Protein AF-0000000078354751 (afdb_homodimer)

pLDDT: mean 74.08, std 20.66, range [25.33, 98.44]

Foldseek 3Di:
DPPPPPPPPPPPPPPPPPPPPPQDADDLQKDADPVQWIFHCPPLAPPVCPFPWDWDWDDDPQKIKIKIKTAAARDWDDAPVPPDVVGPADDTQAGMWIWMWIGGPPRPDIDTDDIFRQFGRDPSPFTWDFDQDPPPWGKIWTKGWGDQDPNATHIEIEIEIEDDPVVVPPPPQPSAFPDWDQDPVRNYIYTHHYHNSRDTDRPPDPPPPCCVVVVVVVVVVVVVVVVVVQQVVQLVCCCVPVVDDDLRSGPPSVCVVCVVVVVVVVVVCVVPPVVDDPPPPPPPPPDD/DDPPPPPPPPPPPPPPPPPPPPQDADDLQKDADPVQWIFHCPPLAPPVCPFPWDWDWDDDPQKIKIKIKTAAARDWDDAPPPPDVVGPADDTQAGMWIWMWIGGPPRPDIDTDDIFRQFGRDPRPFTKDFDQDPPPKGKIWTKGWGDQDPNATHIEIEIEIEDDPVVVPPPPQDSAFPDWDQDPVRNYIYTHHYHNSRDTDRPPDPPPPCCVVVVVVVVVVVVVVVVVVQQVVQLVCCCVPVVDDDLRSGPPSVCVVCVVVVVVVVVVCVVPPVVDDPPPPPPPPPDD

InterPro domains:
  IPR009011 Mannose-6-phosphate receptor binding domain superfamily [G3DSA:2.70.130.10] (24-202)
  IPR018939 Autophagy-related protein 27 [PF09451] (13-280)
  IPR044865 MRH domain [PS51914] (27-201)

Secondary structure (DSSP, 8-state):
-----------------------EEPBTTEEE-TTSEEEE-TTSS-GGGPSEEEEEEEEETBEEEEEEEEE-SSSPPPP-SS--SS--S--TTEEEEEEEEEEETTTTEEEEEEEEEEEE--TT-SEEE----BTTB-EEEEEEEEEEETTEEEEEEEEEEPPPHHHHHSTTS-SS-SEEEEETTTTEEEEEEE-GGGS-EE--S------HHHHHHHHHHHHHHHHHHHHHHHHHHHHHHH---GGGGSTTHHHHHHHHHHHHHHHHHHHHGGG-------------/-----------------------EEPBTTEEE-TTSEEEE-TTSS-GGGPSEEEEEEEEETBEEEEEEEEE-SSSPPPP--S--SS--S--TTEEEEEEEEEEETTTTEEEEEEEEEEEE--TT-SEEE----BTTB-EEEEEEEEEEETTEEEEEEEEEEPPPHHHHHSTTS-SS-SEEEEETTTTEEEEEEE-GGGS-EE--S------HHHHHHHHHHHHHHHHHHHHHHHHHHHHHHH---GGGGSTTHHHHHHHHHHHHHHHHHHHHGGG-------------

Structure (mmCIF, N/CA/C/O backbone):
data_AF-0000000078354751-model_v1
#
loop_
_entity.id
_entity.type
_entity.pdbx_description
1 polymer 'Autophagy-related protein 27'
#
loop_
_atom_site.group_PDB
_atom_site.id
_atom_site.type_symbol
_atom_site.label_atom_id
_atom_site.label_alt_id
_atom_site.label_comp_id
_atom_site.label_asym_id
_atom_site.label_entity_id
_atom_site.label_seq_id
_atom_site.pdbx_PDB_ins_code
_atom_site.Cartn_x
_atom_site.Cartn_y
_atom_site.Cartn_z
_atom_site.occupancy
_atom_site.B_iso_or_equiv
_atom_site.auth_seq_id
_atom_site.auth_comp_id
_atom_site.auth_asym_id
_atom_site.auth_atom_id
_atom_site.pdbx_PDB_model_num
ATOM 1 N N . MET A 1 1 ? 66.312 0.872 34.188 1 26.83 1 MET A N 1
ATOM 2 C CA . MET A 1 1 ? 65.688 2.008 33.5 1 26.83 1 MET A CA 1
ATOM 3 C C . MET A 1 1 ? 64.188 1.756 33.25 1 26.83 1 MET A C 1
ATOM 5 O O . MET A 1 1 ? 63.812 0.756 32.656 1 26.83 1 MET A O 1
ATOM 9 N N . ALA A 1 2 ? 63.344 2.303 34.156 1 33.78 2 ALA A N 1
ATOM 10 C CA . ALA A 1 2 ? 61.906 2.184 34.406 1 33.78 2 ALA A CA 1
ATOM 11 C C . ALA A 1 2 ? 61.094 2.674 33.188 1 33.78 2 ALA A C 1
ATOM 13 O O . ALA A 1 2 ? 61.281 3.801 32.75 1 33.78 2 ALA A O 1
ATOM 14 N N . VAL A 1 3 ? 60.812 1.745 32.281 1 35.19 3 VAL A N 1
ATOM 15 C CA . VAL A 1 3 ? 60.031 1.979 31.078 1 35.19 3 VAL A CA 1
ATOM 16 C C . VAL A 1 3 ? 58.719 2.652 31.453 1 35.19 3 VAL A C 1
ATOM 18 O O . VAL A 1 3 ? 57.938 2.111 32.25 1 35.19 3 VAL A O 1
ATOM 21 N N . LEU A 1 4 ? 58.688 3.992 31.531 1 32.72 4 LEU A N 1
ATOM 22 C CA . LEU A 1 4 ? 57.5 4.809 31.734 1 32.72 4 LEU A CA 1
ATOM 23 C C . LEU A 1 4 ? 56.406 4.414 30.75 1 32.72 4 LEU A C 1
ATOM 25 O O . LEU A 1 4 ? 56.594 4.422 29.547 1 32.72 4 LEU A O 1
ATOM 29 N N . ALA A 1 5 ? 55.5 3.482 31.156 1 39.28 5 ALA A N 1
ATOM 30 C CA . ALA A 1 5 ? 54.281 3.076 30.484 1 39.28 5 ALA A CA 1
ATOM 31 C C . ALA A 1 5 ? 53.438 4.289 30.094 1 39.28 5 ALA A C 1
A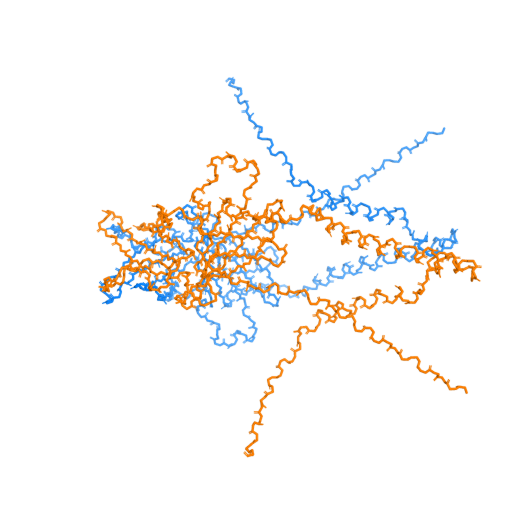TOM 33 O O . ALA A 1 5 ? 53.062 5.105 30.953 1 39.28 5 ALA A O 1
ATOM 34 N N . THR A 1 6 ? 53.75 4.879 28.891 1 41.28 6 THR A N 1
ATOM 35 C CA . THR A 1 6 ? 52.938 5.988 28.406 1 41.28 6 THR A CA 1
ATOM 36 C C . THR A 1 6 ? 51.438 5.629 28.453 1 41.28 6 THR A C 1
ATOM 38 O O . THR A 1 6 ? 51.062 4.543 28.016 1 41.28 6 THR A O 1
ATOM 41 N N . PRO A 1 7 ? 50.625 6.164 29.391 1 43.84 7 PRO A N 1
ATOM 42 C CA . PRO A 1 7 ? 49.156 5.969 29.391 1 43.84 7 PRO A CA 1
ATOM 43 C C . PRO A 1 7 ? 48.531 6.289 28.047 1 43.84 7 PRO A C 1
ATOM 45 O O . PRO A 1 7 ? 48.875 7.289 27.406 1 43.84 7 PRO A O 1
ATOM 48 N N . SER A 1 8 ? 48.344 5.23 27.203 1 42.53 8 SER A N 1
ATOM 49 C CA . SER A 1 8 ? 47.531 5.367 26 1 42.53 8 SER A CA 1
ATOM 50 C C . SER A 1 8 ? 46.25 6.133 26.297 1 42.53 8 SER A C 1
ATOM 52 O O . SER A 1 8 ? 45.438 5.719 27.141 1 42.53 8 SER A O 1
ATOM 54 N N . LEU A 1 9 ? 46.281 7.484 26.266 1 39.25 9 LEU A N 1
ATOM 55 C CA . LEU A 1 9 ? 45.094 8.297 26.266 1 39.25 9 LEU A CA 1
ATOM 56 C C . LEU A 1 9 ? 44.062 7.758 25.281 1 39.25 9 LEU A C 1
ATOM 58 O O . LEU A 1 9 ? 44.281 7.797 24.062 1 39.25 9 LEU A O 1
ATOM 62 N N . LEU A 1 10 ? 43.312 6.75 25.688 1 42.25 10 LEU A N 1
ATOM 63 C CA . LEU A 1 10 ? 42.125 6.352 24.984 1 42.25 10 LEU A CA 1
ATOM 64 C C . LEU A 1 10 ? 41.219 7.562 24.672 1 42.25 10 LEU A C 1
ATOM 66 O O . LEU A 1 10 ? 40.656 8.148 25.594 1 42.25 10 LEU A O 1
ATOM 70 N N . LEU A 1 11 ? 41.688 8.344 23.703 1 38.94 11 LEU A N 1
ATOM 71 C CA . LEU A 1 11 ? 40.75 9.344 23.219 1 38.94 11 LEU A CA 1
ATOM 72 C C . LEU A 1 11 ? 39.406 8.695 22.859 1 38.94 11 LEU A C 1
ATOM 74 O O . LEU A 1 11 ? 39.312 7.969 21.875 1 38.94 11 LEU A O 1
ATOM 78 N N . LEU A 1 12 ? 38.594 8.477 23.859 1 38.91 12 LEU A N 1
ATOM 79 C CA . LEU A 1 12 ? 37.156 8.211 23.609 1 38.91 12 LEU A CA 1
ATOM 80 C C . LEU A 1 12 ? 36.594 9.234 22.641 1 38.91 12 LEU A C 1
ATOM 82 O O . LEU A 1 12 ? 36.438 10.406 22.984 1 38.91 12 LEU A O 1
ATOM 86 N N . LEU A 1 13 ? 36.906 8.984 21.344 1 40.25 13 LEU A N 1
ATOM 87 C CA . LEU A 1 13 ? 36.125 9.75 20.375 1 40.25 13 LEU A CA 1
ATOM 88 C C . LEU A 1 13 ? 34.656 9.734 20.703 1 40.25 13 LEU A C 1
ATOM 90 O O . LEU A 1 13 ? 34 8.688 20.594 1 40.25 13 LEU A O 1
ATOM 94 N N . LEU A 1 14 ? 34.188 10.586 21.609 1 41.03 14 LEU A N 1
ATOM 95 C CA . LEU A 1 14 ? 32.781 10.914 21.766 1 41.03 14 LEU A CA 1
ATOM 96 C C . LEU A 1 14 ? 32.125 11.219 20.406 1 41.03 14 LEU A C 1
ATOM 98 O O . LEU A 1 14 ? 32.406 12.25 19.797 1 41.03 14 LEU A O 1
ATOM 102 N N . SER A 1 15 ? 31.797 10.18 19.609 1 43.94 15 SER A N 1
ATOM 103 C CA . SER A 1 15 ? 30.906 10.453 18.5 1 43.94 15 SER A CA 1
ATOM 104 C C . SER A 1 15 ? 29.766 11.391 18.906 1 43.94 15 SER A C 1
ATOM 106 O O . SER A 1 15 ? 29.125 11.172 19.938 1 43.94 15 SER A O 1
ATOM 108 N N . PRO A 1 16 ? 29.75 12.578 18.391 1 45.38 16 PRO A N 1
ATOM 109 C CA . PRO A 1 16 ? 28.578 13.375 18.703 1 45.38 16 PRO A CA 1
ATOM 110 C C . PRO A 1 16 ? 27.266 12.648 18.391 1 45.38 16 PRO A C 1
ATOM 112 O O . PRO A 1 16 ? 27.094 12.148 17.266 1 45.38 16 PRO A O 1
ATOM 115 N N . LEU A 1 17 ? 26.625 12.078 19.312 1 42.56 17 LEU A N 1
ATOM 116 C CA . LEU A 1 17 ? 25.219 11.711 19.156 1 42.56 17 LEU A CA 1
ATOM 117 C C . LEU A 1 17 ? 24.453 12.805 18.406 1 42.56 17 LEU A C 1
ATOM 119 O O . LEU A 1 17 ? 24.453 13.961 18.828 1 42.56 17 LEU A O 1
ATOM 123 N N . LEU A 1 18 ? 24.344 12.664 17.078 1 44.12 18 LEU A N 1
ATOM 124 C CA . LEU A 1 18 ? 23.406 13.547 16.391 1 44.12 18 LEU A CA 1
ATOM 125 C C . LEU A 1 18 ? 22.125 13.703 17.188 1 44.12 18 LEU A C 1
ATOM 127 O O . LEU A 1 18 ? 21.562 12.719 17.672 1 44.12 18 LEU A O 1
ATOM 131 N N . PRO A 1 19 ? 21.797 14.82 17.672 1 43.06 19 PRO A N 1
ATOM 132 C CA . PRO A 1 19 ? 20.531 14.984 18.391 1 43.06 19 PRO A CA 1
ATOM 133 C C . PRO A 1 19 ? 19.344 14.445 17.625 1 43.06 19 PRO A C 1
ATOM 135 O O . PRO A 1 19 ? 19.203 14.711 16.422 1 43.06 19 PRO A O 1
ATOM 138 N N . VAL A 1 20 ? 18.953 13.281 17.938 1 46.78 20 VAL A N 1
ATOM 139 C CA . VAL A 1 20 ? 17.578 12.938 17.562 1 46.78 20 VAL A CA 1
ATOM 140 C C . VAL A 1 20 ? 16.672 14.148 17.75 1 46.78 20 VAL A C 1
ATOM 142 O O . VAL A 1 20 ? 16.531 14.664 18.859 1 46.78 20 VAL A O 1
ATOM 145 N N . THR A 1 21 ? 16.531 14.961 16.703 1 48.38 21 THR A N 1
ATOM 146 C CA . THR A 1 21 ? 15.602 16.078 16.797 1 48.38 21 THR A CA 1
ATOM 147 C C . THR A 1 21 ? 14.328 15.656 17.531 1 48.38 21 THR A C 1
ATOM 149 O O . THR A 1 21 ? 13.773 14.594 17.25 1 48.38 21 THR A O 1
ATOM 152 N N . ALA A 1 22 ? 14.18 15.953 18.734 1 51.5 22 ALA A N 1
ATOM 153 C CA . ALA A 1 22 ? 12.992 15.859 19.562 1 51.5 22 ALA A CA 1
ATOM 154 C C . ALA A 1 22 ? 11.734 16.234 18.781 1 51.5 22 ALA A C 1
ATOM 156 O O . ALA A 1 22 ? 11.734 17.234 18.047 1 51.5 22 ALA A O 1
ATOM 157 N N . GLN A 1 23 ? 10.961 15.234 18.312 1 60.09 23 GLN A N 1
ATOM 158 C CA . GLN A 1 23 ? 9.625 15.492 17.812 1 60.09 23 GLN A CA 1
ATOM 159 C C . GLN A 1 23 ? 8.867 16.453 18.719 1 60.09 23 GLN A C 1
ATOM 161 O O . GLN A 1 23 ? 8.641 16.156 19.891 1 60.09 23 GLN A O 1
ATOM 166 N N . ASP A 1 24 ? 8.82 17.781 18.266 1 72.19 24 ASP A N 1
ATOM 167 C CA . ASP A 1 24 ? 8.211 18.812 19.109 1 72.19 24 ASP A CA 1
ATOM 168 C C . ASP A 1 24 ? 6.707 18.875 18.891 1 72.19 24 ASP A C 1
ATOM 170 O O . ASP A 1 24 ? 6.23 18.75 17.75 1 72.19 24 ASP A O 1
ATOM 174 N N . LYS A 1 25 ? 5.992 18.891 19.953 1 77.81 25 LYS A N 1
ATOM 175 C CA . LYS A 1 25 ? 4.539 19.031 19.969 1 77.81 25 LYS A CA 1
ATOM 176 C C . LYS A 1 25 ? 4.117 20.453 19.594 1 77.81 25 LYS A C 1
ATOM 178 O O . LYS A 1 25 ? 4.816 21.406 19.906 1 77.81 25 LYS A O 1
ATOM 183 N N . LEU A 1 26 ? 3.102 20.469 18.891 1 84.19 26 LEU A N 1
ATOM 184 C CA . LEU A 1 26 ? 2.52 21.781 18.594 1 84.19 26 LEU A CA 1
ATOM 185 C C . LEU A 1 26 ? 1.89 22.391 19.844 1 84.19 26 LEU A C 1
ATOM 187 O O . LEU A 1 26 ? 1.264 21.672 20.641 1 84.19 26 LEU A O 1
ATOM 191 N N . VAL A 1 27 ? 2.213 23.688 20.031 1 83.5 27 VAL A N 1
ATOM 192 C CA . VAL A 1 27 ? 1.547 24.438 21.078 1 83.5 27 VAL A CA 1
ATOM 193 C C . VAL A 1 27 ? 0.628 25.484 20.453 1 83.5 27 VAL A C 1
ATOM 195 O O . VAL A 1 27 ? 1.084 26.359 19.688 1 83.5 27 VAL A O 1
ATOM 198 N N . ASP A 1 28 ? -0.65 25.391 20.75 1 86.62 28 ASP A N 1
ATOM 199 C CA . ASP A 1 28 ? -1.648 26.281 20.156 1 86.62 28 ASP A CA 1
ATOM 200 C C . ASP A 1 28 ? -1.585 26.234 18.625 1 86.62 28 ASP A C 1
ATOM 202 O O . ASP A 1 28 ? -1.673 27.281 17.969 1 86.62 28 ASP A O 1
ATOM 206 N N . CYS A 1 29 ? -1.254 25.109 18.156 1 90.94 29 CYS A N 1
ATOM 207 C CA . CYS A 1 29 ? -1.193 24.812 16.719 1 90.94 29 CYS A CA 1
ATOM 208 C C . CYS A 1 29 ? -0.061 25.578 16.047 1 90.94 29 CYS A C 1
ATOM 210 O O . CYS A 1 29 ? -0.165 25.953 14.883 1 90.94 29 CYS A O 1
ATOM 212 N N . LYS A 1 30 ? 0.881 25.938 16.797 1 87.81 30 LYS A N 1
ATOM 213 C CA . LYS A 1 30 ? 2.09 26.609 16.328 1 87.81 30 LYS A CA 1
ATOM 214 C C . LYS A 1 30 ? 3.34 25.828 16.734 1 87.81 30 LYS A C 1
ATOM 216 O O . LYS A 1 30 ? 3.305 25.031 17.672 1 87.81 30 LYS A O 1
ATOM 221 N N . TYR A 1 31 ? 4.359 26.031 15.914 1 84.31 31 TYR A N 1
ATOM 222 C CA . TYR A 1 31 ? 5.656 25.438 16.219 1 84.31 31 TYR A CA 1
ATOM 223 C C . TYR A 1 31 ? 6.773 26.469 16.109 1 84.31 31 TYR A C 1
ATOM 225 O O . TYR A 1 31 ? 6.789 27.266 15.164 1 84.31 31 TYR A O 1
ATOM 233 N N . SER A 1 32 ? 7.555 26.469 17.094 1 80.94 32 SER A N 1
ATOM 234 C CA . SER A 1 32 ? 8.758 27.297 17.062 1 80.94 32 SER A CA 1
ATOM 235 C C . SER A 1 32 ? 10.016 26.453 17.25 1 80.94 32 SER A C 1
ATOM 237 O O . SER A 1 32 ? 10.141 25.719 18.234 1 80.94 32 SER A O 1
ATOM 239 N N . SER A 1 33 ? 10.852 26.516 16.266 1 74.62 33 SER A N 1
ATOM 240 C CA . SER A 1 33 ? 12.102 25.75 16.344 1 74.62 33 SER A CA 1
ATOM 241 C C . SER A 1 33 ? 13.102 26.453 17.266 1 74.62 33 SER A C 1
ATOM 243 O O . SER A 1 33 ? 13.047 27.656 17.453 1 74.62 33 SER A O 1
ATOM 245 N N . PRO A 1 34 ? 14.008 25.609 17.75 1 73.06 34 PRO A N 1
ATOM 246 C CA . PRO A 1 34 ? 15.062 26.234 18.547 1 73.06 34 PRO A CA 1
ATOM 247 C C . PRO A 1 34 ? 15.914 27.219 17.734 1 73.06 34 PRO A C 1
ATOM 249 O O . PRO A 1 34 ? 16.516 28.125 18.312 1 73.06 34 PRO A O 1
ATOM 252 N N . GLN A 1 35 ? 15.938 27.062 16.453 1 72.69 35 GLN A N 1
ATOM 253 C CA . GLN A 1 35 ? 16.75 27.906 15.594 1 72.69 35 GLN A CA 1
ATOM 254 C C . GLN A 1 35 ? 16.016 29.188 15.211 1 72.69 35 GLN A C 1
ATOM 256 O O . GLN A 1 35 ? 16.547 30.016 14.469 1 72.69 35 GLN A O 1
ATOM 261 N N . GLY A 1 36 ? 14.797 29.328 15.695 1 75 36 GLY A N 1
ATOM 262 C CA . GLY A 1 36 ? 14.078 30.594 15.516 1 75 36 GLY A CA 1
ATOM 263 C C . GLY A 1 36 ? 13.016 30.516 14.43 1 75 36 GLY A C 1
ATOM 264 O O . GLY A 1 36 ? 12.281 31.484 14.211 1 75 36 GLY A O 1
ATOM 265 N N . ALA A 1 37 ? 12.961 29.453 13.727 1 77.88 37 ALA A N 1
ATOM 266 C CA . ALA A 1 37 ? 11.898 29.312 12.734 1 77.88 37 ALA A CA 1
ATOM 267 C C . ALA A 1 37 ? 10.562 29.016 13.406 1 77.88 37 ALA A C 1
ATOM 269 O O . ALA A 1 37 ? 10.484 28.219 14.336 1 77.88 37 ALA A O 1
ATOM 270 N N . SER A 1 38 ? 9.547 29.844 12.977 1 85.06 38 SER A N 1
ATOM 271 C CA . SER A 1 38 ? 8.227 29.641 13.555 1 85.06 38 SER A CA 1
ATOM 272 C C . SER A 1 38 ? 7.195 29.328 12.469 1 85.06 38 SER A C 1
ATOM 274 O O . SER A 1 38 ? 7.25 29.891 11.375 1 85.06 38 SER A O 1
ATOM 276 N N . TYR A 1 39 ? 6.293 28.469 12.859 1 87.12 39 TYR A N 1
ATOM 277 C CA . TYR A 1 39 ? 5.203 28.062 11.977 1 87.12 39 TYR A CA 1
ATOM 278 C C . TYR A 1 39 ? 3.857 28.203 12.68 1 87.12 39 TYR A C 1
ATOM 280 O O . TYR A 1 39 ? 3.721 27.844 13.852 1 87.12 39 TYR A O 1
ATOM 288 N N . ASP A 1 40 ? 2.955 28.812 11.961 1 88.44 40 ASP A N 1
ATOM 289 C CA . ASP A 1 40 ? 1.585 28.953 12.445 1 88.44 40 ASP A CA 1
ATOM 290 C C . ASP A 1 40 ? 0.596 28.266 11.516 1 88.44 40 ASP A C 1
ATOM 292 O O . ASP A 1 40 ? 0.402 28.688 10.375 1 88.44 40 ASP A O 1
ATOM 296 N N . PHE A 1 41 ? -0.151 27.266 12.078 1 91.12 41 PHE A N 1
ATOM 297 C CA . PHE A 1 41 ? -1.001 26.453 11.219 1 91.12 41 PHE A CA 1
ATOM 298 C C . PHE A 1 41 ? -2.471 26.781 11.43 1 91.12 41 PHE A C 1
ATOM 300 O O . PHE A 1 41 ? -3.354 26.141 10.867 1 91.12 41 PHE A O 1
ATOM 307 N N . ASN A 1 42 ? -2.758 27.766 12.219 1 90 42 ASN A N 1
ATOM 308 C CA . ASN A 1 42 ? -4.137 28.141 12.516 1 90 42 ASN A CA 1
ATOM 309 C C . ASN A 1 42 ? -4.887 28.562 11.25 1 90 42 ASN A C 1
ATOM 311 O O . ASN A 1 42 ? -6.098 28.359 11.148 1 90 42 ASN A O 1
ATOM 315 N N . ASN A 1 43 ? -4.047 29.031 10.258 1 87.44 43 ASN A N 1
ATOM 316 C CA . ASN A 1 43 ? -4.699 29.516 9.039 1 87.44 43 ASN A CA 1
ATOM 317 C C . ASN A 1 43 ? -4.461 28.578 7.863 1 87.44 43 ASN A C 1
ATOM 319 O O . ASN A 1 43 ? -4.605 28.969 6.707 1 87.44 43 ASN A O 1
ATOM 323 N N . LEU A 1 44 ? -4.074 27.406 8.148 1 90.44 44 LEU A N 1
ATOM 324 C CA . LEU A 1 44 ? -3.854 26.438 7.082 1 90.44 44 LEU A CA 1
ATOM 325 C C . LEU A 1 44 ? -5.152 26.141 6.332 1 90.44 44 LEU A C 1
ATOM 327 O O . LEU A 1 44 ? -5.152 26.047 5.105 1 90.44 44 LEU A O 1
ATOM 331 N N . ILE A 1 45 ? -6.227 25.953 7.148 1 91.38 45 ILE A N 1
ATOM 332 C CA . ILE A 1 45 ? -7.547 25.734 6.574 1 91.38 45 ILE A CA 1
ATOM 333 C C . ILE A 1 45 ? -8.422 26.969 6.777 1 91.38 45 ILE A C 1
ATOM 335 O O . ILE A 1 45 ? -8.562 27.453 7.898 1 91.38 45 ILE A O 1
ATOM 339 N N . ASP A 1 46 ? -8.945 27.422 5.668 1 88.5 46 ASP A N 1
ATOM 340 C CA . ASP A 1 46 ? -9.875 28.547 5.754 1 88.5 46 ASP A CA 1
ATOM 341 C C . ASP A 1 46 ? -11.047 28.219 6.68 1 88.5 46 ASP A C 1
ATOM 343 O O . ASP A 1 46 ? -11.711 27.188 6.512 1 88.5 46 ASP A O 1
ATOM 347 N N . PRO A 1 47 ? -11.352 29.125 7.613 1 88.19 47 PRO A N 1
ATOM 348 C CA . PRO A 1 47 ? -12.445 28.875 8.555 1 88.19 47 PRO A CA 1
ATOM 349 C C . PRO A 1 47 ? -13.773 28.625 7.852 1 88.19 47 PRO A C 1
ATOM 351 O O . PRO A 1 47 ? -14.609 27.859 8.352 1 88.19 47 PRO A O 1
ATOM 354 N N . LYS A 1 48 ? -13.938 29.188 6.707 1 88.6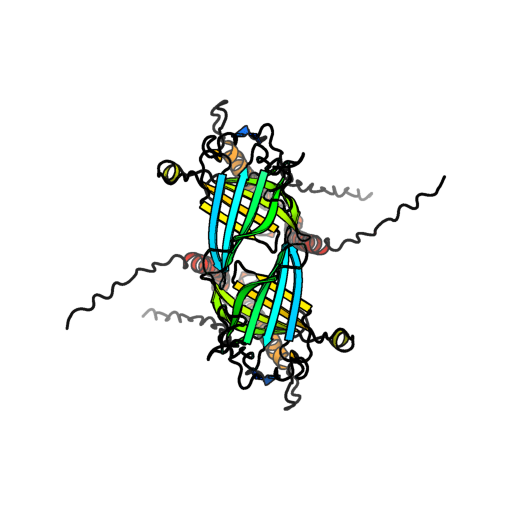9 48 LYS A N 1
ATOM 355 C CA . LYS A 1 48 ? -15.195 29.031 5.973 1 88.69 48 LYS A CA 1
ATOM 356 C C . LYS A 1 48 ? -15.297 27.641 5.355 1 88.69 48 LYS A C 1
ATOM 358 O O . LYS A 1 48 ? -16.406 27.156 5.086 1 88.69 48 LYS A O 1
ATOM 363 N N . SER A 1 49 ? -14.188 26.984 5.246 1 88.69 49 SER A N 1
ATOM 364 C CA . SER A 1 49 ? -14.148 25.672 4.609 1 88.69 49 SER A CA 1
ATOM 365 C C . SER A 1 49 ? -13.773 24.594 5.609 1 88.69 49 SER A C 1
ATOM 367 O O . SER A 1 49 ? -13.438 23.469 5.215 1 88.69 49 SER A O 1
ATOM 369 N N . TRP A 1 50 ? -13.875 24.984 6.855 1 91.75 50 TRP A N 1
ATOM 370 C CA . TRP A 1 50 ? -13.531 24.016 7.895 1 91.75 50 TRP A CA 1
ATOM 371 C C . TRP A 1 50 ? -14.711 23.094 8.188 1 91.75 50 TRP A C 1
ATOM 373 O O . TRP A 1 50 ? -15.852 23.547 8.266 1 91.75 50 TRP A O 1
ATOM 383 N N . PRO A 1 51 ? -14.375 21.734 8.367 1 93.94 51 PRO A N 1
ATOM 384 C CA . PRO A 1 51 ? -13.117 21.031 8.109 1 93.94 51 PRO A CA 1
ATOM 385 C C . PRO A 1 51 ? -12.836 20.859 6.617 1 93.94 51 PRO A C 1
ATOM 387 O O . PRO A 1 51 ? -13.75 20.953 5.797 1 93.94 51 PRO A O 1
ATOM 390 N N . LEU A 1 52 ? -11.516 20.703 6.301 1 94.56 52 LEU A N 1
ATOM 391 C CA . LEU A 1 52 ? -11.188 20.375 4.918 1 94.56 52 LEU A CA 1
ATOM 392 C C . LEU A 1 52 ? -11.781 19.031 4.512 1 94.56 52 LEU A C 1
ATOM 394 O O . LEU A 1 52 ? -11.633 18.047 5.227 1 94.56 52 LEU A O 1
ATOM 398 N N . ASN A 1 53 ? -12.508 19.031 3.48 1 95.5 53 ASN A N 1
ATOM 399 C CA . ASN A 1 53 ? -13.18 17.844 2.971 1 95.5 53 ASN A CA 1
ATOM 400 C C . ASN A 1 53 ? -12.602 17.406 1.627 1 95.5 53 ASN A C 1
ATOM 402 O O . ASN A 1 53 ? -12.734 18.125 0.63 1 95.5 53 ASN A O 1
ATOM 406 N N . LEU A 1 54 ? -11.922 16.297 1.662 1 96 54 LEU A N 1
ATOM 407 C CA . LEU A 1 54 ? -11.344 15.719 0.455 1 96 54 LEU A CA 1
ATOM 408 C C . LEU A 1 54 ? -12.078 14.438 0.067 1 96 54 LEU A C 1
ATOM 410 O O . LEU A 1 54 ? -12.094 13.469 0.834 1 96 54 LEU A O 1
ATOM 414 N N . THR A 1 55 ? -12.742 14.398 -1.07 1 96.12 55 THR A N 1
ATOM 415 C CA . THR A 1 55 ? -13.5 13.227 -1.498 1 96.12 55 THR A CA 1
ATOM 416 C C . THR A 1 55 ? -12.977 12.703 -2.832 1 96.12 55 THR A C 1
ATOM 418 O O . THR A 1 55 ? -12.719 13.484 -3.752 1 96.12 55 THR A O 1
ATOM 421 N N . THR A 1 56 ? -12.719 11.469 -2.914 1 95.25 56 THR A N 1
ATOM 422 C CA . THR A 1 56 ? -12.312 10.789 -4.137 1 95.25 56 THR A CA 1
ATOM 423 C C . THR A 1 56 ? -13.289 9.664 -4.484 1 95.25 56 THR A C 1
ATOM 425 O O . THR A 1 56 ? -13.711 8.914 -3.604 1 95.25 56 THR A O 1
ATOM 428 N N . ILE A 1 57 ? -13.734 9.609 -5.738 1 94.44 57 ILE A N 1
ATOM 429 C CA . ILE A 1 57 ? -14.617 8.562 -6.234 1 94.44 57 ILE A CA 1
ATOM 430 C C . ILE A 1 57 ? -13.836 7.621 -7.152 1 94.44 57 ILE A C 1
ATOM 432 O O . ILE A 1 57 ? -13.203 8.07 -8.117 1 94.44 57 ILE A O 1
ATOM 436 N N . THR A 1 58 ? -13.812 6.379 -6.828 1 94.81 58 THR A N 1
ATOM 437 C CA . THR A 1 58 ? -13.07 5.387 -7.602 1 94.81 58 THR A CA 1
ATOM 438 C C . THR A 1 58 ? -14.008 4.273 -8.078 1 94.81 58 THR A C 1
ATOM 440 O O . THR A 1 58 ? -14.82 3.766 -7.305 1 94.81 58 THR A O 1
ATOM 443 N N . SER A 1 59 ? -13.883 3.914 -9.312 1 94.56 59 SER A N 1
ATOM 444 C CA . SER A 1 59 ? -14.664 2.795 -9.836 1 94.56 59 SER A CA 1
ATOM 445 C C . SER A 1 59 ? -14.102 1.461 -9.359 1 94.56 59 SER A C 1
ATOM 447 O O . SER A 1 59 ? -12.938 1.146 -9.602 1 94.56 59 SER A O 1
ATOM 449 N N . THR A 1 60 ? -14.852 0.762 -8.625 1 94.25 60 THR A N 1
ATOM 450 C CA . THR A 1 60 ? -14.508 -0.568 -8.133 1 94.25 60 THR A CA 1
ATOM 451 C C . THR A 1 60 ? -15.609 -1.57 -8.469 1 94.25 60 THR A C 1
ATOM 453 O O . THR A 1 60 ? -16.281 -2.09 -7.578 1 94.25 60 THR A O 1
ATOM 456 N N . PRO A 1 61 ? -15.727 -1.869 -9.695 1 92.38 61 PRO A N 1
ATOM 457 C CA . PRO A 1 61 ? -16.844 -2.736 -10.078 1 92.38 61 PRO A CA 1
ATOM 458 C C . PRO A 1 61 ? -16.844 -4.066 -9.336 1 92.38 61 PRO A C 1
ATOM 460 O O . PRO A 1 61 ? -15.773 -4.617 -9.055 1 92.38 61 PRO A O 1
ATOM 463 N N . PRO A 1 62 ? -18.062 -4.402 -9.055 1 91 62 PRO A N 1
ATOM 464 C CA . PRO A 1 62 ? -19.359 -3.896 -9.5 1 91 62 PRO A CA 1
ATOM 465 C C . PRO A 1 62 ? -19.844 -2.709 -8.672 1 91 62 PRO A C 1
ATOM 467 O O . PRO A 1 62 ? -20.984 -2.271 -8.82 1 91 62 PRO A O 1
ATOM 470 N N . SER A 1 63 ? -19.078 -2.229 -7.789 1 92.31 63 SER A N 1
ATOM 471 C CA . SER A 1 63 ? -19.469 -1.095 -6.957 1 92.31 63 SER A CA 1
ATOM 472 C C . SER A 1 63 ? -18.578 0.115 -7.223 1 92.31 63 SER A C 1
ATOM 474 O O . SER A 1 63 ? -17.703 0.075 -8.102 1 92.31 63 SER A O 1
ATOM 476 N N . THR A 1 64 ? -18.969 1.21 -6.59 1 93.75 64 THR A N 1
ATOM 477 C CA . THR A 1 64 ? -18.172 2.43 -6.555 1 93.75 64 THR A CA 1
ATOM 478 C C . THR A 1 64 ? -17.75 2.756 -5.129 1 93.75 64 THR A C 1
ATOM 480 O O . THR A 1 64 ? -18.547 2.639 -4.195 1 93.75 64 THR A O 1
ATOM 483 N N . THR A 1 65 ? -16.5 3.014 -4.992 1 94.94 65 THR A N 1
ATOM 484 C CA . THR A 1 65 ? -15.977 3.377 -3.684 1 94.94 65 THR A CA 1
ATOM 485 C C . THR A 1 65 ? -15.82 4.891 -3.564 1 94.94 65 THR A C 1
ATOM 487 O O . THR A 1 65 ? -15.258 5.531 -4.457 1 94.94 65 THR A O 1
ATOM 490 N N . ILE A 1 66 ? -16.328 5.438 -2.496 1 95.12 66 ILE A N 1
ATOM 491 C CA . ILE A 1 66 ? -16.188 6.863 -2.203 1 95.12 66 ILE A CA 1
ATOM 492 C C . ILE A 1 66 ? -15.391 7.051 -0.915 1 95.12 66 ILE A C 1
ATOM 494 O O . ILE A 1 66 ? -15.797 6.578 0.15 1 95.12 66 ILE A O 1
ATOM 498 N N . GLU A 1 67 ? -14.305 7.691 -1.036 1 96.5 67 GLU A N 1
ATOM 499 C CA . GLU A 1 67 ? -13.445 7.988 0.107 1 96.5 67 GLU A CA 1
ATOM 500 C C . GLU A 1 67 ? -13.531 9.461 0.49 1 96.5 67 GLU A C 1
ATOM 502 O O . GLU A 1 67 ? -13.25 10.344 -0.328 1 96.5 67 GLU A O 1
ATOM 507 N N . THR A 1 68 ? -13.938 9.711 1.694 1 96.94 68 THR A N 1
ATOM 508 C CA . THR A 1 68 ? -14.016 11.07 2.205 1 96.94 68 THR A CA 1
ATOM 509 C C . THR A 1 68 ? -13.07 11.266 3.389 1 96.94 68 THR A C 1
ATOM 511 O O . THR A 1 68 ? -13.156 10.531 4.379 1 96.94 68 THR A O 1
ATOM 514 N N . ILE A 1 69 ? -12.234 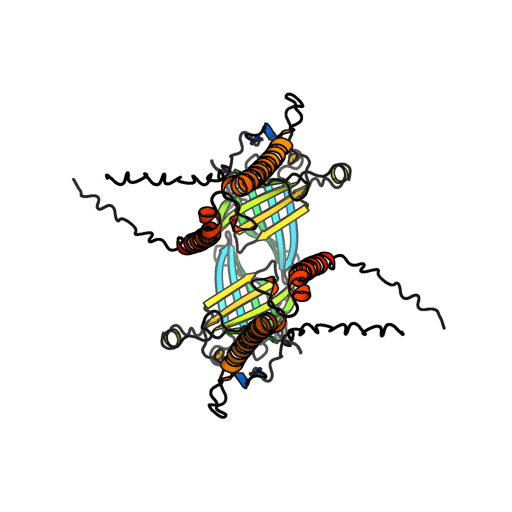12.227 3.227 1 97.62 69 ILE A N 1
ATOM 515 C CA . ILE A 1 69 ? -11.297 12.562 4.293 1 97.62 69 ILE A CA 1
ATOM 516 C C . ILE A 1 69 ? -11.648 13.93 4.875 1 97.62 69 ILE A C 1
ATOM 518 O O . ILE A 1 69 ? -11.719 14.922 4.145 1 97.62 69 ILE A O 1
ATOM 522 N N . LEU A 1 70 ? -11.891 13.914 6.117 1 96.94 70 LEU A N 1
ATOM 523 C CA . LEU A 1 70 ? -12.07 15.164 6.848 1 96.94 70 LEU A CA 1
ATOM 524 C C . LEU A 1 70 ? -10.805 15.523 7.629 1 96.94 70 LEU A C 1
ATOM 526 O O . LEU A 1 70 ? -10.352 14.742 8.469 1 96.94 70 LEU A O 1
ATOM 530 N N . VAL A 1 71 ? -10.297 16.656 7.324 1 96.25 71 VAL A N 1
ATOM 531 C CA . VAL A 1 71 ? -9.016 17.047 7.902 1 96.25 71 VAL A CA 1
ATOM 532 C C . VAL A 1 71 ? -9.195 18.281 8.781 1 96.25 71 VAL A C 1
ATOM 534 O O . VAL A 1 71 ? -9.758 19.281 8.344 1 96.25 71 VAL A O 1
ATOM 537 N N . SER A 1 72 ? -8.742 17.984 9.984 1 92.94 72 SER A N 1
ATOM 538 C CA . SER A 1 72 ? -8.578 19.062 10.961 1 92.94 72 SER A CA 1
ATOM 539 C C . SER A 1 72 ? -7.27 18.922 11.727 1 92.94 72 SER A C 1
ATOM 541 O O . SER A 1 72 ? -6.816 17.812 11.992 1 92.94 72 SER A O 1
ATOM 543 N N . ILE A 1 73 ? -6.555 20.047 11.852 1 89.38 73 ILE A N 1
ATOM 544 C CA . ILE A 1 73 ? -5.238 19.969 12.469 1 89.38 73 ILE A CA 1
ATOM 545 C C . ILE A 1 73 ? -5.27 20.625 13.844 1 89.38 73 ILE A C 1
ATOM 547 O O . ILE A 1 73 ? -4.715 20.094 14.812 1 89.38 73 ILE A O 1
ATOM 551 N N . CYS A 1 74 ? -6.004 21.625 13.977 1 90.31 74 CYS A N 1
ATOM 552 C CA . CYS A 1 74 ? -5.848 22.484 15.141 1 90.31 74 CYS A CA 1
ATOM 553 C C . CYS A 1 74 ? -7.016 22.312 16.109 1 90.31 74 CYS A C 1
ATOM 555 O O . CYS A 1 74 ? -6.957 22.766 17.25 1 90.31 74 CYS A O 1
ATOM 557 N N . LYS A 1 75 ? -8.039 21.703 15.695 1 90.94 75 LYS A N 1
ATOM 558 C CA . LYS A 1 75 ? -9.195 21.453 16.547 1 90.94 75 LYS A CA 1
ATOM 559 C C . LYS A 1 75 ? -9.883 20.141 16.172 1 90.94 75 LYS A C 1
ATOM 561 O O . LYS A 1 75 ? -9.867 19.734 15.008 1 90.94 75 LYS A O 1
ATOM 566 N N . LYS A 1 76 ? -10.484 19.531 17.172 1 92.94 76 LYS A N 1
ATOM 567 C CA . LYS A 1 76 ? -11.133 18.25 16.938 1 92.94 76 LYS A CA 1
ATOM 568 C C . LYS A 1 76 ? -12.32 18.406 15.984 1 92.94 76 LYS A C 1
ATOM 570 O O . LYS A 1 76 ? -13 19.438 15.992 1 92.94 76 LYS A O 1
ATOM 575 N N . LEU A 1 77 ? -12.602 17.391 15.273 1 94.88 77 LEU A N 1
ATOM 576 C CA . LEU A 1 77 ? -13.727 17.359 14.344 1 94.88 77 LEU A CA 1
ATOM 577 C C . LEU A 1 77 ? -15.047 17.281 15.102 1 94.88 77 LEU A C 1
ATOM 579 O O . LEU A 1 77 ? -15.109 16.734 16.203 1 94.88 77 LEU A O 1
ATOM 583 N N . PRO A 1 78 ? -16.031 17.906 14.406 1 88.75 78 PRO A N 1
ATOM 584 C CA . PRO A 1 78 ? -17.344 17.781 15.047 1 88.75 78 PRO A CA 1
ATOM 585 C C . PRO A 1 78 ? -17.859 16.344 15.047 1 88.75 78 PRO A C 1
ATOM 587 O O . PRO A 1 78 ? -17.609 15.594 14.102 1 88.75 78 PRO A O 1
ATOM 590 N N . THR A 1 79 ? -18.281 15.922 16.156 1 83.25 79 THR A N 1
ATOM 591 C CA . THR A 1 79 ? -18.875 14.594 16.234 1 83.25 79 THR A CA 1
ATOM 592 C C . THR A 1 79 ? -20.391 14.688 16.172 1 83.25 79 THR A C 1
ATOM 594 O O . THR A 1 79 ? -20.984 15.641 16.688 1 83.25 79 THR A O 1
ATOM 597 N N . ASP A 1 80 ? -20.953 14.031 15.234 1 70.88 80 ASP A N 1
ATOM 598 C CA . ASP A 1 80 ? -22.406 13.977 15.234 1 70.88 80 ASP A CA 1
ATOM 599 C C . ASP A 1 80 ? -22.938 13.406 16.547 1 70.88 80 ASP A C 1
ATOM 601 O O . ASP A 1 80 ? -22.5 12.344 17 1 70.88 80 ASP A O 1
ATOM 605 N N . HIS A 1 81 ? -23.094 14.297 17.594 1 57.62 81 HIS A N 1
ATOM 606 C CA . HIS A 1 81 ? -23.625 13.961 18.922 1 57.62 81 HIS A CA 1
ATOM 607 C C . HIS A 1 81 ? -24.625 12.828 18.828 1 57.62 81 HIS A C 1
ATOM 609 O O . HIS A 1 81 ? -24.938 12.18 19.844 1 57.62 81 HIS A O 1
ATOM 615 N N . GLN A 1 82 ? -25.406 12.758 17.734 1 53.78 82 GLN A N 1
ATOM 616 C CA . GLN A 1 82 ? -26.469 11.758 17.844 1 53.78 82 GLN A CA 1
ATOM 617 C C . GLN A 1 82 ? -25.906 10.344 17.719 1 53.78 82 GLN A C 1
ATOM 619 O O . GLN A 1 82 ? -25.156 10.062 16.781 1 53.78 82 GLN A O 1
ATOM 624 N N . THR A 1 83 ? -25.578 9.695 18.75 1 55.22 83 THR A N 1
ATOM 625 C CA . THR A 1 83 ? -25.156 8.305 18.922 1 55.22 83 THR A CA 1
ATOM 626 C C . THR A 1 83 ? -25.828 7.414 17.875 1 55.22 83 THR A C 1
ATOM 628 O O . THR A 1 83 ? -26.875 6.832 18.141 1 55.22 83 THR A O 1
ATOM 631 N N . GLN A 1 84 ? -25.828 7.805 16.703 1 63.53 84 GLN A N 1
ATOM 632 C CA . GLN A 1 84 ? -26.453 6.918 15.727 1 63.53 84 GLN A CA 1
ATOM 633 C C . GLN A 1 84 ? -25.75 5.562 15.68 1 63.53 84 GLN A C 1
ATOM 635 O O . GLN A 1 84 ? -24.531 5.484 15.867 1 63.53 84 GLN A O 1
ATOM 640 N N . ASN A 1 85 ? -26.562 4.535 15.953 1 65.88 85 ASN A N 1
ATOM 641 C CA . ASN A 1 85 ? -26.172 3.146 15.719 1 65.88 85 ASN A CA 1
ATOM 642 C C . ASN A 1 85 ? -26.719 2.623 14.398 1 65.88 85 ASN A C 1
ATOM 644 O O . ASN A 1 85 ? -27.938 2.525 14.227 1 65.88 85 ASN A O 1
ATOM 648 N N . PRO A 1 86 ? -25.734 2.488 13.461 1 72.94 86 PRO A N 1
ATOM 649 C CA . PRO A 1 86 ? -24.266 2.518 13.477 1 72.94 86 PRO A CA 1
ATOM 650 C C . PRO A 1 86 ? -23.719 3.936 13.391 1 72.94 86 PRO A C 1
ATOM 652 O O . PRO A 1 86 ? -24.391 4.848 12.922 1 72.94 86 PRO A O 1
ATOM 655 N N . PRO A 1 87 ? -22.516 4.039 13.938 1 79.94 87 PRO A N 1
ATOM 656 C CA . PRO A 1 87 ? -21.906 5.375 13.875 1 79.94 87 PRO A CA 1
ATOM 657 C C . PRO A 1 87 ? -21.828 5.918 12.453 1 79.94 87 PRO A C 1
ATOM 659 O O . PRO A 1 87 ? -21.672 5.148 11.5 1 79.94 87 PRO A O 1
ATOM 662 N N . THR A 1 88 ? -21.922 7.188 12.336 1 86.88 88 THR A N 1
ATOM 663 C CA . THR A 1 88 ? -21.844 7.812 11.023 1 86.88 88 THR A CA 1
ATOM 664 C C . THR A 1 88 ? -20.672 8.789 10.953 1 86.88 88 THR A C 1
ATOM 666 O O . THR A 1 88 ? -20.484 9.469 9.938 1 86.88 88 THR A O 1
ATOM 669 N N . SER A 1 89 ? -19.938 8.844 12.078 1 91.25 89 SER A N 1
ATOM 670 C CA . SER A 1 89 ? -18.781 9.727 12.125 1 91.25 89 SER A CA 1
ATOM 671 C C . SER A 1 89 ? -17.688 9.164 13.023 1 91.25 89 SER A C 1
ATOM 673 O O . SER A 1 89 ? -17.906 8.203 13.766 1 91.25 89 SER A O 1
ATOM 675 N N . CYS A 1 90 ? -16.531 9.781 12.914 1 94.69 90 CYS A N 1
ATOM 676 C CA . CYS A 1 90 ? -15.43 9.414 13.797 1 94.69 90 CYS A CA 1
ATOM 677 C C . CYS A 1 90 ? -15.719 9.82 15.234 1 94.69 90 CYS A C 1
ATOM 679 O O . CYS A 1 90 ? -16.531 10.719 15.477 1 94.69 90 CYS A O 1
ATOM 681 N N . PRO A 1 91 ? -15.086 9.109 16.156 1 92.94 91 PRO A N 1
ATOM 682 C CA . PRO A 1 91 ? -15.312 9.43 17.562 1 92.94 91 PRO A CA 1
ATOM 683 C C . PRO A 1 91 ? -14.742 10.789 17.953 1 92.94 91 PRO A C 1
ATOM 685 O O . PRO A 1 91 ? -14.062 11.43 17.156 1 92.94 91 PRO A O 1
ATOM 688 N N . ASP A 1 92 ? -15.016 11.078 19.188 1 92.19 92 ASP A N 1
ATOM 689 C CA . ASP A 1 92 ? -14.516 12.336 19.734 1 92.19 92 ASP A CA 1
ATOM 690 C C . ASP A 1 92 ? -12.992 12.367 19.734 1 92.19 92 ASP A C 1
ATOM 692 O O . ASP A 1 92 ? -12.344 11.32 19.719 1 92.19 92 ASP A O 1
ATOM 696 N N . ARG A 1 93 ? -12.461 13.625 19.578 1 93.5 93 ARG A N 1
ATOM 697 C CA . ARG A 1 93 ? -11.031 13.898 19.625 1 93.5 93 ARG A CA 1
ATOM 698 C C . ARG A 1 93 ? -10.352 13.516 18.312 1 93.5 93 ARG A C 1
ATOM 700 O O . ARG A 1 93 ? -9.133 13.328 18.281 1 93.5 93 ARG A O 1
ATOM 707 N N . THR A 1 94 ? -11.148 13.336 17.328 1 95.56 94 THR A N 1
ATOM 708 C CA . THR A 1 94 ? -10.578 13.047 16.031 1 95.56 94 THR A CA 1
ATOM 709 C C . THR A 1 94 ? -10.195 14.336 15.305 1 95.56 94 THR A C 1
ATOM 711 O O . THR A 1 94 ? -10.969 15.305 15.305 1 95.56 94 THR A O 1
ATOM 714 N N . LEU A 1 95 ? -8.961 14.32 14.75 1 96.06 95 LEU A N 1
ATOM 715 C CA . LEU A 1 95 ? -8.492 15.461 13.961 1 96.06 95 LEU A CA 1
ATOM 716 C C . LEU A 1 95 ? -8.602 15.164 12.469 1 96.06 95 LEU A C 1
ATOM 718 O O . LEU A 1 95 ? -8.883 16.062 11.672 1 96.06 95 LEU A O 1
ATOM 722 N N . VAL A 1 96 ? -8.297 13.977 12.148 1 97.38 96 VAL A N 1
ATOM 723 C CA . VAL A 1 96 ? -8.391 13.531 10.766 1 97.38 96 VAL A CA 1
ATOM 724 C C . VAL A 1 96 ? -9.203 12.242 10.688 1 97.38 96 VAL A C 1
ATOM 726 O O . VAL A 1 96 ? -8.898 11.266 11.383 1 97.38 96 VAL A O 1
ATOM 729 N N . CYS A 1 97 ? -10.219 12.242 9.812 1 97.88 97 CYS A N 1
ATOM 730 C CA . CYS A 1 97 ? -11.148 11.133 9.719 1 97.88 97 CYS A CA 1
ATOM 731 C C . CYS A 1 97 ? -11.273 10.641 8.273 1 97.88 97 CYS A C 1
ATOM 733 O O . CYS A 1 97 ? -11.461 11.445 7.359 1 97.88 97 CYS A O 1
ATOM 735 N N . LEU A 1 98 ? -11.086 9.391 8.109 1 98.44 98 LEU A N 1
ATOM 736 C CA . LEU A 1 98 ? -11.289 8.75 6.816 1 98.44 98 LEU A CA 1
ATOM 737 C C . LEU A 1 98 ? -12.586 7.945 6.805 1 98.44 98 LEU A C 1
ATOM 739 O O . LEU A 1 98 ? -12.766 7.031 7.617 1 98.44 98 LEU A O 1
ATOM 743 N N . LEU A 1 99 ? -13.492 8.328 5.961 1 97.19 99 LEU A N 1
ATOM 744 C CA . LEU A 1 99 ? -14.766 7.637 5.758 1 97.19 99 LEU A CA 1
ATOM 745 C C . LEU A 1 99 ? -14.805 6.969 4.387 1 97.19 99 LEU A C 1
ATOM 747 O O . LEU A 1 99 ? -14.547 7.617 3.369 1 97.19 99 LEU A O 1
ATOM 751 N N . ILE A 1 100 ? -15.125 5.707 4.387 1 96.69 100 ILE A N 1
ATOM 752 C CA . ILE A 1 100 ? -15.211 4.977 3.129 1 96.69 100 ILE A CA 1
ATOM 753 C C . ILE A 1 100 ? -16.656 4.516 2.898 1 96.69 100 ILE A C 1
ATOM 755 O O . ILE A 1 100 ? -17.219 3.803 3.729 1 96.69 100 ILE A O 1
ATOM 759 N N . TYR A 1 101 ? -17.156 4.945 1.765 1 94.75 101 TYR A N 1
ATOM 760 C CA . TYR A 1 101 ? -18.5 4.566 1.341 1 94.75 101 TYR A CA 1
ATOM 761 C C . TYR A 1 101 ? -18.438 3.623 0.143 1 94.75 101 TYR A C 1
ATOM 763 O O . TYR A 1 101 ? -17.484 3.652 -0.637 1 94.75 101 TYR A O 1
ATOM 771 N N . ASN A 1 102 ? -19.391 2.764 0.111 1 94 102 ASN A N 1
ATOM 772 C CA . ASN A 1 102 ? -19.594 1.899 -1.047 1 94 102 ASN A CA 1
ATOM 773 C C . ASN A 1 102 ? -20.984 2.092 -1.652 1 94 102 ASN A C 1
ATOM 775 O O . ASN A 1 102 ? -21.969 2.207 -0.925 1 94 102 ASN A O 1
ATOM 779 N N . GLU A 1 103 ? -20.969 2.213 -2.98 1 91.75 103 GLU A N 1
ATOM 780 C CA . GLU A 1 103 ? -22.234 2.357 -3.705 1 91.75 103 GLU A CA 1
ATOM 781 C C . GLU A 1 103 ? -22.344 1.316 -4.816 1 91.75 103 GLU A C 1
ATOM 783 O O . GLU A 1 103 ? -21.438 1.171 -5.637 1 91.75 103 GLU A O 1
ATOM 788 N N . ILE A 1 104 ? -23.328 0.433 -4.734 1 83.06 104 ILE A N 1
ATOM 789 C CA . ILE A 1 104 ? -23.531 -0.546 -5.797 1 83.06 104 ILE A CA 1
ATOM 790 C C . ILE A 1 104 ? -24.297 0.101 -6.953 1 83.06 104 ILE A C 1
ATOM 792 O O . ILE A 1 104 ? -25.078 1.035 -6.746 1 83.06 104 ILE A O 1
ATOM 796 N N . ALA A 1 105 ? -23.906 -0.36 -8.203 1 69.12 105 ALA A N 1
ATOM 797 C CA . ALA A 1 105 ? -24.469 0.178 -9.438 1 69.12 105 ALA A CA 1
ATOM 798 C C . ALA A 1 105 ? -26 0.296 -9.336 1 69.12 105 ALA A C 1
ATOM 800 O O . ALA A 1 105 ? -26.656 -0.558 -8.742 1 69.12 105 ALA A O 1
ATOM 801 N N . GLY A 1 106 ? -26.562 1.37 -9.789 1 62 106 GLY A N 1
ATOM 802 C CA . GLY A 1 106 ? -27.938 1.846 -9.844 1 62 106 GLY A CA 1
ATOM 803 C C . GLY A 1 106 ? -28.25 2.865 -8.766 1 62 106 GLY A C 1
ATOM 804 O O . GLY A 1 106 ? -29.375 3.383 -8.711 1 62 106 GLY A O 1
ATOM 805 N N . GLY A 1 107 ? -27.219 3.26 -7.957 1 60.62 107 GLY A N 1
ATOM 806 C CA . GLY A 1 107 ? -27.234 4.453 -7.129 1 60.62 107 GLY A CA 1
ATOM 807 C C . GLY A 1 107 ? -28.094 4.316 -5.895 1 60.62 107 GLY A C 1
ATOM 808 O O . GLY A 1 107 ? -28.156 5.23 -5.066 1 60.62 107 GLY A O 1
ATOM 809 N N . LEU A 1 108 ? -28.75 3.152 -5.699 1 64.44 108 LEU A N 1
ATOM 810 C CA . LEU A 1 108 ? -29.812 3.189 -4.699 1 64.44 108 LEU A CA 1
ATOM 811 C C . LEU A 1 108 ? -29.312 2.66 -3.359 1 64.44 108 LEU A C 1
ATOM 813 O O . LEU A 1 108 ? -29.984 2.811 -2.338 1 64.44 108 LEU A O 1
ATOM 817 N N . ASP A 1 109 ? -27.922 2.285 -3.371 1 82.12 109 ASP A N 1
ATOM 818 C CA . ASP A 1 109 ? -27.594 1.679 -2.088 1 82.12 109 ASP A CA 1
ATOM 819 C C . ASP A 1 109 ? -26.188 2.09 -1.636 1 82.12 109 ASP A C 1
ATOM 821 O O . ASP A 1 109 ? -25.234 1.328 -1.795 1 82.12 109 ASP A O 1
ATOM 825 N N . ARG A 1 110 ? -26.188 3.34 -1.085 1 88 110 ARG A N 1
ATOM 826 C CA . ARG A 1 110 ? -24.938 3.801 -0.499 1 88 110 ARG A CA 1
ATOM 827 C C . ARG A 1 110 ? -24.812 3.373 0.96 1 88 110 ARG A C 1
ATOM 829 O O . ARG A 1 110 ? -25.781 3.465 1.717 1 88 110 ARG A O 1
ATOM 836 N N . ARG A 1 111 ? -23.641 2.846 1.242 1 90 111 ARG A N 1
ATOM 837 C CA . ARG A 1 111 ? -23.438 2.475 2.641 1 90 111 ARG A CA 1
ATOM 838 C C . ARG A 1 111 ? -22.078 2.924 3.143 1 90 111 ARG A C 1
ATOM 840 O O . ARG A 1 111 ? -21.094 2.922 2.389 1 90 111 ARG A O 1
ATOM 847 N N . LEU A 1 112 ? -22.062 3.375 4.406 1 92.44 112 LEU A N 1
ATOM 848 C CA . LEU A 1 112 ? -20.828 3.686 5.102 1 92.44 112 LEU A CA 1
ATOM 849 C C . LEU A 1 112 ? -20.156 2.412 5.609 1 92.44 112 LEU A C 1
ATOM 851 O O . LEU A 1 112 ? -20.609 1.813 6.586 1 92.44 112 LEU A O 1
ATOM 855 N N . GLU A 1 113 ? -19.016 2.062 4.98 1 92.62 113 GLU A N 1
ATOM 856 C CA . GLU A 1 113 ? -18.359 0.777 5.23 1 92.62 113 GLU A CA 1
ATOM 857 C C . GLU A 1 113 ? -17.328 0.886 6.348 1 92.62 113 GLU A C 1
ATOM 859 O O . GLU A 1 113 ? -17.156 -0.045 7.137 1 92.62 113 GLU A O 1
ATOM 864 N N . GLN A 1 114 ? -16.688 1.962 6.32 1 95.88 114 GLN A N 1
ATOM 865 C CA . GLN A 1 114 ? -15.555 2.082 7.238 1 95.88 114 GLN A CA 1
ATOM 866 C C . GLN A 1 114 ? -15.461 3.496 7.809 1 95.88 114 GLN A C 1
ATOM 868 O O . GLN A 1 114 ? -15.656 4.477 7.086 1 95.88 114 GLN A O 1
ATOM 873 N N . ILE A 1 115 ? -15.234 3.578 9.047 1 96.25 115 ILE A N 1
ATOM 874 C CA . ILE A 1 115 ? -14.93 4.805 9.773 1 96.25 115 ILE A CA 1
ATOM 875 C C . ILE A 1 115 ? -13.562 4.688 10.438 1 96.25 115 ILE A C 1
ATOM 877 O O . ILE A 1 115 ? -13.398 3.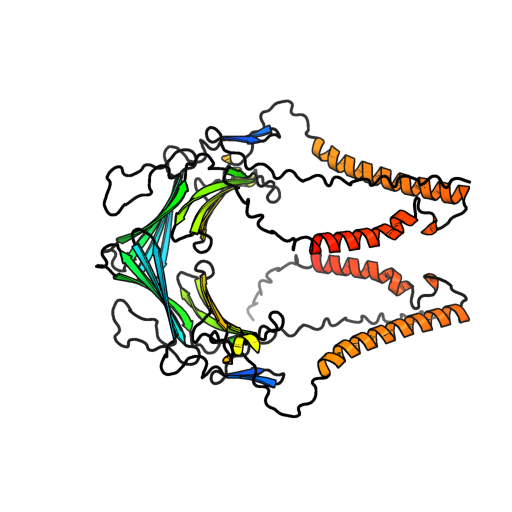939 11.406 1 96.25 115 ILE A O 1
ATOM 881 N N . ILE A 1 116 ? -12.578 5.449 9.961 1 98.06 116 ILE A N 1
ATOM 882 C CA . ILE A 1 116 ? -11.195 5.254 10.398 1 98.06 116 ILE A CA 1
ATOM 883 C C . ILE A 1 116 ? -10.648 6.562 10.969 1 98.06 116 ILE A C 1
ATOM 885 O O . ILE A 1 116 ? -10.328 7.484 10.211 1 98.06 116 ILE A O 1
ATOM 889 N N . PRO A 1 117 ? -10.539 6.625 12.258 1 97.75 117 PRO A N 1
ATOM 890 C CA . PRO A 1 117 ? -9.836 7.777 12.828 1 97.75 117 PRO A CA 1
ATOM 891 C C . PRO A 1 117 ? -8.328 7.73 12.602 1 97.75 117 PRO A C 1
ATOM 893 O O . PRO A 1 117 ? -7.602 7.133 13.398 1 97.75 117 PRO A O 1
ATOM 896 N N . VAL A 1 118 ? -7.871 8.406 11.625 1 98 118 VAL A N 1
ATOM 897 C CA . VAL A 1 118 ? -6.48 8.289 11.203 1 98 118 VAL A CA 1
ATOM 898 C C . VAL A 1 118 ? -5.625 9.336 11.906 1 98 118 VAL A C 1
ATOM 900 O O . VAL A 1 118 ? -4.402 9.344 11.766 1 98 118 VAL A O 1
ATOM 903 N N . GLY A 1 119 ? -6.188 10.227 12.648 1 96.81 119 GLY A N 1
ATOM 904 C CA . GLY A 1 119 ? -5.508 11.211 13.469 1 96.81 119 GLY A CA 1
ATOM 905 C C . GLY A 1 119 ? -6.312 11.633 14.688 1 96.81 119 GLY A C 1
ATOM 906 O O . GLY A 1 119 ? -7.449 12.086 14.562 1 96.81 119 GLY A O 1
ATOM 907 N N . LEU A 1 120 ? -5.68 11.5 15.836 1 95.5 120 LEU A N 1
ATOM 908 C CA . LEU A 1 120 ? -6.359 11.844 17.078 1 95.5 120 LEU A CA 1
ATOM 909 C C . LEU A 1 120 ? -5.656 12.992 17.781 1 95.5 120 LEU A C 1
ATOM 911 O O . LEU A 1 120 ? -4.441 13.164 17.641 1 95.5 120 LEU A O 1
ATOM 915 N N . ASP A 1 121 ? -6.535 13.742 18.422 1 91.75 121 ASP A N 1
ATOM 916 C CA . ASP A 1 121 ? -6.02 14.781 19.312 1 91.75 121 ASP A CA 1
ATOM 917 C C . ASP A 1 121 ? -5.637 14.195 20.672 1 91.75 121 ASP A C 1
ATOM 919 O O . ASP A 1 121 ? -6.484 14.062 21.547 1 91.75 121 ASP A O 1
ATOM 923 N N . THR A 1 122 ? -4.402 13.805 20.719 1 85 122 THR A N 1
ATOM 924 C CA . THR A 1 122 ? -3.898 13.289 21.984 1 85 122 THR A CA 1
ATOM 925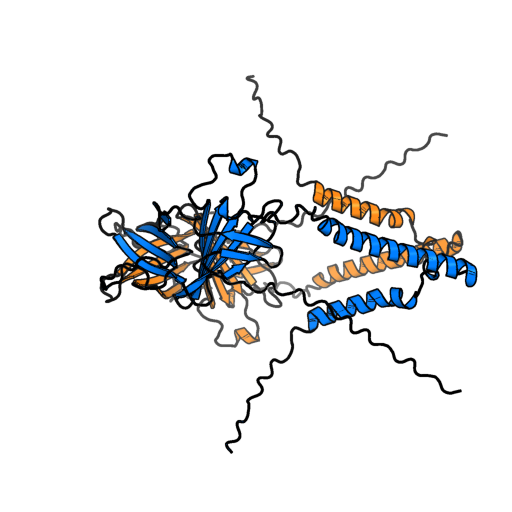 C C . THR A 1 122 ? -2.863 14.242 22.578 1 85 122 THR A C 1
ATOM 927 O O . THR A 1 122 ? -2.605 15.312 22.031 1 85 122 THR A O 1
ATOM 930 N N . LEU A 1 123 ? -2.441 13.906 23.75 1 73.75 123 LEU A N 1
ATOM 931 C CA . LEU A 1 123 ? -1.451 14.742 24.422 1 73.75 123 LEU A CA 1
ATOM 932 C C . LEU A 1 123 ? -0.17 14.828 23.594 1 73.75 123 LEU A C 1
ATOM 934 O O . LEU A 1 123 ? 0.555 15.828 23.672 1 73.75 123 LEU A O 1
ATOM 938 N N . SER A 1 124 ? 0.068 13.859 22.766 1 70.75 124 SER A N 1
ATOM 939 C CA . SER A 1 124 ? 1.343 13.789 22.062 1 70.75 124 SER A CA 1
ATOM 940 C C . SER A 1 124 ? 1.162 14.047 20.562 1 70.75 124 SER A C 1
ATOM 942 O O . SER A 1 124 ? 2.117 13.938 19.797 1 70.75 124 SER A O 1
ATOM 944 N N . THR A 1 125 ? 0.085 14.367 20.188 1 74.44 125 THR A N 1
ATOM 945 C CA . THR A 1 125 ? -0.174 14.578 18.766 1 74.44 125 THR A CA 1
ATOM 946 C C . THR A 1 125 ? -1.047 15.812 18.547 1 74.44 125 THR A C 1
ATOM 948 O O . THR A 1 125 ? -1.933 16.094 19.359 1 74.44 125 THR A O 1
ATOM 951 N N . PRO A 1 126 ? -0.825 16.438 17.484 1 77.69 126 PRO A N 1
ATOM 952 C CA . PRO A 1 126 ? 0.135 16.25 16.391 1 77.69 126 PRO A CA 1
ATOM 953 C C . PRO A 1 126 ? 1.568 16.578 16.812 1 77.69 126 PRO A C 1
ATOM 955 O O . PRO A 1 126 ? 1.782 17.391 17.703 1 77.69 126 PRO A O 1
ATOM 958 N N . THR A 1 127 ? 2.457 15.789 16.203 1 78 127 THR A N 1
ATOM 959 C CA . THR A 1 127 ? 3.877 16.062 16.391 1 78 127 THR A CA 1
ATOM 960 C C . THR A 1 127 ? 4.496 16.609 15.109 1 78 127 THR A C 1
ATOM 962 O O . THR A 1 127 ? 4.039 16.281 14.008 1 78 127 THR A O 1
ATOM 965 N N . TYR A 1 128 ? 5.352 17.547 15.383 1 71.62 128 TYR A N 1
ATOM 966 C CA . TYR A 1 128 ? 6.016 18.234 14.281 1 71.62 128 TYR A CA 1
ATOM 967 C C . TYR A 1 128 ? 7.383 17.625 14 1 71.62 128 TYR A C 1
ATOM 969 O O . TYR A 1 128 ? 8.125 17.297 14.938 1 71.62 128 TYR A O 1
ATOM 977 N N . ILE A 1 129 ? 7.492 17.203 12.828 1 65.12 129 ILE A N 1
ATOM 978 C CA . ILE A 1 129 ? 8.844 16.875 12.391 1 65.12 129 ILE A CA 1
ATOM 979 C C . ILE A 1 129 ? 9.242 17.75 11.211 1 65.12 129 ILE A C 1
ATOM 981 O O . ILE A 1 129 ? 8.531 17.812 10.203 1 65.12 129 ILE A O 1
ATOM 985 N N . ALA A 1 130 ? 10.094 18.734 11.438 1 61.28 130 ALA A N 1
ATOM 986 C CA . ALA A 1 130 ? 10.547 19.609 10.352 1 61.28 130 ALA A CA 1
ATOM 987 C C . ALA A 1 130 ? 11.469 18.844 9.398 1 61.28 130 ALA A C 1
ATOM 989 O O . ALA A 1 130 ? 12.414 18.188 9.836 1 61.28 130 ALA A O 1
ATOM 990 N N . LEU A 1 131 ? 10.859 18.281 8.344 1 60.12 131 LEU A N 1
ATOM 991 C CA . LEU A 1 131 ? 11.812 17.859 7.324 1 60.12 131 LEU A CA 1
ATOM 992 C C . LEU A 1 131 ? 12.383 19.078 6.586 1 60.12 131 LEU A C 1
ATOM 994 O O . LEU A 1 131 ? 11.672 20.047 6.344 1 60.12 131 LEU A O 1
ATOM 998 N N . ARG A 1 132 ? 13.617 19.312 6.766 1 58.66 132 ARG A N 1
ATOM 999 C CA . ARG A 1 132 ? 14.305 20.391 6.066 1 58.66 132 ARG A CA 1
ATOM 1000 C C . ARG A 1 132 ? 14.094 20.281 4.559 1 58.66 132 ARG A C 1
ATOM 1002 O O . ARG A 1 132 ? 13.461 19.344 4.078 1 58.66 132 ARG A O 1
ATOM 1009 N N . GLN A 1 133 ? 14.914 20.844 3.727 1 55.34 133 GLN A N 1
ATOM 1010 C CA . GLN A 1 133 ? 14.961 21.297 2.336 1 55.34 133 GLN A CA 1
ATOM 1011 C C . GLN A 1 133 ? 14.703 20.125 1.381 1 55.34 133 GLN A C 1
ATOM 1013 O O . GLN A 1 133 ? 15.359 19.094 1.463 1 55.34 133 GLN A O 1
ATOM 1018 N N . ILE A 1 134 ? 13.453 19.953 1.11 1 51.28 134 ILE A N 1
ATOM 1019 C CA . ILE A 1 134 ? 13.336 19.125 -0.079 1 51.28 134 ILE A CA 1
ATOM 1020 C C . ILE A 1 134 ? 13.82 19.891 -1.304 1 51.28 134 ILE A C 1
ATOM 1022 O O . ILE A 1 134 ? 13.148 20.812 -1.774 1 51.28 134 ILE A O 1
ATOM 1026 N N . GLY A 1 135 ? 14.992 19.531 -1.733 1 54.69 135 GLY A N 1
ATOM 1027 C CA . GLY A 1 135 ? 15.648 20.406 -2.691 1 54.69 135 GLY A CA 1
ATOM 1028 C C . GLY A 1 135 ? 15.961 21.781 -2.129 1 54.69 135 GLY A C 1
ATOM 1029 O O . GLY A 1 135 ? 16.609 21.906 -1.086 1 54.69 135 GLY A O 1
ATOM 1030 N N . ASN A 1 136 ? 15.445 22.828 -2.859 1 60.38 136 ASN A N 1
ATOM 1031 C CA . ASN A 1 136 ? 15.586 24.234 -2.48 1 60.38 136 ASN A CA 1
ATOM 1032 C C . ASN A 1 136 ? 14.328 24.75 -1.801 1 60.38 136 ASN A C 1
ATOM 1034 O O . ASN A 1 136 ? 14.195 25.953 -1.57 1 60.38 136 ASN A O 1
ATOM 1038 N N . GLN A 1 137 ? 13.391 23.703 -1.499 1 72.94 137 GLN A N 1
ATOM 1039 C CA . GLN A 1 137 ? 12.141 24.203 -0.929 1 72.94 137 GLN A CA 1
ATOM 1040 C C . GLN A 1 137 ? 11.977 23.75 0.521 1 72.94 137 GLN A C 1
ATOM 1042 O O . GLN A 1 137 ? 12.258 22.594 0.854 1 72.94 137 GLN A O 1
ATOM 1047 N N . GLU A 1 138 ? 11.57 24.672 1.249 1 78.25 138 GLU A N 1
ATOM 1048 C CA . GLU A 1 138 ? 11.297 24.406 2.658 1 78.25 138 GLU A CA 1
ATOM 1049 C C . GLU A 1 138 ? 10.047 23.547 2.822 1 78.25 138 GLU A C 1
ATOM 1051 O O . GLU A 1 138 ? 9.07 23.719 2.092 1 78.25 138 GLU A O 1
ATOM 1056 N N . SER A 1 139 ? 10.148 22.484 3.633 1 85.31 139 SER A N 1
ATOM 1057 C CA . SER A 1 139 ? 8.977 21.641 3.871 1 85.31 139 SER A CA 1
ATOM 1058 C C . SER A 1 139 ? 8.883 21.219 5.336 1 85.31 139 SER A C 1
ATOM 1060 O O . SER A 1 139 ? 9.906 21.141 6.023 1 85.31 139 SER A O 1
ATOM 1062 N N . VAL A 1 140 ? 7.629 21.156 5.738 1 86.31 140 VAL A N 1
ATOM 1063 C CA . VAL A 1 140 ? 7.371 20.703 7.102 1 86.31 140 VAL A CA 1
ATOM 1064 C C . VAL A 1 140 ? 6.422 19.5 7.078 1 86.31 140 VAL A C 1
ATOM 1066 O O . VAL A 1 140 ? 5.453 19.484 6.312 1 86.31 140 VAL A O 1
ATOM 1069 N N . GLN A 1 141 ? 6.73 18.562 7.93 1 90.75 141 GLN A N 1
ATOM 1070 C CA . GLN A 1 141 ? 5.844 17.406 8.055 1 90.75 141 GLN A CA 1
ATOM 1071 C C . GLN A 1 141 ? 5.207 17.359 9.438 1 90.75 141 GLN A C 1
ATOM 1073 O O . GLN A 1 141 ? 5.906 17.406 10.453 1 90.75 141 GLN A O 1
ATOM 1078 N N . LEU A 1 142 ? 3.943 17.281 9.422 1 91.69 142 LEU A N 1
ATOM 1079 C CA . LEU A 1 142 ? 3.201 17.031 10.656 1 91.69 142 LEU A CA 1
ATOM 1080 C C . LEU A 1 142 ? 2.771 15.57 10.75 1 91.69 142 LEU A C 1
ATOM 1082 O O . LEU A 1 142 ? 2.273 15 9.773 1 91.69 142 LEU A O 1
ATOM 1086 N N . THR A 1 143 ? 3.004 14.992 11.883 1 92.94 143 THR A N 1
ATOM 1087 C CA . THR A 1 143 ? 2.592 13.617 12.141 1 92.94 143 THR A CA 1
ATOM 1088 C C . THR A 1 143 ? 1.487 13.57 13.195 1 92.94 143 THR A C 1
ATOM 1090 O O . THR A 1 143 ? 1.643 14.117 14.289 1 92.94 143 THR A O 1
ATOM 1093 N N . ILE A 1 144 ? 0.412 12.914 12.82 1 94.75 144 ILE A N 1
ATOM 1094 C CA . ILE A 1 144 ? -0.731 12.789 13.719 1 94.75 144 ILE A CA 1
ATOM 1095 C C . ILE A 1 144 ? -1.077 11.32 13.914 1 94.75 144 ILE A C 1
ATOM 1097 O O . ILE A 1 144 ? -1.57 10.664 12.992 1 94.75 144 ILE A O 1
ATOM 1101 N N . LYS A 1 145 ? -0.919 10.859 15.102 1 94 145 LYS A N 1
ATOM 1102 C CA . LYS A 1 145 ? -1.246 9.469 15.391 1 94 145 LYS A CA 1
ATOM 1103 C C . LYS A 1 145 ? -2.754 9.273 15.531 1 94 145 LYS A C 1
ATOM 1105 O O . LYS A 1 145 ? -3.436 10.102 16.141 1 94 145 LYS A O 1
ATOM 1110 N N . GLY A 1 146 ? -3.197 8.242 14.914 1 96.38 146 GLY A N 1
ATOM 1111 C CA . GLY A 1 146 ? -4.605 7.891 14.992 1 96.38 146 GLY A CA 1
ATOM 1112 C C . GLY A 1 146 ? -4.867 6.672 15.859 1 96.38 146 GLY A C 1
ATOM 1113 O O . GLY A 1 146 ? -4.086 6.363 16.766 1 96.38 146 GLY A O 1
ATOM 1114 N N . SER A 1 147 ? -6.023 6.066 15.617 1 96.12 147 SER A N 1
ATOM 1115 C CA . SER A 1 147 ? -6.434 4.898 16.391 1 96.12 147 SER A CA 1
ATOM 1116 C C . SER A 1 147 ? -5.832 3.619 15.82 1 96.12 147 SER A C 1
ATOM 1118 O O . SER A 1 147 ? -5.219 3.639 14.75 1 96.12 147 SER A O 1
ATOM 1120 N N . ILE A 1 148 ? -5.93 2.58 16.672 1 96.69 148 ILE A N 1
ATOM 1121 C CA . ILE A 1 148 ? -5.707 1.248 16.125 1 96.69 148 ILE A CA 1
ATOM 1122 C C . ILE A 1 148 ? -6.957 0.782 15.383 1 96.69 148 ILE A C 1
ATOM 1124 O O . ILE A 1 148 ? -8.055 0.789 15.938 1 96.69 148 ILE A O 1
ATOM 1128 N N . TYR A 1 149 ? -6.801 0.507 14.133 1 96.75 149 TYR A N 1
ATOM 1129 C CA . TYR A 1 149 ? -7.879 0.068 13.258 1 96.75 149 TYR A CA 1
ATOM 1130 C C . TYR A 1 149 ? -7.477 -1.181 12.477 1 96.75 149 TYR A C 1
ATOM 1132 O O . TYR A 1 149 ? -6.453 -1.189 11.789 1 96.75 149 TYR A O 1
ATOM 1140 N N . SER A 1 150 ? -8.289 -2.27 12.594 1 95.44 150 SER A N 1
ATOM 1141 C CA . SER A 1 150 ? -7.965 -3.555 11.984 1 95.44 150 SER A CA 1
ATOM 1142 C C . SER A 1 150 ? -6.57 -4.02 12.391 1 95.44 150 SER A C 1
ATOM 1144 O O . SER A 1 150 ? -5.781 -4.445 11.547 1 95.44 150 SER A O 1
ATOM 1146 N N . ASP A 1 151 ? -6.227 -3.742 13.648 1 95.25 151 ASP A N 1
ATOM 1147 C CA . ASP A 1 151 ? -4.996 -4.184 14.297 1 95.25 151 ASP A CA 1
ATOM 1148 C C . ASP A 1 151 ? -3.781 -3.453 13.719 1 95.25 151 ASP A C 1
ATOM 1150 O O . ASP A 1 151 ? -2.662 -3.967 13.766 1 95.25 151 ASP A O 1
ATOM 1154 N N . ILE A 1 152 ? -4.043 -2.367 13.109 1 96.5 152 ILE A N 1
ATOM 1155 C CA . ILE A 1 152 ? -2.969 -1.552 12.555 1 96.5 152 ILE A CA 1
ATOM 1156 C C . ILE A 1 152 ? -3.043 -0.138 13.125 1 96.5 152 ILE A C 1
ATOM 1158 O O . ILE A 1 152 ? -4.113 0.473 13.148 1 96.5 152 ILE A O 1
ATOM 1162 N N . GLN A 1 153 ? -1.942 0.38 13.609 1 97.06 153 GLN A N 1
ATOM 1163 C CA . GLN A 1 153 ? -1.866 1.758 14.086 1 97.06 153 GLN A CA 1
ATOM 1164 C C . GLN A 1 153 ? -1.998 2.746 12.93 1 97.06 153 GLN A C 1
ATOM 1166 O O . GLN A 1 153 ? -1.186 2.736 12 1 97.06 153 GLN A O 1
ATOM 1171 N N . GLN A 1 154 ? -3.035 3.529 13 1 97.56 154 GLN A N 1
ATOM 1172 C CA . GLN A 1 154 ? -3.24 4.531 11.961 1 97.56 154 GLN A CA 1
ATOM 1173 C C . GLN A 1 154 ? -2.434 5.797 12.25 1 97.56 154 GLN A C 1
ATOM 1175 O O . GLN A 1 154 ? -2.281 6.191 13.406 1 97.56 154 GLN A O 1
ATOM 1180 N N . THR A 1 155 ? -1.91 6.398 11.227 1 96.62 155 THR A N 1
ATOM 1181 C CA . THR A 1 155 ? -1.137 7.629 11.352 1 96.62 155 THR A CA 1
ATOM 1182 C C . THR A 1 155 ? -1.342 8.523 10.133 1 96.62 155 THR A C 1
ATOM 1184 O O . THR A 1 155 ? -1.388 8.039 9 1 96.62 155 THR A O 1
ATOM 1187 N N . THR A 1 156 ? -1.47 9.781 10.359 1 97 156 THR A N 1
ATOM 1188 C CA . THR A 1 156 ? -1.528 10.75 9.266 1 97 156 THR A CA 1
ATOM 1189 C C . THR A 1 156 ? -0.224 11.531 9.164 1 97 156 THR A C 1
ATOM 1191 O O . THR A 1 156 ? 0.278 12.039 10.172 1 97 156 THR A O 1
ATOM 1194 N N . TYR A 1 157 ? 0.312 11.586 8.008 1 95.06 157 TYR A N 1
ATOM 1195 C CA . TYR A 1 157 ? 1.447 12.445 7.676 1 95.06 157 TYR A CA 1
ATOM 1196 C C . TYR A 1 157 ? 1.016 13.609 6.793 1 95.06 157 TYR A C 1
ATOM 1198 O O . TYR A 1 157 ? 0.599 13.406 5.648 1 95.06 157 TYR A O 1
ATOM 1206 N N . LEU A 1 158 ? 1.086 14.688 7.324 1 94.62 158 LEU A N 1
ATOM 1207 C CA . LEU A 1 158 ? 0.802 15.898 6.57 1 94.62 158 LEU A CA 1
ATOM 1208 C C . LEU A 1 158 ? 2.094 16.578 6.137 1 94.62 158 LEU A C 1
ATOM 1210 O O . LEU A 1 158 ? 2.793 17.188 6.961 1 94.62 158 LEU A O 1
ATOM 1214 N N . ASN A 1 159 ? 2.352 16.531 4.852 1 92.69 159 ASN A N 1
ATOM 1215 C CA . ASN A 1 159 ? 3.549 17.125 4.273 1 92.69 159 ASN A CA 1
ATOM 1216 C C . ASN A 1 159 ? 3.256 18.5 3.674 1 92.69 159 ASN A C 1
ATOM 1218 O O . ASN A 1 159 ? 2.689 18.594 2.582 1 92.69 159 ASN A O 1
ATOM 1222 N N . LEU A 1 160 ? 3.711 19.422 4.324 1 91.62 160 LEU A N 1
ATOM 1223 C CA . LEU A 1 160 ? 3.475 20.797 3.896 1 91.62 160 LEU A CA 1
ATOM 1224 C C . LEU A 1 160 ? 4.711 21.375 3.221 1 91.62 160 LEU A C 1
ATOM 1226 O O . LEU A 1 160 ? 5.805 21.359 3.789 1 91.62 160 LEU A O 1
ATOM 1230 N N . ILE A 1 161 ? 4.512 21.938 2.031 1 88.75 161 ILE A N 1
ATOM 1231 C CA . ILE A 1 161 ? 5.625 22.453 1.244 1 88.75 161 ILE A CA 1
ATOM 1232 C C . ILE A 1 161 ? 5.461 23.953 1.031 1 88.75 161 ILE A C 1
ATOM 1234 O O . ILE A 1 161 ? 4.398 24.406 0.6 1 88.75 161 ILE A O 1
ATOM 1238 N N . CYS A 1 162 ? 6.5 24.641 1.312 1 88.69 162 CYS A N 1
ATOM 1239 C CA . CYS A 1 162 ? 6.52 26.062 1.045 1 88.69 162 CYS A CA 1
ATOM 1240 C C . CYS A 1 162 ? 6.723 26.344 -0.44 1 88.69 162 CYS A C 1
ATOM 1242 O O . CYS A 1 162 ? 7.695 25.875 -1.035 1 88.69 162 CYS A O 1
ATOM 1244 N N . PRO A 1 163 ? 5.754 27.062 -0.953 1 84.88 163 PRO A N 1
ATOM 1245 C CA . PRO A 1 163 ? 5.891 27.297 -2.391 1 84.88 163 PRO A CA 1
ATOM 1246 C C . PRO A 1 163 ? 7.066 28.219 -2.723 1 84.88 163 PRO A C 1
ATOM 1248 O O . PRO A 1 163 ? 7.426 29.078 -1.922 1 84.88 163 PRO A O 1
ATOM 1251 N N . THR A 1 164 ? 7.621 27.938 -3.885 1 77.38 164 THR A N 1
ATOM 1252 C CA . THR A 1 164 ? 8.633 28.844 -4.398 1 77.38 164 THR A CA 1
ATOM 1253 C C . THR A 1 164 ? 8 30.156 -4.875 1 77.38 164 THR A C 1
ATOM 1255 O O . THR A 1 164 ? 6.777 30.234 -5.004 1 77.38 164 THR A O 1
ATOM 1258 N N . SER A 1 165 ? 8.898 31.219 -4.938 1 68.88 165 SER A N 1
ATOM 1259 C CA . SER A 1 165 ? 8.406 32.531 -5.391 1 68.88 165 SER A CA 1
ATOM 1260 C C . SER A 1 165 ? 7.586 32.375 -6.672 1 68.88 165 SER A C 1
ATOM 1262 O O . SER A 1 165 ? 6.57 33.062 -6.84 1 68.88 165 SER A O 1
ATOM 1264 N N . LYS A 1 166 ? 8.055 31.453 -7.52 1 62.38 166 LYS A N 1
ATOM 1265 C CA . LYS A 1 166 ? 7.34 31.25 -8.781 1 62.38 166 LYS A CA 1
ATOM 1266 C C . LYS A 1 166 ? 6.012 30.547 -8.547 1 62.38 166 LYS A C 1
ATOM 1268 O O . LYS A 1 166 ? 5.008 30.875 -9.18 1 62.38 166 LYS A O 1
ATOM 1273 N N . GLU A 1 167 ? 5.949 29.688 -7.66 1 63.44 167 GLU A N 1
ATOM 1274 C CA . GLU A 1 167 ? 4.746 28.906 -7.371 1 63.44 167 GLU A CA 1
ATOM 1275 C C . GLU A 1 167 ? 3.744 29.734 -6.559 1 63.44 167 GLU A C 1
ATOM 1277 O O . GLU A 1 167 ? 2.533 29.531 -6.668 1 63.44 167 GLU A O 1
ATOM 1282 N N . ALA A 1 168 ? 4.301 30.609 -5.688 1 59.56 168 ALA A N 1
ATOM 1283 C CA . ALA A 1 168 ? 3.453 31.406 -4.809 1 59.56 168 ALA A CA 1
ATOM 1284 C C . ALA A 1 168 ? 2.516 32.312 -5.621 1 59.56 168 ALA A C 1
ATOM 1286 O O . ALA A 1 168 ? 1.398 32.594 -5.188 1 59.56 168 ALA A O 1
ATOM 1287 N N . VAL A 1 169 ? 3.141 32.844 -6.723 1 55.38 169 VAL A N 1
ATOM 1288 C CA . VAL A 1 169 ? 2.336 33.75 -7.539 1 55.38 169 VAL A CA 1
ATOM 1289 C C . VAL A 1 169 ? 1.327 32.969 -8.359 1 55.38 169 VAL A C 1
ATOM 1291 O O . VAL A 1 169 ? 0.371 33.5 -8.898 1 55.38 169 VAL A O 1
ATOM 1294 N N . SER A 1 170 ? 1.747 31.781 -8.68 1 52.84 170 SER A N 1
ATOM 1295 C CA . SER A 1 170 ? 0.816 31.062 -9.547 1 52.84 170 SER A CA 1
ATOM 1296 C C . SER A 1 170 ? -0.4 30.578 -8.766 1 52.84 170 SER A C 1
ATOM 1298 O O . SER A 1 170 ? -0.313 30.328 -7.566 1 52.84 170 SER A O 1
ATOM 1300 N N . GLU A 1 171 ? -1.519 31 -9.086 1 48.72 171 GLU A N 1
ATOM 1301 C CA . GLU A 1 171 ? -2.85 30.641 -8.602 1 48.72 171 GLU A CA 1
ATOM 1302 C C . GLU A 1 171 ? -2.879 29.219 -8.047 1 48.72 171 GLU A C 1
ATOM 1304 O O . GLU A 1 171 ? -3.91 28.766 -7.551 1 48.72 171 GLU A O 1
ATOM 1309 N N . GLU A 1 172 ? -1.727 28.578 -8.242 1 48.91 172 GLU A N 1
ATOM 1310 C CA . GLU A 1 172 ? -1.862 27.156 -7.91 1 48.91 172 GLU A CA 1
ATOM 1311 C C . GLU A 1 172 ? -1.697 26.938 -6.41 1 48.91 172 GLU A C 1
ATOM 1313 O O . GLU A 1 172 ? -1.639 25.781 -5.953 1 48.91 172 GLU A O 1
ATOM 1318 N N . VAL A 1 173 ? -1.169 27.938 -5.715 1 55.03 173 VAL A N 1
ATOM 1319 C CA . VAL A 1 173 ? -1.214 27.781 -4.266 1 55.03 173 VAL A CA 1
ATOM 1320 C C . VAL A 1 173 ? -2.598 27.297 -3.84 1 55.03 173 VAL A C 1
ATOM 1322 O O . VAL A 1 173 ? -3.572 28.047 -3.896 1 55.03 173 VAL A O 1
ATOM 1325 N N . SER A 1 174 ? -2.879 26.047 -4.184 1 61.38 174 SER A N 1
ATOM 1326 C CA . SER A 1 174 ? -4.152 25.328 -4.117 1 61.38 174 SER A CA 1
ATOM 1327 C C . SER A 1 174 ? -4.68 25.266 -2.689 1 61.38 174 SER A C 1
ATOM 1329 O O . SER A 1 174 ? -3.908 25.109 -1.741 1 61.38 174 SER A O 1
ATOM 1331 N N . SER A 1 175 ? -5.84 25.891 -2.443 1 76.44 175 SER A N 1
ATOM 1332 C CA . SER A 1 175 ? -6.641 25.781 -1.228 1 76.44 175 SER A CA 1
ATOM 1333 C C . SER A 1 175 ? -6.824 24.328 -0.805 1 76.44 175 SER A C 1
ATOM 1335 O O . SER A 1 175 ? -7.289 24.062 0.302 1 76.44 175 SER A O 1
ATOM 1337 N N . LYS A 1 176 ? -6.219 23.484 -1.642 1 85.44 176 LYS A N 1
ATOM 1338 C CA . LYS A 1 176 ? -6.391 22.062 -1.324 1 85.44 176 LYS A CA 1
ATOM 1339 C C . LYS A 1 176 ? -5.082 21.297 -1.518 1 85.44 176 LYS A C 1
ATOM 1341 O O . LYS A 1 176 ? -4.203 21.734 -2.258 1 85.44 176 LYS A O 1
ATOM 1346 N N . PRO A 1 177 ? -4.961 20.219 -0.78 1 92.81 177 PRO A N 1
ATOM 1347 C CA . PRO A 1 177 ? -3.773 19.375 -0.948 1 92.81 177 PRO A CA 1
ATOM 1348 C C . PRO A 1 177 ? -3.6 18.875 -2.381 1 92.81 177 PRO A C 1
ATOM 1350 O O . PRO A 1 177 ? -4.586 18.703 -3.102 1 92.81 177 PRO A O 1
ATOM 1353 N N . THR A 1 178 ? -2.346 18.688 -2.787 1 87.06 178 THR A N 1
ATOM 1354 C CA . THR A 1 178 ? -2.016 18.25 -4.141 1 87.06 178 THR A CA 1
ATOM 1355 C C . THR A 1 178 ? -2.111 16.734 -4.262 1 87.06 178 THR A C 1
ATOM 1357 O O . THR A 1 178 ? -2.354 16.203 -5.348 1 87.06 178 THR A O 1
ATOM 1360 N N . ARG A 1 179 ? -1.884 16.062 -3.191 1 91.44 179 ARG A N 1
ATOM 1361 C CA . ARG A 1 179 ? -1.868 14.602 -3.248 1 91.44 179 ARG A CA 1
ATOM 1362 C C . ARG A 1 179 ? -2.314 13.992 -1.921 1 91.44 179 ARG A C 1
ATOM 1364 O O . ARG A 1 179 ? -1.903 14.453 -0.854 1 91.44 179 ARG A O 1
ATOM 1371 N N . THR A 1 180 ? -3.17 13.031 -2.055 1 95.56 180 THR A N 1
ATOM 1372 C CA . THR A 1 180 ? -3.637 12.273 -0.896 1 95.56 180 THR A CA 1
ATOM 1373 C C . THR A 1 180 ? -3.605 10.773 -1.18 1 95.56 180 THR A C 1
ATOM 1375 O O . THR A 1 180 ? -4.164 10.312 -2.178 1 95.56 180 THR A O 1
ATOM 1378 N N . ILE A 1 181 ? -2.865 10.016 -0.373 1 95.19 181 ILE A N 1
ATOM 1379 C CA . ILE A 1 181 ? -2.768 8.57 -0.538 1 95.19 181 ILE A CA 1
ATOM 1380 C C . ILE A 1 181 ? -2.98 7.879 0.809 1 95.19 181 ILE A C 1
ATOM 1382 O O . ILE A 1 181 ? -2.297 8.188 1.787 1 95.19 181 ILE A O 1
ATOM 1386 N N . TYR A 1 182 ? -3.908 6.965 0.855 1 97.31 182 TYR A N 1
ATOM 1387 C CA . TYR A 1 182 ? -4.086 6.113 2.025 1 97.31 182 TYR A CA 1
ATOM 1388 C C . TYR A 1 182 ? -3.523 4.719 1.775 1 97.31 182 TYR A C 1
ATOM 1390 O O . TYR A 1 182 ? -4.004 3.996 0.899 1 97.31 182 TYR A O 1
ATOM 1398 N N . ASP A 1 183 ? -2.549 4.426 2.51 1 96 183 ASP A N 1
ATOM 1399 C CA . ASP A 1 183 ? -1.956 3.092 2.473 1 96 183 ASP A CA 1
ATOM 1400 C C . ASP A 1 183 ? -2.553 2.195 3.555 1 96 183 ASP A C 1
ATOM 1402 O O . ASP A 1 183 ? -2.154 2.27 4.719 1 96 183 ASP A O 1
ATOM 1406 N N . ARG A 1 184 ? -3.332 1.282 3.193 1 94.81 184 ARG A N 1
ATOM 1407 C CA . ARG A 1 184 ? -4.043 0.427 4.137 1 94.81 184 ARG A CA 1
ATOM 1408 C C . ARG A 1 184 ? -3.092 -0.572 4.793 1 94.81 184 ARG A C 1
ATOM 1410 O O . ARG A 1 184 ? -3.326 -1.014 5.918 1 94.81 184 ARG A O 1
ATOM 1417 N N . ILE A 1 185 ? -2.092 -1.014 4.082 1 93.5 185 ILE A N 1
ATOM 1418 C CA . ILE A 1 185 ? -1.159 -2.012 4.594 1 93.5 185 ILE A CA 1
ATOM 1419 C C . ILE A 1 185 ? -0.358 -1.426 5.754 1 93.5 185 ILE A C 1
ATOM 1421 O O . ILE A 1 185 ? -0.177 -2.078 6.781 1 93.5 185 ILE A O 1
ATOM 1425 N N . GLN A 1 186 ? -0.029 -0.168 5.633 1 94.44 186 GLN A N 1
ATOM 1426 C CA . GLN A 1 186 ? 0.791 0.47 6.656 1 94.44 186 GLN A CA 1
ATOM 1427 C C . GLN A 1 186 ? -0.073 1.238 7.652 1 94.44 186 GLN A C 1
ATOM 1429 O O . GLN A 1 186 ? 0.404 1.637 8.719 1 94.44 186 GLN A O 1
ATOM 1434 N N . GLY A 1 187 ? -1.316 1.484 7.301 1 97.19 187 GLY A N 1
ATOM 1435 C CA . GLY A 1 187 ? -2.178 2.322 8.117 1 97.19 187 GLY A CA 1
ATOM 1436 C C . GLY A 1 187 ? -1.763 3.781 8.125 1 97.19 187 GLY A C 1
ATOM 1437 O O . GLY A 1 187 ? -1.724 4.418 9.18 1 97.19 187 GLY A O 1
ATOM 1438 N N . SER A 1 188 ? -1.433 4.262 6.996 1 97.44 188 SER A N 1
ATOM 1439 C CA . SER A 1 188 ? -0.922 5.629 6.941 1 97.44 188 SER A CA 1
ATOM 1440 C C . SER A 1 188 ? -1.646 6.445 5.875 1 97.44 188 SER A C 1
ATOM 1442 O O . SER A 1 188 ? -1.844 5.977 4.754 1 97.44 188 SER A O 1
ATOM 1444 N N . LEU A 1 189 ? -2.053 7.582 6.273 1 98.19 189 LEU A N 1
ATOM 1445 C CA . LEU A 1 189 ? -2.598 8.57 5.355 1 98.19 189 LEU A CA 1
ATOM 1446 C C . LEU A 1 189 ? -1.574 9.664 5.066 1 98.19 189 LEU A C 1
ATOM 1448 O O . LEU A 1 189 ? -1.136 10.367 5.98 1 98.19 189 LEU A O 1
ATOM 1452 N N . ASN A 1 190 ? -1.221 9.789 3.807 1 96.81 190 ASN A N 1
ATOM 1453 C CA . ASN A 1 190 ? -0.256 10.805 3.393 1 96.81 190 ASN A CA 1
ATOM 1454 C C . ASN A 1 190 ? -0.925 11.93 2.605 1 96.81 190 ASN A C 1
ATOM 1456 O O . ASN A 1 190 ? -1.547 11.68 1.57 1 96.81 190 ASN A O 1
ATOM 1460 N N . ILE A 1 191 ? -0.796 13.062 3.115 1 96.38 191 ILE A N 1
ATOM 1461 C CA . ILE A 1 191 ? -1.332 14.25 2.447 1 96.38 191 ILE A CA 1
ATOM 1462 C C . ILE A 1 191 ? -0.196 15.211 2.119 1 96.38 191 ILE A C 1
ATOM 1464 O O . ILE A 1 191 ? 0.596 15.57 2.994 1 96.38 191 ILE A O 1
ATOM 1468 N N . THR A 1 192 ? -0.066 15.641 0.922 1 93.38 192 THR A N 1
ATOM 1469 C CA . THR A 1 192 ? 0.916 16.625 0.494 1 93.38 192 THR A CA 1
ATOM 1470 C C . THR A 1 192 ? 0.23 17.938 0.076 1 93.38 192 THR A C 1
ATOM 1472 O O . THR A 1 192 ? -0.704 17.906 -0.728 1 93.38 192 THR A O 1
ATOM 1475 N N . TRP A 1 193 ? 0.696 18.953 0.594 1 92 193 TRP A N 1
ATOM 1476 C CA . TRP A 1 193 ? 0.026 20.25 0.424 1 92 193 TRP A CA 1
ATOM 1477 C C . TRP A 1 193 ? 1.04 21.359 0.224 1 92 193 TRP A C 1
ATOM 1479 O O . TRP A 1 193 ? 1.893 21.594 1.084 1 92 193 TRP A O 1
ATOM 1489 N N . ILE A 1 194 ? 0.962 22.047 -0.91 1 89.06 194 ILE A N 1
ATOM 1490 C CA . ILE A 1 194 ? 1.766 23.234 -1.141 1 89.06 194 ILE A CA 1
ATOM 1491 C C . ILE A 1 194 ? 1.024 24.469 -0.619 1 89.06 194 ILE A C 1
ATOM 1493 O O . ILE A 1 194 ? -0.043 24.828 -1.128 1 89.06 194 ILE A O 1
ATOM 1497 N N . THR A 1 195 ? 1.572 25.062 0.377 1 89.12 195 THR A N 1
ATOM 1498 C CA . THR A 1 195 ? 0.865 26.156 1.032 1 89.12 195 THR A CA 1
ATOM 1499 C C . THR A 1 195 ? 1.852 27.172 1.615 1 89.12 195 THR A C 1
ATOM 1501 O O . THR A 1 195 ? 2.898 26.781 2.143 1 89.12 195 THR A O 1
ATOM 1504 N N . PRO A 1 196 ? 1.475 28.391 1.618 1 86.81 196 PRO A N 1
ATOM 1505 C CA . PRO A 1 196 ? 2.34 29.406 2.221 1 86.81 196 PRO A CA 1
ATOM 1506 C C . PRO A 1 196 ? 2.502 29.219 3.729 1 86.81 196 PRO A C 1
ATOM 1508 O O . PRO A 1 196 ? 3.473 29.703 4.312 1 86.81 196 PRO A O 1
ATOM 1511 N N . THR A 1 197 ? 1.599 28.516 4.355 1 87.56 197 THR A N 1
ATOM 1512 C CA . THR A 1 197 ? 1.649 28.281 5.797 1 87.56 197 THR A CA 1
ATOM 1513 C C . THR A 1 197 ? 2.854 27.422 6.164 1 87.56 197 THR A C 1
ATOM 1515 O O . THR A 1 197 ? 3.232 27.344 7.332 1 87.56 197 THR A O 1
ATOM 1518 N N . ALA A 1 198 ? 3.383 26.812 5.203 1 88.19 198 ALA A N 1
ATOM 1519 C CA . ALA A 1 198 ? 4.531 25.953 5.457 1 88.19 198 ALA A CA 1
ATOM 1520 C C . ALA A 1 198 ? 5.832 26.75 5.438 1 88.19 198 ALA A C 1
ATOM 1522 O O . ALA A 1 198 ? 6.906 26.188 5.688 1 88.19 198 ALA A O 1
ATOM 1523 N N . CYS A 1 199 ? 5.73 28 5.07 1 85.81 199 CYS A N 1
ATOM 1524 C CA . CYS A 1 199 ? 6.922 28.844 5.066 1 85.81 199 CYS A CA 1
ATOM 1525 C C . CYS A 1 199 ? 7.223 29.375 6.461 1 85.81 199 CYS A C 1
ATOM 1527 O O . CYS A 1 199 ? 6.324 29.859 7.152 1 85.81 199 CYS A O 1
ATOM 1529 N N . ALA A 1 200 ? 8.438 29.312 6.852 1 84.94 200 ALA A N 1
ATOM 1530 C CA . ALA A 1 200 ? 8.828 29.781 8.18 1 84.94 200 ALA A CA 1
ATOM 1531 C C . ALA A 1 200 ? 8.773 31.312 8.25 1 84.94 200 ALA A C 1
ATOM 1533 O O . ALA A 1 200 ? 9.148 32 7.301 1 84.94 200 ALA A O 1
ATOM 1534 N N . SER A 1 201 ? 8.008 31.859 9.227 1 80.31 201 SER A N 1
ATOM 1535 C CA . SER A 1 201 ? 8.102 33.281 9.5 1 80.31 201 SER A CA 1
ATOM 1536 C C . SER A 1 201 ? 9.328 33.625 10.359 1 80.31 201 SER A C 1
ATOM 1538 O O . SER A 1 201 ? 9.633 32.875 11.305 1 80.31 201 SER A O 1
ATOM 1540 N N . THR A 1 202 ? 10.375 34.062 9.734 1 61.69 202 THR A N 1
ATOM 1541 C CA . THR A 1 202 ? 11.539 34.469 10.531 1 61.69 202 THR A CA 1
ATOM 1542 C C . THR A 1 202 ? 11.219 35.656 11.398 1 61.69 202 THR A C 1
ATOM 1544 O O . THR A 1 202 ? 10.656 36.656 10.922 1 61.69 202 THR A O 1
ATOM 1547 N N . THR A 1 203 ? 10.758 35.594 12.516 1 49.72 203 THR A N 1
ATOM 1548 C CA . THR A 1 203 ? 10.812 36.781 13.352 1 49.72 203 THR A CA 1
ATOM 1549 C C . THR A 1 203 ? 12.055 37.594 13.031 1 49.72 203 THR A C 1
ATOM 1551 O O . THR A 1 203 ? 13.172 37.062 13 1 49.72 203 THR A O 1
ATOM 1554 N N . ASN A 1 204 ? 11.859 38.719 12.344 1 40.22 204 ASN A N 1
ATOM 1555 C CA . ASN A 1 204 ? 12.891 39.75 12.195 1 40.22 204 ASN A CA 1
ATOM 1556 C C . ASN A 1 204 ? 13.734 39.875 13.461 1 40.22 204 ASN A C 1
ATOM 1558 O O . ASN A 1 204 ? 13.477 40.75 14.281 1 40.22 204 ASN A O 1
ATOM 1562 N N . GLN A 1 205 ? 13.961 39.219 14.406 1 38.31 205 GLN A N 1
ATOM 1563 C CA . GLN A 1 205 ? 15.094 39.906 15.008 1 38.31 205 GLN A CA 1
ATOM 1564 C C . GLN A 1 205 ? 16.078 40.406 13.938 1 38.31 205 GLN A C 1
ATOM 1566 O O . GLN A 1 205 ? 15.93 40.062 12.758 1 38.31 205 GLN A O 1
ATOM 1571 N N . ASN A 1 206 ? 17.484 40.781 14.344 1 33.28 206 ASN A N 1
ATOM 1572 C CA . ASN A 1 206 ? 18.625 41.25 13.578 1 33.28 206 ASN A CA 1
ATOM 1573 C C . ASN A 1 206 ? 18.859 40.406 12.336 1 33.28 206 ASN A C 1
ATOM 1575 O O . ASN A 1 206 ? 18.891 39.156 12.414 1 33.28 206 ASN A O 1
ATOM 1579 N N . SER A 1 207 ? 18.297 40.75 11.133 1 35.97 207 SER A N 1
ATOM 1580 C CA . SER A 1 207 ? 18.859 40.406 9.828 1 35.97 207 SER A CA 1
ATOM 1581 C C . SER A 1 207 ? 20.281 39.875 9.969 1 35.97 207 SER A C 1
ATOM 1583 O O . SER A 1 207 ? 21.234 40.5 9.531 1 35.97 207 SER A O 1
ATOM 1585 N N . GLY A 1 208 ? 20.719 39.656 11.125 1 34.78 208 GLY A N 1
ATOM 1586 C CA . GLY A 1 208 ? 22.078 39.156 11 1 34.78 208 GLY A CA 1
ATOM 1587 C C . GLY A 1 208 ? 22.203 38 10.023 1 34.78 208 GLY A C 1
ATOM 1588 O O . GLY A 1 208 ? 21.312 37.156 9.922 1 34.78 208 GLY A O 1
ATOM 1589 N N . LYS A 1 209 ? 22.688 38.344 8.828 1 38.66 209 LYS A N 1
ATOM 1590 C CA . LYS A 1 209 ? 23.297 37.469 7.832 1 38.66 209 LYS A CA 1
ATOM 1591 C C . LYS A 1 209 ? 23.656 36.094 8.43 1 38.66 209 LYS A C 1
ATOM 1593 O O . LYS A 1 209 ? 24.547 36.031 9.281 1 38.66 209 LYS A O 1
ATOM 1598 N N . SER A 1 210 ? 22.875 35.375 8.664 1 37.84 210 SER A N 1
ATOM 1599 C CA . SER A 1 210 ? 23.219 34 8.984 1 37.84 210 SER A CA 1
ATOM 1600 C C . SER A 1 210 ? 24.344 33.469 8.094 1 37.84 210 SER A C 1
ATOM 1602 O O . SER A 1 210 ? 24.125 33.125 6.938 1 37.84 210 SER A O 1
ATOM 1604 N N . SER A 1 211 ? 25.359 34.281 8.062 1 37.34 211 SER A N 1
ATOM 1605 C CA . SER A 1 211 ? 26.703 33.906 7.656 1 37.34 211 SER A CA 1
ATOM 1606 C C . SER A 1 211 ? 27.078 32.531 8.211 1 37.34 211 SER A C 1
ATOM 1608 O O . SER A 1 211 ? 28.219 32.094 8.078 1 37.34 211 SER A O 1
ATOM 1610 N N . SER A 1 212 ? 26.156 32.062 8.992 1 38.81 212 SER A N 1
ATOM 1611 C CA . SER A 1 212 ? 26.672 30.969 9.789 1 38.81 212 SER A CA 1
ATOM 1612 C C . SER A 1 212 ? 26.859 29.719 8.93 1 38.81 212 SER A C 1
ATOM 1614 O O . SER A 1 212 ? 27.5 28.75 9.359 1 38.81 212 SER A O 1
ATOM 1616 N N . THR A 1 213 ? 26.062 29.703 7.961 1 45.03 213 THR A N 1
ATOM 1617 C CA . THR A 1 213 ? 26.266 28.453 7.238 1 45.03 213 THR A CA 1
ATOM 1618 C C . THR A 1 213 ? 27.672 28.406 6.629 1 45.03 213 THR A C 1
ATOM 1620 O O . THR A 1 213 ? 28.203 27.328 6.352 1 45.03 213 THR A O 1
ATOM 1623 N N . HIS A 1 214 ? 28.125 29.672 6.43 1 47.19 214 HIS A N 1
ATOM 1624 C CA . HIS A 1 214 ? 29.453 29.844 5.871 1 47.19 214 HIS A CA 1
ATOM 1625 C C . HIS A 1 214 ? 30.531 29.5 6.902 1 47.19 214 HIS A C 1
ATOM 1627 O O . HIS A 1 214 ? 31.672 29.188 6.543 1 47.19 214 HIS A O 1
ATOM 1633 N N . THR A 1 215 ? 30.078 29.594 8.164 1 51.34 215 THR A N 1
ATOM 1634 C CA . THR A 1 215 ? 31.078 29.344 9.203 1 51.34 215 THR A CA 1
ATOM 1635 C C . THR A 1 215 ? 31.406 27.859 9.305 1 51.34 215 THR A C 1
ATOM 1637 O O . THR A 1 215 ? 32.562 27.484 9.492 1 51.34 215 THR A O 1
ATOM 1640 N N . PHE A 1 216 ? 30.344 27.125 9.133 1 53.19 216 PHE A N 1
ATOM 1641 C CA . PHE A 1 216 ? 30.625 25.688 9.25 1 53.19 216 PHE A CA 1
ATOM 1642 C C . PHE A 1 216 ? 31.406 25.188 8.031 1 53.19 216 PHE A C 1
ATOM 1644 O O . PHE A 1 216 ? 32.375 24.438 8.164 1 53.19 216 PHE A O 1
ATOM 1651 N N . GLN A 1 217 ? 30.891 25.5 6.91 1 56.75 217 GLN A N 1
ATOM 1652 C CA . GLN A 1 217 ? 31.641 25.219 5.699 1 56.75 217 GLN A CA 1
ATOM 1653 C C . GLN A 1 217 ? 33.031 25.844 5.758 1 56.75 217 GLN A C 1
ATOM 1655 O O . GLN A 1 217 ? 34.031 25.219 5.383 1 56.75 217 GLN A O 1
ATOM 1660 N N . ASN A 1 218 ? 33.031 27.094 6.277 1 58.47 218 ASN A N 1
ATOM 1661 C CA . ASN A 1 218 ? 34.312 27.766 6.449 1 58.47 218 ASN A CA 1
ATOM 1662 C C . ASN A 1 218 ? 35.156 27.094 7.547 1 58.47 218 ASN A C 1
ATOM 1664 O O . ASN A 1 218 ? 36.375 27.016 7.449 1 58.47 218 ASN A O 1
ATOM 1668 N N . PHE A 1 219 ? 34.531 26.625 8.484 1 66.19 219 PHE A N 1
ATOM 1669 C CA . PHE A 1 219 ? 35.188 25.891 9.555 1 66.19 219 PHE A CA 1
ATOM 1670 C C . PHE A 1 219 ? 35.75 24.578 9.047 1 66.19 219 PHE A C 1
ATOM 1672 O O . PHE A 1 219 ? 36.906 24.25 9.32 1 66.19 219 PHE A O 1
ATOM 1679 N N . ILE A 1 220 ? 34.938 23.938 8.25 1 74.31 220 ILE A N 1
ATOM 1680 C CA . ILE A 1 220 ? 35.406 22.688 7.68 1 74.31 220 ILE A CA 1
ATOM 1681 C C . ILE A 1 220 ? 36.531 22.969 6.695 1 74.31 220 ILE A C 1
ATOM 1683 O O . ILE A 1 220 ? 37.562 22.266 6.688 1 74.31 220 ILE A O 1
ATOM 1687 N N . THR A 1 221 ? 36.281 23.938 5.922 1 73.06 221 THR A N 1
ATOM 1688 C CA . THR A 1 221 ? 37.344 24.344 5.016 1 73.06 221 THR A CA 1
ATOM 1689 C C . THR A 1 221 ? 38.594 24.75 5.801 1 73.06 221 THR A C 1
ATOM 1691 O O . THR A 1 221 ? 39.719 24.391 5.426 1 73.06 221 THR A O 1
ATOM 1694 N N . PHE A 1 222 ? 38.375 25.484 6.914 1 75.19 222 PHE A N 1
ATOM 1695 C CA . PHE A 1 222 ? 39.469 25.891 7.781 1 75.19 222 PHE A CA 1
ATOM 1696 C C . PHE A 1 222 ? 40.156 24.672 8.383 1 75.19 222 PHE A C 1
ATOM 1698 O O . PHE A 1 222 ? 41.375 24.594 8.414 1 75.19 222 PHE A O 1
ATOM 1705 N N . LEU A 1 223 ? 39.438 23.703 8.836 1 78.19 223 LEU A N 1
ATOM 1706 C CA . LEU A 1 223 ? 40 22.484 9.398 1 78.19 223 LEU A CA 1
ATOM 1707 C C . LEU A 1 223 ? 40.75 21.688 8.344 1 78.19 223 LEU A C 1
ATOM 1709 O O . LEU A 1 223 ? 41.812 21.141 8.609 1 78.19 223 LEU A O 1
ATOM 1713 N N . VAL A 1 224 ? 40.219 21.703 7.152 1 79.75 224 VAL A N 1
ATOM 1714 C CA . VAL A 1 224 ? 40.844 21.016 6.035 1 79.75 224 VAL A CA 1
ATOM 1715 C C . VAL A 1 224 ? 42.156 21.734 5.656 1 79.75 224 VAL A C 1
ATOM 1717 O O . VAL A 1 224 ? 43.188 21.094 5.438 1 79.75 224 VAL A O 1
ATOM 1720 N N . VAL A 1 225 ? 42.062 23.031 5.648 1 81 225 VAL A N 1
ATOM 1721 C CA . VAL A 1 225 ? 43.281 23.812 5.348 1 81 225 VAL A CA 1
ATOM 1722 C C . VAL A 1 225 ? 44.281 23.641 6.461 1 81 225 VAL A C 1
ATOM 1724 O O . VAL A 1 225 ? 45.5 23.453 6.191 1 81 225 VAL A O 1
ATOM 1727 N N . LEU A 1 226 ? 43.906 23.609 7.766 1 81 226 LEU A N 1
ATOM 1728 C CA . LEU A 1 226 ? 44.781 23.391 8.914 1 81 226 LEU A CA 1
ATOM 1729 C C . LEU A 1 226 ? 45.406 22 8.859 1 81 226 LEU A C 1
ATOM 1731 O O . LEU A 1 226 ? 46.562 21.812 9.18 1 81 226 LEU A O 1
ATOM 1735 N N . PHE A 1 227 ? 44.625 21.078 8.438 1 79.81 227 PHE A N 1
ATOM 1736 C CA . PHE A 1 227 ? 45.062 19.703 8.258 1 79.81 227 PHE A CA 1
ATOM 1737 C C . PHE A 1 227 ? 46.125 19.625 7.18 1 79.81 227 PHE A C 1
ATOM 1739 O O . PHE A 1 227 ? 47.188 19.016 7.387 1 79.81 227 PHE A O 1
ATOM 1746 N N . PHE A 1 228 ? 45.906 20.234 6.043 1 81.44 228 PHE A N 1
ATOM 1747 C CA . PHE A 1 228 ? 46.875 20.234 4.973 1 81.44 228 PHE A CA 1
ATOM 1748 C C . PHE A 1 228 ? 48.125 21.016 5.371 1 81.44 228 PHE A C 1
ATOM 1750 O O . PHE A 1 228 ? 49.25 20.609 5.055 1 81.44 228 PHE A O 1
ATOM 1757 N N . MET A 1 229 ? 48 22.109 6.082 1 80.19 229 MET A N 1
ATOM 1758 C CA . MET A 1 229 ? 49.125 22.844 6.609 1 80.19 229 MET A CA 1
ATOM 1759 C C . MET A 1 229 ? 49.938 21.984 7.57 1 80.19 229 MET A C 1
ATOM 1761 O O . MET A 1 229 ? 51.156 22 7.527 1 80.19 229 MET A O 1
ATOM 1765 N N . TYR A 1 230 ? 49.281 21.297 8.391 1 80.62 230 TYR A N 1
ATOM 1766 C CA . TYR A 1 230 ? 49.906 20.375 9.32 1 80.62 230 TYR A CA 1
ATOM 1767 C C . TYR A 1 230 ? 50.688 19.297 8.578 1 80.62 230 TYR A C 1
ATOM 1769 O O . TYR A 1 230 ? 51.844 18.984 8.938 1 80.62 230 TYR A O 1
ATOM 1777 N N . LEU A 1 231 ? 50.125 18.781 7.574 1 80.69 231 LEU A N 1
ATOM 1778 C CA . LEU A 1 231 ? 50.781 17.75 6.777 1 80.69 231 LEU A CA 1
ATOM 1779 C C . LEU A 1 231 ? 52 18.312 6.047 1 80.69 231 LEU A C 1
ATOM 1781 O O . LEU A 1 231 ? 53.062 17.688 6.016 1 80.69 231 LEU A O 1
ATOM 1785 N N . ILE A 1 232 ? 51.812 19.453 5.457 1 81 232 ILE A N 1
ATOM 1786 C CA . ILE A 1 232 ? 52.875 20.094 4.676 1 81 232 ILE A CA 1
ATOM 1787 C C . ILE A 1 232 ? 54.031 20.484 5.598 1 81 232 ILE A C 1
ATOM 1789 O O . ILE A 1 232 ? 55.188 20.219 5.297 1 81 232 ILE A O 1
ATOM 1793 N N . ILE A 1 233 ? 53.688 21.141 6.727 1 81.44 233 ILE A N 1
ATOM 1794 C CA . ILE A 1 233 ? 54.688 21.547 7.684 1 81.44 233 ILE A CA 1
ATOM 1795 C C . ILE A 1 233 ? 55.375 20.328 8.273 1 81.44 233 ILE A C 1
ATOM 1797 O O . ILE A 1 233 ? 56.625 20.312 8.438 1 81.44 233 ILE A O 1
ATOM 1801 N N . GLY A 1 234 ? 54.625 19.391 8.625 1 78 234 GLY A N 1
ATOM 1802 C CA . GLY A 1 234 ? 55.188 18.141 9.109 1 78 234 GLY A CA 1
ATOM 1803 C C . GLY A 1 234 ? 56.094 17.469 8.117 1 78 234 GLY A C 1
ATOM 1804 O O . GLY A 1 234 ? 57.156 16.969 8.492 1 78 234 GLY A O 1
ATOM 1805 N N . MET A 1 235 ? 55.719 17.406 6.875 1 79.25 235 MET A N 1
ATOM 1806 C CA . MET A 1 235 ? 56.562 16.828 5.816 1 79.25 235 MET A CA 1
ATOM 1807 C C . MET A 1 235 ? 57.844 17.641 5.637 1 79.25 235 MET A C 1
ATOM 1809 O O . MET A 1 235 ? 58.906 17.078 5.438 1 79.25 235 MET A O 1
ATOM 1813 N N . TRP A 1 236 ? 57.719 18.953 5.613 1 79.81 236 TRP A N 1
ATOM 1814 C CA . TRP A 1 236 ? 58.875 19.828 5.492 1 79.81 236 TRP A CA 1
ATOM 1815 C C . TRP A 1 236 ? 59.844 19.625 6.66 1 79.81 236 TRP A C 1
ATOM 1817 O O . TRP A 1 236 ? 61.062 19.547 6.465 1 79.81 236 TRP A O 1
ATOM 1827 N N . TYR A 1 237 ? 59.281 19.578 7.887 1 80.56 237 TYR A N 1
ATOM 1828 C CA . TYR A 1 237 ? 60.094 19.344 9.078 1 80.56 237 TYR A CA 1
ATOM 1829 C C . TYR A 1 237 ? 60.781 18 9.008 1 80.56 237 TYR A C 1
ATOM 1831 O O . TYR A 1 237 ? 62 17.906 9.312 1 80.56 237 TYR A O 1
ATOM 1839 N N . ASN A 1 238 ? 60.062 17.016 8.617 1 78.44 238 ASN A N 1
ATOM 1840 C CA . ASN A 1 238 ? 60.656 15.68 8.508 1 78.44 238 ASN A CA 1
ATOM 1841 C C . ASN A 1 238 ? 61.688 15.609 7.383 1 78.44 238 ASN A C 1
ATOM 1843 O O . ASN A 1 238 ? 62.688 14.922 7.504 1 78.44 238 ASN A O 1
ATOM 1847 N N . TYR A 1 239 ? 61.406 16.297 6.379 1 77.88 239 TYR A N 1
ATOM 1848 C CA . TYR A 1 239 ? 62.375 16.391 5.289 1 77.88 239 TYR A CA 1
ATOM 1849 C C . TYR A 1 239 ? 63.625 17.125 5.746 1 77.88 239 TYR A C 1
ATOM 1851 O O . TYR A 1 239 ? 64.75 16.688 5.457 1 77.88 239 TYR A O 1
ATOM 1859 N N . SER A 1 240 ? 63.438 18.219 6.426 1 78.12 240 SER A N 1
ATOM 1860 C CA . SER A 1 240 ? 64.562 19.047 6.832 1 78.12 240 SER A CA 1
ATOM 1861 C C . SER A 1 240 ? 65.375 18.406 7.961 1 78.12 240 SER A C 1
ATOM 1863 O O . SER A 1 240 ? 66.625 18.469 7.988 1 78.12 240 SER A O 1
ATOM 1865 N N . THR A 1 241 ? 64.625 17.734 8.875 1 80.5 241 THR A N 1
ATOM 1866 C CA . THR A 1 241 ? 65.312 17.203 10.055 1 80.5 241 THR A CA 1
ATOM 1867 C C . THR A 1 241 ? 65.75 15.766 9.828 1 80.5 241 THR A C 1
ATOM 1869 O O . THR A 1 241 ? 66.812 15.367 10.281 1 80.5 241 THR A O 1
ATOM 1872 N N . TYR A 1 242 ? 64.938 14.922 9.258 1 75.44 242 TYR A N 1
ATOM 1873 C CA . TYR A 1 242 ? 65.25 13.492 9.203 1 75.44 242 TYR A CA 1
ATOM 1874 C C . TYR A 1 242 ? 65.5 13.039 7.77 1 75.44 242 TYR A C 1
ATOM 1876 O O . TYR A 1 242 ? 65.875 11.898 7.531 1 75.44 242 TYR A O 1
ATOM 1884 N N . GLY A 1 243 ? 65.438 13.961 6.73 1 70.38 243 GLY A N 1
ATOM 1885 C CA . GLY A 1 243 ? 65.75 13.656 5.344 1 70.38 243 GLY A CA 1
ATOM 1886 C C . GLY A 1 243 ? 64.75 12.672 4.719 1 70.38 243 GLY A C 1
ATOM 1887 O O . GLY A 1 243 ? 65.125 11.969 3.768 1 70.38 243 GLY A O 1
ATOM 1888 N N . LEU A 1 244 ? 63.594 12.516 5.395 1 67.19 244 LEU A N 1
ATOM 1889 C CA . LEU A 1 244 ? 62.594 11.539 4.938 1 67.19 244 LEU A CA 1
ATOM 1890 C C . LEU A 1 244 ? 61.812 12.078 3.758 1 67.19 244 LEU A C 1
ATOM 1892 O O . LEU A 1 244 ? 61.406 13.242 3.75 1 67.19 244 LEU A O 1
ATOM 1896 N N . THR A 1 245 ? 61.812 11.438 2.498 1 70.75 245 THR A N 1
ATOM 1897 C CA . THR A 1 245 ? 61.125 11.875 1.286 1 70.75 245 THR A CA 1
ATOM 1898 C C . THR A 1 245 ? 59.969 10.945 0.958 1 70.75 245 THR A C 1
ATOM 1900 O O . THR A 1 245 ? 59.969 9.781 1.349 1 70.75 245 THR A O 1
ATOM 1903 N N . GLY A 1 246 ? 58.875 11.406 0.217 1 66.38 246 GLY A N 1
ATOM 1904 C CA . GLY A 1 246 ? 57.719 10.617 -0.235 1 66.38 246 GLY A CA 1
ATOM 1905 C C . GLY A 1 246 ? 56.719 10.344 0.864 1 66.38 246 GLY A C 1
ATOM 1906 O O . GLY A 1 246 ? 56.469 11.203 1.707 1 66.38 246 GLY A O 1
ATOM 1907 N N . ILE A 1 247 ? 55.969 9.141 0.842 1 68.75 247 ILE A N 1
ATOM 1908 C CA . ILE A 1 247 ? 54.938 8.742 1.786 1 68.75 247 ILE A CA 1
ATOM 1909 C C . ILE A 1 247 ? 55.562 8.562 3.176 1 68.75 247 ILE A C 1
ATOM 1911 O O . ILE A 1 247 ? 54.875 8.742 4.188 1 68.75 247 ILE A O 1
ATOM 1915 N N . ASP A 1 248 ? 56.781 8.312 3.236 1 71 248 ASP A N 1
ATOM 1916 C CA . ASP A 1 248 ? 57.469 8.117 4.496 1 71 248 ASP A CA 1
ATOM 1917 C C . ASP A 1 248 ? 57.688 9.438 5.23 1 71 248 ASP A C 1
ATOM 1919 O O . ASP A 1 248 ? 58 9.453 6.418 1 71 248 ASP A O 1
ATOM 1923 N N . GLY A 1 249 ? 57.5 10.594 4.664 1 67.06 249 GLY A N 1
ATOM 1924 C CA . GLY A 1 249 ? 57.688 11.906 5.25 1 67.06 249 GLY A CA 1
ATOM 1925 C C . GLY A 1 249 ? 56.438 12.438 5.934 1 67.06 249 GLY A C 1
ATOM 1926 O O . GLY A 1 249 ? 56.469 13.508 6.539 1 67.06 249 GLY A O 1
ATOM 1927 N N . LEU A 1 250 ? 55.344 11.727 5.883 1 73.38 250 LEU A N 1
ATOM 1928 C CA . LEU A 1 250 ? 54.094 12.18 6.48 1 73.38 250 LEU A CA 1
ATOM 1929 C C . LEU A 1 250 ? 54.188 12.172 8 1 73.38 250 LEU A C 1
ATOM 1931 O O . LEU A 1 250 ? 54.719 11.234 8.594 1 73.38 250 LEU A O 1
ATOM 1935 N N . PRO A 1 251 ? 53.719 13.289 8.766 1 71.38 251 PRO A N 1
ATOM 1936 C CA . PRO A 1 251 ? 53.75 13.289 10.227 1 71.38 251 PRO A CA 1
ATOM 1937 C C . PRO A 1 251 ? 52.875 12.211 10.844 1 71.38 251 PRO A C 1
ATOM 1939 O O . PRO A 1 251 ? 51.75 11.953 10.359 1 71.38 251 PRO A O 1
ATOM 1942 N N . HIS A 1 252 ? 53.312 11.531 11.812 1 69.44 252 HIS A N 1
ATOM 1943 C CA . HIS A 1 252 ? 52.688 10.414 12.5 1 69.44 252 HIS A CA 1
ATOM 1944 C C . HIS A 1 252 ? 52.281 9.312 11.516 1 69.44 252 HIS A C 1
ATOM 1946 O O . HIS A 1 252 ? 51.125 8.992 11.367 1 69.44 252 HIS A O 1
ATOM 1952 N N . LYS A 1 253 ? 53.125 8.898 10.719 1 71.94 253 LYS A N 1
ATOM 1953 C CA . LYS A 1 253 ? 53.031 7.879 9.68 1 71.94 253 LYS A CA 1
ATOM 1954 C C . LYS A 1 253 ? 52.312 6.641 10.195 1 71.94 253 LYS A C 1
ATOM 1956 O O . LYS A 1 253 ? 51.5 6.047 9.477 1 71.94 253 LYS A O 1
ATOM 1961 N N . THR A 1 254 ? 52.656 6.211 11.391 1 67.06 254 THR A N 1
ATOM 1962 C CA . THR A 1 254 ? 52.094 5.008 11.969 1 67.06 254 THR A CA 1
ATOM 1963 C C . THR A 1 254 ? 50.562 5.141 12.086 1 67.06 254 THR A C 1
ATOM 1965 O O . THR A 1 254 ? 49.844 4.152 11.961 1 67.06 254 THR A O 1
ATOM 1968 N N . PHE A 1 255 ? 50.156 6.41 12.391 1 69 255 PHE A N 1
ATOM 1969 C CA . PHE A 1 255 ? 48.719 6.648 12.516 1 69 255 PHE A CA 1
ATOM 1970 C C . PHE A 1 255 ? 48.031 6.461 11.172 1 69 255 PHE A C 1
ATOM 1972 O O . PHE A 1 255 ? 47 5.789 11.086 1 69 255 PHE A O 1
ATOM 1979 N N . TRP A 1 256 ? 48.625 6.977 10.117 1 70 256 TRP A N 1
ATOM 1980 C CA . TRP A 1 256 ? 47.969 6.934 8.805 1 70 256 TRP A CA 1
ATOM 1981 C C . TRP A 1 256 ? 48.031 5.527 8.219 1 70 256 TRP A C 1
ATOM 1983 O O . TRP A 1 256 ? 47.156 5.137 7.445 1 70 256 TRP A O 1
ATOM 1993 N N . GLU A 1 257 ? 49 4.734 8.617 1 69.5 257 GLU A N 1
ATOM 1994 C CA . GLU A 1 257 ? 49.094 3.338 8.195 1 69.5 257 GLU A CA 1
ATOM 1995 C C . GLU A 1 257 ? 48.062 2.471 8.922 1 69.5 257 GLU A C 1
ATOM 1997 O O . GLU A 1 257 ? 47.594 1.472 8.375 1 69.5 257 GLU A O 1
ATOM 2002 N N . GLU A 1 258 ? 47.75 2.92 10.039 1 64.69 258 GLU A N 1
ATOM 2003 C CA . GLU A 1 258 ? 46.812 2.152 10.859 1 64.69 258 GLU A CA 1
ATOM 2004 C C . GLU A 1 258 ? 45.375 2.568 10.586 1 64.69 258 GLU A C 1
ATOM 2006 O O . GLU A 1 258 ? 44.438 1.787 10.805 1 64.69 258 GLU A O 1
ATOM 2011 N N . VAL A 1 259 ? 45.156 3.711 10.039 1 69.19 259 VAL A N 1
ATOM 2012 C CA . VAL A 1 259 ? 43.844 4.273 9.844 1 69.19 259 VAL A CA 1
ATOM 2013 C C . VAL A 1 259 ? 43 3.326 8.984 1 69.19 259 VAL A C 1
ATOM 2015 O O . VAL A 1 259 ? 41.844 3.037 9.32 1 69.19 259 VAL A O 1
ATOM 2018 N N . PRO A 1 260 ? 43.562 2.861 7.914 1 66.12 260 PRO A N 1
ATOM 2019 C CA . PRO A 1 260 ? 42.719 1.935 7.148 1 66.12 260 PRO A CA 1
ATOM 2020 C C . PRO A 1 260 ? 42.312 0.696 7.945 1 66.12 260 PRO A C 1
ATOM 2022 O O . PRO A 1 260 ? 41.188 0.205 7.816 1 66.12 260 PRO A O 1
ATOM 2025 N N . LYS A 1 261 ? 43.156 0.241 8.719 1 66.81 261 LYS A N 1
ATOM 2026 C CA . LYS A 1 261 ? 42.875 -0.928 9.547 1 66.81 261 LYS A CA 1
ATOM 2027 C C . LYS A 1 261 ? 41.812 -0.608 10.602 1 66.81 261 LYS A C 1
ATOM 2029 O O . LYS A 1 261 ? 40.906 -1.402 10.844 1 66.81 261 LYS A O 1
ATOM 2034 N N . ILE A 1 262 ? 42 0.529 11.219 1 63.59 262 ILE A N 1
ATOM 2035 C CA . ILE A 1 262 ? 41.031 0.952 12.242 1 63.59 262 ILE A CA 1
ATOM 2036 C C . ILE A 1 262 ? 39.688 1.227 11.609 1 63.59 262 ILE A C 1
ATOM 2038 O O . ILE A 1 262 ? 38.656 0.855 12.164 1 63.59 262 ILE A O 1
ATOM 2042 N N . THR A 1 263 ? 39.719 1.816 10.484 1 70.06 263 THR A N 1
ATOM 2043 C CA . THR A 1 263 ? 38.469 2.09 9.773 1 70.06 263 THR A CA 1
ATOM 2044 C C . THR A 1 263 ? 37.781 0.789 9.383 1 70.06 263 THR A C 1
ATOM 2046 O O . THR A 1 263 ? 36.562 0.671 9.484 1 70.06 263 THR A O 1
ATOM 2049 N N . GLN A 1 264 ? 38.5 -0.117 8.945 1 68.25 264 GLN A N 1
ATOM 2050 C CA . GLN A 1 264 ? 37.969 -1.429 8.602 1 68.25 264 GLN A CA 1
ATOM 2051 C C . GLN A 1 264 ? 37.406 -2.131 9.836 1 68.25 264 GLN A C 1
ATOM 2053 O O . GLN A 1 264 ? 36.312 -2.744 9.773 1 68.25 264 GLN A O 1
ATOM 2058 N N . GLU A 1 265 ? 38.094 -2.109 10.867 1 65.44 265 GLU A N 1
ATOM 2059 C CA . GLU A 1 265 ? 37.594 -2.711 12.109 1 65.44 265 GLU A CA 1
ATOM 2060 C C . GLU A 1 265 ? 36.375 -1.987 12.641 1 65.44 265 GLU A C 1
ATOM 2062 O O . GLU A 1 265 ? 35.438 -2.623 13.141 1 65.44 265 GLU A O 1
ATOM 2067 N N . PHE A 1 266 ? 36.406 -0.752 12.523 1 62.88 266 PHE A N 1
ATOM 2068 C CA . PHE A 1 266 ? 35.281 0.06 12.93 1 62.88 266 PHE A CA 1
ATOM 2069 C C . PHE A 1 266 ? 34.031 -0.277 12.102 1 62.88 266 PHE A C 1
ATOM 2071 O O . PHE A 1 266 ? 32.938 -0.438 12.641 1 62.88 266 PHE A O 1
ATOM 2078 N N . ILE A 1 267 ? 34.219 -0.359 10.922 1 62.09 267 ILE A N 1
ATOM 2079 C CA . ILE A 1 267 ? 33.125 -0.744 10.023 1 62.09 267 ILE A CA 1
ATOM 2080 C C . ILE A 1 267 ? 32.688 -2.166 10.344 1 62.09 267 ILE A C 1
ATOM 2082 O O . ILE A 1 267 ? 31.484 -2.443 10.383 1 62.09 267 ILE A O 1
ATOM 2086 N N . ARG A 1 268 ? 33.531 -3.053 10.594 1 63.62 268 ARG A N 1
ATOM 2087 C CA . ARG A 1 268 ? 33.219 -4.426 10.969 1 63.62 268 ARG A CA 1
ATOM 2088 C C . ARG A 1 268 ? 32.438 -4.469 12.289 1 63.62 268 ARG A C 1
ATOM 2090 O O . ARG A 1 268 ? 31.484 -5.219 12.43 1 63.62 268 ARG A O 1
ATOM 2097 N N . ASN A 1 269 ? 32.938 -3.695 13.227 1 58.91 269 ASN A N 1
ATOM 2098 C CA . ASN A 1 269 ? 32.281 -3.658 14.523 1 58.91 269 ASN A CA 1
ATOM 2099 C C . ASN A 1 269 ? 30.922 -2.9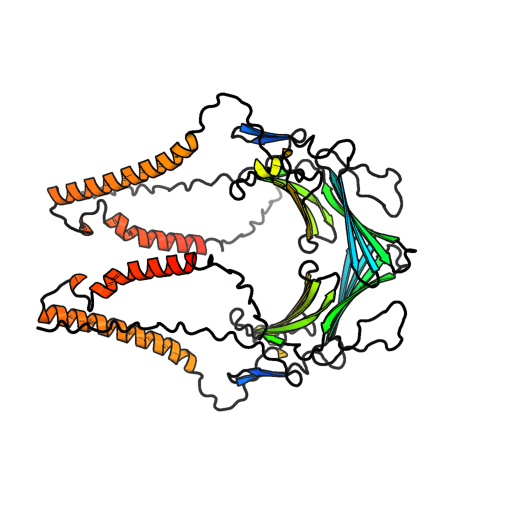57 14.438 1 58.91 269 ASN A C 1
ATOM 2101 O O . ASN A 1 269 ? 29.984 -3.326 15.148 1 58.91 269 ASN A O 1
ATOM 2105 N N . LEU A 1 270 ? 30.922 -1.956 13.727 1 55 270 LEU A N 1
ATOM 2106 C CA . LEU A 1 270 ? 29.656 -1.26 13.539 1 55 270 LEU A CA 1
ATOM 2107 C C . LEU A 1 270 ? 28.656 -2.148 12.82 1 55 270 LEU A C 1
ATOM 2109 O O . LEU A 1 270 ? 27.453 -2.139 13.148 1 55 270 LEU A O 1
ATOM 2113 N N . CYS A 1 271 ? 29.031 -2.891 11.969 1 53.38 271 CYS A N 1
ATOM 2114 C CA . CYS A 1 271 ? 28.141 -3.816 11.281 1 53.38 271 CYS A CA 1
ATOM 2115 C C . CYS A 1 271 ? 27.906 -5.074 12.109 1 53.38 271 CYS A C 1
ATOM 2117 O O . CYS A 1 271 ? 26.906 -5.762 11.938 1 53.38 271 CYS A O 1
ATOM 2119 N N . GLY A 1 272 ? 28.844 -5.531 13.039 1 50.59 272 GLY A N 1
ATOM 2120 C CA . GLY A 1 272 ? 28.672 -6.676 13.914 1 50.59 272 GLY A CA 1
ATOM 2121 C C . GLY A 1 272 ? 27.859 -6.359 15.156 1 50.59 272 GLY A C 1
ATOM 2122 O O . GLY A 1 272 ? 27.422 -7.266 15.867 1 50.59 272 GLY A O 1
ATOM 2123 N N . SER A 1 273 ? 27.953 -5.199 15.688 1 44.44 273 SER A N 1
ATOM 2124 C CA . SER A 1 273 ? 27.375 -4.953 17 1 44.44 273 SER A CA 1
ATOM 2125 C C . SER A 1 273 ? 25.859 -5.016 16.969 1 44.44 273 SER A C 1
ATOM 2127 O O . SER A 1 273 ? 25.203 -4.867 18 1 44.44 273 SER A O 1
ATOM 2129 N N . ARG A 1 274 ? 25.141 -5.004 15.977 1 42.03 274 ARG A N 1
ATOM 2130 C CA . ARG A 1 274 ? 23.703 -4.98 16.203 1 42.03 274 ARG A CA 1
ATOM 2131 C C . ARG A 1 274 ? 23.203 -6.34 16.672 1 42.03 274 ARG A C 1
ATOM 2133 O O . ARG A 1 274 ? 22 -6.535 16.844 1 42.03 274 ARG A O 1
ATOM 2140 N N . THR A 1 275 ? 23.984 -7.418 16.781 1 38.38 275 THR A N 1
ATOM 2141 C CA . THR A 1 275 ? 23.344 -8.641 17.234 1 38.38 275 THR A CA 1
ATOM 2142 C C . THR A 1 275 ? 23.344 -8.727 18.75 1 38.38 275 THR A C 1
ATOM 2144 O O . THR A 1 275 ? 23.844 -9.703 19.328 1 38.38 275 THR A O 1
ATOM 2147 N N . SER A 1 276 ? 23.578 -7.68 19.547 1 34.47 276 SER A N 1
ATOM 2148 C CA . SER A 1 276 ? 23.656 -7.922 20.984 1 34.47 276 SER A CA 1
ATOM 2149 C C . SER A 1 276 ? 22.375 -8.539 21.516 1 34.47 276 SER A C 1
ATOM 2151 O O . SER A 1 276 ? 21.297 -8.281 20.984 1 34.47 276 SER A O 1
ATOM 2153 N N . SER A 1 277 ? 22.516 -9.359 22.609 1 36.47 277 SER A N 1
ATOM 2154 C CA . SER A 1 277 ? 21.844 -10.234 23.562 1 36.47 277 SER A CA 1
ATOM 2155 C C . SER A 1 277 ? 20.844 -9.461 24.422 1 36.47 277 SER A C 1
ATOM 2157 O O . SER A 1 277 ? 21.234 -8.641 25.25 1 36.47 277 SER A O 1
ATOM 2159 N N . VAL A 1 278 ? 19.734 -8.93 23.922 1 35.62 278 VAL A N 1
ATOM 2160 C CA . VAL A 1 278 ? 18.656 -8.5 24.828 1 35.62 278 VAL A CA 1
ATOM 2161 C C . VAL A 1 278 ? 18.328 -9.625 25.812 1 35.62 278 VAL A C 1
ATOM 2163 O O . VAL A 1 278 ? 17.719 -10.625 25.438 1 35.62 278 VAL A O 1
ATOM 2166 N N . GLN A 1 279 ? 19.266 -10.086 26.625 1 31.83 279 GLN A N 1
ATOM 2167 C CA . GLN A 1 279 ? 18.922 -10.945 27.75 1 31.83 279 GLN A CA 1
ATOM 2168 C C . GLN A 1 279 ? 17.953 -10.242 28.703 1 31.83 279 GLN A C 1
ATOM 2170 O O . GLN A 1 279 ? 18.25 -9.148 29.188 1 31.83 279 GLN A O 1
ATOM 2175 N N . GLY A 1 280 ? 16.688 -10.523 28.641 1 33.03 280 GLY A N 1
ATOM 2176 C CA . GLY A 1 280 ? 15.602 -10.172 29.547 1 33.03 280 GLY A CA 1
ATOM 2177 C C . GLY A 1 280 ? 15.906 -10.5 31 1 33.03 280 GLY A C 1
ATOM 2178 O O . GLY A 1 280 ? 16.141 -11.656 31.344 1 33.03 280 GLY A O 1
ATOM 2179 N N . ASN A 1 281 ? 16.609 -9.727 31.781 1 30.09 281 ASN A N 1
ATOM 2180 C CA . ASN A 1 281 ? 16.766 -9.766 33.219 1 30.09 281 ASN A CA 1
ATOM 2181 C C . ASN A 1 281 ? 15.422 -9.789 33.938 1 30.09 281 ASN A C 1
ATOM 2183 O O . ASN A 1 281 ? 14.633 -8.852 33.812 1 30.09 281 ASN A O 1
ATOM 2187 N N . ARG A 1 282 ? 14.828 -10.992 34.188 1 32.94 282 ARG A N 1
ATOM 2188 C CA . ARG A 1 282 ? 13.711 -11.312 35.062 1 32.94 282 ARG A CA 1
ATOM 2189 C C . ARG A 1 282 ? 14 -10.859 36.5 1 32.94 282 ARG A C 1
ATOM 2191 O O . ARG A 1 282 ? 14.953 -11.336 37.125 1 32.94 282 ARG A O 1
ATOM 2198 N N . ALA A 1 283 ? 13.672 -9.594 36.875 1 32.97 283 ALA A N 1
ATOM 2199 C CA . ALA A 1 283 ? 13.68 -8.992 38.219 1 32.97 283 ALA A CA 1
ATOM 2200 C C . ALA A 1 283 ? 12.969 -9.891 39.219 1 32.97 283 ALA A C 1
ATOM 2202 O O . ALA A 1 283 ? 11.797 -10.234 39.031 1 32.97 283 ALA A O 1
ATOM 2203 N N . ASP A 1 284 ? 13.648 -10.859 39.781 1 31.23 284 ASP A N 1
ATOM 2204 C CA . ASP A 1 284 ? 13.266 -11.664 40.938 1 31.23 284 ASP A CA 1
ATOM 2205 C C . ASP A 1 284 ? 12.859 -10.781 42.094 1 31.23 284 ASP A C 1
ATOM 2207 O O . ASP A 1 284 ? 13.68 -10.031 42.656 1 31.23 284 ASP A O 1
ATOM 2211 N N . TYR A 1 285 ? 11.672 -10.07 42 1 32.12 285 TYR A N 1
ATOM 2212 C CA . TYR A 1 285 ? 11.109 -9.375 43.156 1 32.12 285 TYR A CA 1
ATOM 2213 C C . TYR A 1 285 ? 10.984 -10.312 44.344 1 32.12 285 TYR A C 1
ATOM 2215 O O . TYR A 1 285 ? 10.234 -11.289 44.281 1 32.12 285 TYR A O 1
ATOM 2223 N N . THR A 1 286 ? 12.086 -10.562 45 1 30.69 286 THR A N 1
ATOM 2224 C CA . THR A 1 286 ? 12.07 -11.258 46.281 1 30.69 286 THR A CA 1
ATOM 2225 C C . THR A 1 286 ? 11.117 -10.57 47.25 1 30.69 286 THR A C 1
ATOM 2227 O O . THR A 1 286 ? 11.203 -9.359 47.469 1 30.69 286 THR A O 1
ATOM 2230 N N . PRO A 1 287 ? 9.914 -11.234 47.406 1 35.69 287 PRO A N 1
ATOM 2231 C CA . PRO A 1 287 ? 8.93 -10.836 48.406 1 35.69 287 PRO A CA 1
ATOM 2232 C C . PRO A 1 287 ? 9.555 -10.602 49.781 1 35.69 287 PRO A C 1
ATOM 2234 O O . PRO A 1 287 ? 10.203 -11.492 50.344 1 35.69 287 PRO A O 1
ATOM 2237 N N . LEU A 1 288 ? 10.086 -9.406 50.062 1 26.2 288 LEU A N 1
ATOM 2238 C CA . LEU A 1 288 ? 10.32 -9.102 51.469 1 26.2 288 LEU A CA 1
ATOM 2239 C C . LEU A 1 288 ? 9.008 -9.039 52.219 1 26.2 288 LEU A C 1
ATOM 2241 O O . LEU A 1 288 ? 8.008 -8.531 51.719 1 26.2 288 LEU A O 1
ATOM 2245 N N . MET B 1 1 ? 61.344 10.672 -42.188 1 25.75 1 MET B N 1
ATOM 2246 C CA . MET B 1 1 ? 61.031 9.523 -41.344 1 25.75 1 MET B CA 1
ATOM 2247 C C . MET B 1 1 ? 59.594 9.586 -40.875 1 25.75 1 MET B C 1
ATOM 2249 O O . MET B 1 1 ? 59.188 10.547 -40.219 1 25.75 1 MET B O 1
ATOM 2253 N N . ALA B 1 2 ? 58.688 8.938 -41.688 1 32.66 2 ALA B N 1
ATOM 2254 C CA . ALA B 1 2 ? 57.219 8.883 -41.656 1 32.66 2 ALA B CA 1
ATOM 2255 C C . ALA B 1 2 ? 56.719 8.297 -40.344 1 32.66 2 ALA B C 1
ATOM 2257 O O . ALA B 1 2 ? 57.188 7.242 -39.906 1 32.66 2 ALA B O 1
ATOM 2258 N N . VAL B 1 3 ? 56.312 9.164 -39.438 1 35.47 3 VAL B N 1
ATOM 2259 C CA . VAL B 1 3 ? 55.688 8.922 -38.125 1 35.47 3 VAL B CA 1
ATOM 2260 C C . VAL B 1 3 ? 54.5 7.977 -38.281 1 35.47 3 VAL B C 1
ATOM 2262 O O . VAL B 1 3 ? 53.562 8.289 -39 1 35.47 3 VAL B O 1
ATOM 2265 N N . LEU B 1 4 ? 54.75 6.664 -38.312 1 32.28 4 LEU B N 1
ATOM 2266 C CA . LEU B 1 4 ? 53.688 5.652 -38.344 1 32.28 4 LEU B CA 1
ATOM 2267 C C . LEU B 1 4 ? 52.688 5.875 -37.219 1 32.28 4 LEU B C 1
ATOM 2269 O O . LEU B 1 4 ? 53.062 5.941 -36.062 1 32.28 4 LEU B O 1
ATOM 2273 N N . ALA B 1 5 ? 51.625 6.613 -37.5 1 39.31 5 ALA B N 1
ATOM 2274 C CA . ALA B 1 5 ? 50.438 6.805 -36.688 1 39.31 5 ALA B CA 1
ATOM 2275 C C . ALA B 1 5 ? 49.875 5.469 -36.188 1 39.31 5 ALA B C 1
ATOM 2277 O O . ALA B 1 5 ? 49.562 4.586 -37 1 39.31 5 ALA B O 1
ATOM 2278 N N . THR B 1 6 ? 50.406 4.988 -35.031 1 41.72 6 THR B N 1
ATOM 2279 C CA . THR B 1 6 ? 49.844 3.773 -34.438 1 41.72 6 THR B CA 1
ATOM 2280 C C . THR B 1 6 ? 48.344 3.881 -34.281 1 41.72 6 THR B C 1
ATOM 2282 O O . THR B 1 6 ? 47.844 4.891 -33.781 1 41.72 6 THR B O 1
ATOM 2285 N N . PRO B 1 7 ? 47.5 3.215 -35.125 1 44.28 7 PRO B N 1
ATOM 2286 C CA . PRO B 1 7 ? 46.062 3.168 -34.906 1 44.28 7 PRO B CA 1
ATOM 2287 C C . PRO B 1 7 ? 45.656 2.754 -33.5 1 44.28 7 PRO B C 1
ATOM 2289 O O . PRO B 1 7 ? 46.281 1.861 -32.906 1 44.28 7 PRO B O 1
ATOM 2292 N N . SER B 1 8 ? 45.344 3.758 -32.625 1 43.78 8 SER B N 1
ATOM 2293 C CA . SER B 1 8 ? 44.688 3.508 -31.344 1 43.78 8 SER B CA 1
ATOM 2294 C C . SER B 1 8 ? 43.562 2.492 -31.484 1 43.78 8 SER B C 1
ATOM 2296 O O . SER B 1 8 ? 42.625 2.703 -32.25 1 43.78 8 SER B O 1
ATOM 2298 N N . LEU B 1 9 ? 43.875 1.194 -31.406 1 39.31 9 LEU B N 1
ATOM 2299 C CA . LEU B 1 9 ? 42.844 0.164 -31.281 1 39.31 9 LEU B CA 1
ATOM 2300 C C . LEU B 1 9 ? 41.844 0.535 -30.188 1 39.31 9 LEU B C 1
ATOM 2302 O O . LEU B 1 9 ? 42.188 0.597 -29.016 1 39.31 9 LEU B O 1
ATOM 2306 N N . LEU B 1 10 ? 40.875 1.347 -30.547 1 42.69 10 LEU B N 1
ATOM 2307 C CA . LEU B 1 10 ? 39.688 1.529 -29.734 1 42.69 10 LEU B CA 1
ATOM 2308 C C . LEU B 1 10 ? 39.094 0.184 -29.312 1 42.69 10 LEU B C 1
ATOM 2310 O O . LEU B 1 10 ? 38.562 -0.544 -30.141 1 42.69 10 LEU B O 1
ATOM 2314 N N . LEU B 1 11 ? 39.781 -0.449 -28.344 1 39.84 11 LEU B N 1
ATOM 2315 C CA . LEU B 1 11 ? 39.094 -1.592 -27.734 1 39.84 11 LEU B CA 1
ATOM 2316 C C . LEU B 1 11 ? 37.719 -1.202 -27.266 1 39.84 11 LEU B C 1
ATOM 2318 O O . LEU B 1 11 ? 37.562 -0.454 -26.281 1 39.84 11 LEU B O 1
ATOM 2322 N N . LEU B 1 12 ? 36.781 -1.198 -28.172 1 38.94 12 LEU B N 1
ATOM 2323 C CA . LEU B 1 12 ? 35.375 -1.202 -27.781 1 38.94 12 LEU B CA 1
ATOM 2324 C C . LEU B 1 12 ? 35.094 -2.273 -26.734 1 38.94 12 LEU B C 1
ATOM 2326 O O . LEU B 1 12 ? 35.156 -3.469 -27.031 1 38.94 12 LEU B O 1
ATOM 2330 N N . LEU B 1 13 ? 35.469 -1.9 -25.484 1 40.75 13 LEU B N 1
ATOM 2331 C CA . LEU B 1 13 ? 34.938 -2.736 -24.391 1 40.75 13 LEU B CA 1
ATOM 2332 C C . LEU B 1 13 ? 33.469 -3.043 -24.594 1 40.75 13 LEU B C 1
ATOM 2334 O O . LEU B 1 13 ? 32.625 -2.158 -24.438 1 40.75 13 LEU B O 1
ATOM 2338 N N . LEU B 1 14 ? 33.125 -4 -25.438 1 41.22 14 LEU B N 1
ATOM 2339 C CA . LEU B 1 14 ? 31.797 -4.605 -25.438 1 41.22 14 LEU B CA 1
ATOM 2340 C C . LEU B 1 14 ? 31.375 -5.012 -24.031 1 41.22 14 LEU B C 1
ATOM 2342 O O . LEU B 1 14 ? 31.922 -5.945 -23.453 1 41.22 14 LEU B O 1
ATOM 2346 N N . SER B 1 15 ? 30.891 -4.059 -23.203 1 44.09 15 SER B N 1
ATOM 2347 C CA . SER B 1 15 ? 30.188 -4.477 -22 1 44.09 15 SER B CA 1
ATOM 2348 C C . SER B 1 15 ? 29.25 -5.652 -22.281 1 44.09 15 SER B C 1
ATOM 2350 O O . SER B 1 15 ? 28.484 -5.621 -23.25 1 44.09 15 SER B O 1
ATOM 2352 N N . PRO B 1 16 ? 29.562 -6.789 -21.734 1 45.69 16 PRO B N 1
ATOM 2353 C CA . PRO B 1 16 ? 28.547 -7.84 -21.938 1 45.69 16 PRO B CA 1
ATOM 2354 C C . PRO B 1 16 ? 27.156 -7.402 -21.5 1 45.69 16 PRO B C 1
ATOM 2356 O O . PRO B 1 16 ? 26.984 -6.926 -20.375 1 45.69 16 PRO B O 1
ATOM 2359 N N . LEU B 1 17 ? 26.328 -7.004 -22.375 1 42.94 17 LEU B N 1
ATOM 2360 C CA . LEU B 1 17 ? 24.906 -6.938 -22.078 1 42.94 17 LEU B CA 1
ATOM 2361 C C . LEU B 1 17 ? 24.453 -8.148 -21.266 1 42.94 17 LEU B C 1
ATOM 2363 O O . LEU B 1 17 ? 24.641 -9.289 -21.703 1 42.94 17 LEU B O 1
ATOM 2367 N N . LEU B 1 18 ? 24.438 -8.016 -19.922 1 44.56 18 LEU B N 1
ATOM 2368 C CA . LEU B 1 18 ? 23.781 -9.062 -19.156 1 44.56 18 LEU B CA 1
ATOM 2369 C C . LEU B 1 18 ? 22.484 -9.492 -19.828 1 44.56 18 LEU B C 1
ATOM 2371 O O . LEU B 1 18 ? 21.672 -8.648 -20.219 1 44.56 18 LEU B O 1
ATOM 2375 N N . PRO B 1 19 ? 22.359 -10.656 -20.281 1 42.88 19 PRO B N 1
ATOM 2376 C CA . PRO B 1 19 ? 21.094 -11.086 -20.891 1 42.88 19 PRO B CA 1
ATOM 2377 C C . PRO B 1 19 ? 19.875 -10.797 -20 1 42.88 19 PRO B C 1
ATOM 2379 O O . PRO B 1 19 ? 19.922 -11.062 -18.797 1 42.88 19 PRO B O 1
ATOM 2382 N N . VAL B 1 20 ? 19.234 -9.734 -20.281 1 46.75 20 VAL B N 1
ATOM 2383 C CA . VAL B 1 20 ? 17.859 -9.672 -19.766 1 46.75 20 VAL B CA 1
ATOM 2384 C C . VAL B 1 20 ? 17.203 -11.039 -19.875 1 46.75 20 VAL B C 1
ATOM 2386 O O . VAL B 1 20 ? 17.062 -11.578 -20.984 1 46.75 20 VAL B O 1
ATOM 2389 N N . THR B 1 21 ? 17.359 -11.867 -18.844 1 48.59 21 THR B N 1
ATOM 2390 C CA . THR B 1 21 ? 16.672 -13.156 -18.875 1 48.59 21 THR B CA 1
ATOM 2391 C C . THR B 1 21 ? 15.258 -13 -19.422 1 48.59 21 THR B C 1
ATOM 2393 O O . THR B 1 21 ? 14.531 -12.086 -19.047 1 48.59 21 THR B O 1
ATOM 2396 N N . ALA B 1 22 ? 15.047 -13.312 -20.609 1 51.56 22 ALA B N 1
ATOM 2397 C CA . ALA B 1 22 ? 13.766 -13.477 -21.297 1 51.56 22 ALA B CA 1
ATOM 2398 C C . ALA B 1 22 ? 12.734 -14.117 -20.375 1 51.56 22 ALA B C 1
ATOM 2400 O O . ALA B 1 22 ? 13.031 -15.078 -19.672 1 51.56 22 ALA B O 1
ATOM 2401 N N . GLN B 1 23 ? 11.797 -13.312 -19.812 1 60.16 23 GLN B N 1
ATOM 2402 C CA . GLN B 1 23 ? 10.625 -13.859 -19.141 1 60.16 23 GLN B CA 1
ATOM 2403 C C . GLN B 1 23 ? 9.977 -14.961 -19.969 1 60.16 23 GLN B C 1
ATOM 2405 O O . GLN B 1 23 ? 9.523 -14.711 -21.094 1 60.16 23 GLN B O 1
ATOM 2410 N N . ASP B 1 24 ? 10.305 -16.266 -19.562 1 72.06 24 ASP B N 1
ATOM 2411 C CA . ASP B 1 24 ? 9.836 -17.391 -20.359 1 72.06 24 ASP B CA 1
ATOM 2412 C C . ASP B 1 24 ? 8.414 -17.781 -19.969 1 72.06 24 ASP B C 1
ATOM 2414 O O . ASP B 1 24 ? 8.07 -17.781 -18.781 1 72.06 24 ASP B O 1
ATOM 2418 N N . LYS B 1 25 ? 7.586 -17.938 -20.922 1 77.94 25 LYS B N 1
ATOM 2419 C CA . LYS B 1 25 ? 6.199 -18.375 -20.766 1 77.94 25 LYS B CA 1
ATOM 2420 C C . LYS B 1 25 ? 6.133 -19.844 -20.375 1 77.94 25 LYS B C 1
ATOM 2422 O O . LYS B 1 25 ? 6.973 -20.641 -20.797 1 77.94 25 LYS B O 1
ATOM 2427 N N . LEU B 1 26 ? 5.238 -20.094 -19.562 1 84.44 26 LEU B N 1
ATOM 2428 C CA . LEU B 1 26 ? 4.984 -21.484 -19.234 1 84.44 26 LEU B CA 1
ATOM 2429 C C . LEU B 1 26 ? 4.363 -22.219 -20.422 1 84.44 26 LEU B C 1
ATOM 2431 O O . LEU B 1 26 ? 3.52 -21.672 -21.125 1 84.44 26 LEU B O 1
ATOM 2435 N N . VAL B 1 27 ? 4.934 -23.422 -20.641 1 83.5 27 VAL B N 1
ATOM 2436 C CA . VAL B 1 27 ? 4.332 -24.312 -21.625 1 83.5 27 VAL B CA 1
ATOM 2437 C C . VAL B 1 27 ? 3.729 -25.531 -20.922 1 83.5 27 VAL B C 1
ATOM 2439 O O . VAL B 1 27 ? 4.434 -26.281 -20.234 1 83.5 27 VAL B O 1
ATOM 2442 N N . ASP B 1 28 ? 2.438 -25.703 -21.078 1 86.62 28 ASP B N 1
ATOM 2443 C CA . ASP B 1 28 ? 1.715 -26.766 -20.406 1 86.62 28 ASP B CA 1
ATOM 2444 C C . ASP B 1 28 ? 1.932 -26.703 -18.891 1 86.62 28 ASP B C 1
ATOM 2446 O O . ASP B 1 28 ? 2.139 -27.734 -18.25 1 86.62 28 ASP B O 1
ATOM 2450 N N . CYS B 1 29 ? 2.062 -25.547 -18.438 1 91 29 CYS B N 1
ATOM 2451 C CA . CYS B 1 29 ? 2.211 -25.219 -17.031 1 91 29 CYS B CA 1
ATOM 2452 C C . CYS B 1 29 ? 3.545 -25.734 -16.484 1 91 29 CYS B C 1
ATOM 2454 O O . CYS B 1 29 ? 3.645 -26.109 -15.32 1 91 29 CYS B O 1
ATOM 2456 N N . LYS B 1 30 ? 4.453 -25.891 -17.328 1 87.81 30 LYS B N 1
ATOM 2457 C CA . LYS B 1 30 ? 5.816 -26.297 -17.016 1 87.81 30 LYS B CA 1
ATOM 2458 C C . LYS B 1 30 ? 6.832 -25.281 -17.531 1 87.81 30 LYS B C 1
ATOM 2460 O O . LYS B 1 30 ? 6.531 -24.5 -18.453 1 87.81 30 LYS B O 1
ATOM 2465 N N . TYR B 1 31 ? 7.949 -25.266 -16.828 1 84.44 31 TYR B N 1
ATOM 2466 C CA . TYR B 1 31 ? 9.055 -24.422 -17.281 1 84.44 31 TYR B CA 1
ATOM 2467 C C . TYR B 1 31 ? 10.367 -25.203 -17.281 1 84.44 31 TYR B C 1
ATOM 2469 O O . TYR B 1 31 ? 10.648 -25.969 -16.359 1 84.44 31 TYR B O 1
ATOM 2477 N N . SER B 1 32 ? 11.023 -25.031 -18.344 1 80.81 32 SER B N 1
ATOM 2478 C CA . SER B 1 32 ? 12.359 -25.594 -18.453 1 80.81 32 SER B CA 1
ATOM 2479 C C . SER B 1 32 ? 13.398 -24.531 -18.766 1 80.81 32 SER B C 1
ATOM 2481 O O . SER B 1 32 ? 13.266 -23.797 -19.75 1 80.81 32 SER B O 1
ATOM 2483 N N . SER B 1 33 ? 14.328 -24.391 -17.875 1 74.44 33 SER B N 1
ATOM 2484 C CA . SER B 1 33 ? 15.383 -23.406 -18.078 1 74.44 33 SER B CA 1
ATOM 2485 C C . SER B 1 33 ? 16.406 -23.875 -19.109 1 74.44 33 SER B C 1
ATOM 2487 O O . SER B 1 33 ? 16.578 -25.094 -19.297 1 74.44 33 SER B O 1
ATOM 2489 N N . PRO B 1 34 ? 17.062 -22.875 -19.672 1 72.94 34 PRO B N 1
ATOM 2490 C CA . PRO B 1 34 ? 18.125 -23.281 -20.578 1 72.94 34 PRO B CA 1
ATOM 2491 C C . PRO B 1 34 ? 19.234 -24.062 -19.891 1 72.94 34 PRO B C 1
ATOM 2493 O O . PRO B 1 34 ? 19.938 -24.844 -20.531 1 72.94 34 PRO B O 1
ATOM 2496 N N . GLN B 1 35 ? 19.375 -23.891 -18.625 1 72.56 35 GLN B N 1
ATOM 2497 C CA . GLN B 1 35 ? 20.438 -24.547 -17.859 1 72.56 35 GLN B CA 1
ATOM 2498 C C . GLN B 1 35 ? 20.016 -25.938 -17.406 1 72.56 35 GLN B C 1
ATOM 2500 O O . GLN B 1 35 ? 20.781 -26.641 -16.75 1 72.56 35 GLN B O 1
ATOM 2505 N N . GLY B 1 36 ? 18.812 -26.344 -17.766 1 74.75 36 GLY B N 1
ATOM 2506 C CA . GLY B 1 36 ? 18.391 -27.719 -17.516 1 74.75 36 GLY B CA 1
ATOM 2507 C C . GLY B 1 36 ? 17.453 -27.859 -16.328 1 74.75 36 GLY B C 1
ATOM 2508 O O . GLY B 1 36 ? 16.969 -28.953 -16.031 1 74.75 36 GLY B O 1
ATOM 2509 N N . ALA B 1 37 ? 17.25 -26.828 -15.617 1 77.88 37 ALA B N 1
ATOM 2510 C CA . ALA B 1 37 ? 16.297 -26.891 -14.516 1 77.88 37 ALA B CA 1
ATOM 2511 C C . ALA B 1 37 ? 14.859 -26.891 -15.031 1 77.88 37 ALA B C 1
ATOM 2513 O O . ALA B 1 37 ? 14.523 -26.141 -15.945 1 77.88 37 ALA B O 1
ATOM 2514 N N . SER B 1 38 ? 14.102 -27.906 -14.508 1 85 38 SER B N 1
ATOM 2515 C CA . SER B 1 38 ? 12.703 -27.984 -14.93 1 85 38 SER B CA 1
ATOM 2516 C C . SER B 1 38 ? 11.758 -27.875 -13.742 1 85 38 SER B C 1
ATOM 2518 O O . SER B 1 38 ? 12.039 -28.406 -12.664 1 85 38 SER B O 1
ATOM 2520 N N . TYR B 1 39 ? 10.656 -27.203 -14.031 1 87.19 39 TYR B N 1
ATOM 2521 C CA . TYR B 1 39 ? 9.609 -27.031 -13.031 1 87.19 39 TYR B CA 1
ATOM 2522 C C . TYR B 1 39 ? 8.25 -27.453 -13.586 1 87.19 39 TYR B C 1
ATOM 2524 O O . TYR B 1 39 ? 7.918 -27.141 -14.727 1 87.19 39 TYR B O 1
ATOM 2532 N N . ASP B 1 40 ? 7.586 -28.234 -12.773 1 88.56 40 ASP B N 1
ATOM 2533 C CA . ASP B 1 40 ? 6.23 -28.656 -13.117 1 88.56 40 ASP B CA 1
ATOM 2534 C C . ASP B 1 40 ? 5.227 -28.172 -12.07 1 88.56 40 ASP B C 1
ATOM 2536 O O . ASP B 1 40 ? 5.246 -28.625 -10.922 1 88.56 40 ASP B O 1
ATOM 2540 N N . PHE B 1 41 ? 4.219 -27.359 -12.547 1 91.19 41 PHE B N 1
ATOM 2541 C CA . PHE B 1 41 ? 3.316 -26.734 -11.586 1 91.19 41 PHE B CA 1
ATOM 2542 C C . PHE B 1 41 ? 1.934 -27.375 -11.648 1 91.19 41 PHE B C 1
ATOM 2544 O O . PHE B 1 41 ? 1.006 -26.922 -10.969 1 91.19 41 PHE B O 1
ATOM 2551 N N . ASN B 1 42 ? 1.773 -28.391 -12.406 1 90.06 42 ASN B N 1
ATOM 2552 C CA . ASN B 1 42 ? 0.48 -29.047 -12.555 1 90.06 42 ASN B CA 1
ATOM 2553 C C . ASN B 1 42 ? -0.027 -29.594 -11.227 1 90.06 42 ASN B C 1
ATOM 2555 O O . ASN B 1 42 ? -1.235 -29.656 -10.992 1 90.06 42 ASN B O 1
ATOM 2559 N N . ASN B 1 43 ? 0.999 -29.875 -10.336 1 87.56 43 ASN B N 1
ATOM 2560 C CA . ASN B 1 43 ? 0.598 -30.469 -9.07 1 87.56 43 ASN B CA 1
ATOM 2561 C C . ASN B 1 43 ? 0.76 -29.484 -7.91 1 87.56 43 ASN B C 1
ATOM 2563 O O . ASN B 1 43 ? 0.825 -29.891 -6.75 1 87.56 43 ASN B O 1
ATOM 2567 N N . LEU B 1 44 ? 0.867 -28.281 -8.219 1 90.5 44 LEU B N 1
ATOM 2568 C CA . LEU B 1 44 ? 0.995 -27.266 -7.172 1 90.5 44 LEU B CA 1
ATOM 2569 C C . LEU B 1 44 ? -0.248 -27.25 -6.289 1 90.5 44 LEU B C 1
ATOM 2571 O O . LEU B 1 44 ? -0.143 -27.141 -5.066 1 90.5 44 LEU B O 1
ATOM 2575 N N . ILE B 1 45 ? -1.421 -27.297 -6.984 1 91.44 45 ILE B N 1
ATOM 2576 C CA . ILE B 1 45 ? -2.693 -27.328 -6.27 1 91.44 45 ILE B CA 1
ATOM 2577 C C . ILE B 1 45 ? -3.312 -28.734 -6.395 1 91.44 45 ILE B C 1
ATOM 2579 O O . ILE B 1 45 ? -3.463 -29.25 -7.504 1 91.44 45 ILE B O 1
ATOM 2583 N N . ASP B 1 46 ? -3.604 -29.281 -5.246 1 88.56 46 ASP B N 1
ATOM 2584 C CA . ASP B 1 46 ? -4.289 -30.562 -5.246 1 88.56 46 ASP B CA 1
ATOM 2585 C C . ASP B 1 46 ? -5.594 -30.484 -6.039 1 88.56 46 ASP B C 1
ATOM 2587 O O . ASP B 1 46 ? -6.43 -29.625 -5.789 1 88.56 46 ASP B O 1
ATOM 2591 N N . PRO B 1 47 ? -5.801 -31.453 -6.945 1 88.25 47 PRO B N 1
ATOM 2592 C CA . PRO B 1 47 ? -7.02 -31.438 -7.758 1 88.25 47 PRO B CA 1
ATOM 2593 C C . PRO B 1 47 ? -8.289 -31.453 -6.914 1 88.25 47 PRO B C 1
ATOM 2595 O O . PRO B 1 47 ? -9.312 -30.891 -7.312 1 88.25 47 PRO B O 1
ATOM 2598 N N . LYS B 1 48 ? -8.203 -32.031 -5.762 1 88.81 48 LYS B N 1
ATOM 2599 C CA . LYS B 1 48 ? -9.375 -32.125 -4.895 1 88.81 48 LYS B CA 1
ATOM 2600 C C . LYS B 1 48 ? -9.695 -30.781 -4.258 1 88.81 48 LYS B C 1
ATOM 2602 O O . LYS B 1 48 ? -10.836 -30.531 -3.855 1 88.81 48 LYS B O 1
ATOM 2607 N N . SER B 1 49 ? -8.742 -29.922 -4.258 1 88.69 49 SER B N 1
ATOM 2608 C CA . SER B 1 49 ? -8.906 -28.625 -3.613 1 88.69 49 SER B CA 1
ATOM 2609 C C . SER B 1 49 ? -8.875 -27.484 -4.633 1 88.69 49 SER B C 1
ATOM 2611 O O . SER B 1 49 ? -8.727 -26.312 -4.266 1 88.69 49 SER B O 1
ATOM 2613 N N . TRP B 1 50 ? -9.023 -27.906 -5.867 1 91.81 50 TRP B N 1
ATOM 2614 C CA . TRP B 1 50 ? -9 -26.906 -6.926 1 91.81 50 TRP B CA 1
ATOM 2615 C C . TRP B 1 50 ? -10.367 -26.234 -7.078 1 91.81 50 TRP B C 1
ATOM 2617 O O . TRP B 1 50 ? -11.398 -26.922 -7.031 1 91.81 50 TRP B O 1
ATOM 2627 N N . PRO B 1 51 ? -10.344 -24.844 -7.281 1 94 51 PRO B N 1
ATOM 2628 C CA . PRO B 1 51 ? -9.234 -23.906 -7.152 1 94 51 PRO B CA 1
ATOM 2629 C C . PRO B 1 51 ? -8.836 -23.656 -5.695 1 94 51 PRO B C 1
ATOM 2631 O O . PRO B 1 51 ? -9.617 -23.938 -4.785 1 94 51 PRO B O 1
ATOM 2634 N N . LEU B 1 52 ? -7.559 -23.234 -5.516 1 94.56 52 LEU B N 1
ATOM 2635 C CA . LEU B 1 52 ? -7.152 -22.828 -4.172 1 94.56 52 LEU B CA 1
ATOM 2636 C C . LEU B 1 52 ? -7.965 -21.641 -3.686 1 94.56 52 LEU B C 1
ATOM 2638 O O . LEU B 1 52 ? -8.102 -20.641 -4.398 1 94.56 52 LEU B O 1
ATOM 2642 N N . ASN B 1 53 ? -8.57 -21.781 -2.584 1 95.44 53 ASN B N 1
ATOM 2643 C CA . ASN B 1 53 ? -9.406 -20.734 -1.989 1 95.44 53 ASN B CA 1
ATOM 2644 C C . ASN B 1 53 ? -8.789 -20.188 -0.709 1 95.44 53 ASN B C 1
ATOM 2646 O O . ASN B 1 53 ? -8.664 -20.906 0.285 1 95.44 53 ASN B O 1
ATOM 2650 N N . LEU B 1 54 ? -8.375 -18.953 -0.803 1 96 54 LEU B N 1
ATOM 2651 C CA . LEU B 1 54 ? -7.801 -18.266 0.343 1 96 54 LEU B CA 1
ATOM 2652 C C . LEU B 1 54 ? -8.734 -17.156 0.821 1 96 54 LEU B C 1
ATOM 2654 O O . LEU B 1 54 ? -9.039 -16.219 0.069 1 96 54 LEU B O 1
ATOM 2658 N N . THR B 1 55 ? -9.266 -17.234 2.035 1 96.12 55 THR B N 1
ATOM 2659 C CA . THR B 1 55 ? -10.203 -16.234 2.555 1 96.12 55 THR B CA 1
ATOM 2660 C C . THR B 1 55 ? -9.656 -15.602 3.832 1 96.12 55 THR B C 1
ATOM 2662 O O . THR B 1 55 ? -9.148 -16.297 4.711 1 96.12 55 THR B O 1
ATOM 2665 N N . THR B 1 56 ? -9.648 -14.336 3.895 1 95.25 56 THR B N 1
ATOM 2666 C CA . THR B 1 56 ? -9.258 -13.57 5.078 1 95.25 56 THR B CA 1
ATOM 2667 C C . THR B 1 56 ? -10.406 -12.672 5.535 1 95.25 56 THR B C 1
ATOM 2669 O O . THR B 1 56 ? -11.062 -12.031 4.715 1 95.25 56 THR B O 1
ATOM 2672 N N . ILE B 1 57 ? -10.719 -12.695 6.832 1 94.44 57 ILE B N 1
ATOM 2673 C CA . ILE B 1 57 ? -11.742 -11.844 7.43 1 94.44 57 ILE B CA 1
ATOM 2674 C C . ILE B 1 57 ? -11.078 -10.758 8.273 1 94.44 57 ILE B C 1
ATOM 2676 O O . ILE B 1 57 ? -10.273 -11.055 9.156 1 94.44 57 ILE B O 1
ATOM 2680 N N . THR B 1 58 ? -11.344 -9.547 7.957 1 94.81 58 THR B N 1
ATOM 2681 C CA . THR B 1 58 ? -10.75 -8.414 8.664 1 94.81 58 THR B CA 1
ATOM 2682 C C . THR B 1 58 ? -11.836 -7.512 9.242 1 94.81 58 THR B C 1
ATOM 2684 O O . THR B 1 58 ? -12.812 -7.195 8.57 1 94.81 58 THR B O 1
ATOM 2687 N N . SER B 1 59 ? -11.648 -7.109 10.461 1 94.62 59 SER B N 1
ATOM 2688 C CA . SER B 1 59 ? -12.578 -6.172 11.086 1 94.62 59 SER B CA 1
ATOM 2689 C C . SER B 1 59 ? -12.367 -4.754 10.562 1 94.62 59 SER B C 1
ATOM 2691 O O . SER B 1 59 ? -11.273 -4.199 10.688 1 94.62 59 SER B O 1
ATOM 2693 N N . THR B 1 60 ? -13.32 -4.238 9.922 1 94.31 60 THR B N 1
ATOM 2694 C CA . THR B 1 60 ? -13.32 -2.869 9.414 1 94.31 60 THR B CA 1
ATOM 2695 C C . THR B 1 60 ? -14.562 -2.119 9.883 1 94.31 60 THR B C 1
ATOM 2697 O O . THR B 1 60 ? -15.422 -1.771 9.07 1 94.31 60 THR B O 1
ATOM 2700 N N . PRO B 1 61 ? -14.609 -1.834 11.109 1 92.5 61 PRO B N 1
ATOM 2701 C CA . PRO B 1 61 ? -15.836 -1.218 11.617 1 92.5 61 PRO B CA 1
ATOM 2702 C C . PRO B 1 61 ? -16.188 0.079 10.891 1 92.5 61 PRO B C 1
ATOM 2704 O O . PRO B 1 61 ? -15.289 0.837 10.508 1 92.5 61 PRO B O 1
ATOM 2707 N N . PRO B 1 62 ? -17.484 0.162 10.75 1 91 62 PRO B N 1
ATOM 2708 C CA . PRO B 1 62 ? -18.594 -0.601 11.328 1 91 62 PRO B CA 1
ATOM 2709 C C . PRO B 1 62 ? -18.906 -1.874 10.539 1 91 62 PRO B C 1
ATOM 2711 O O . PRO B 1 62 ? -19.906 -2.541 10.812 1 91 62 PRO B O 1
ATOM 2714 N N . SER B 1 63 ? -18.141 -2.197 9.578 1 92.38 63 SER B N 1
ATOM 2715 C CA . SER B 1 63 ? -18.375 -3.396 8.781 1 92.38 63 SER B CA 1
ATOM 2716 C C . SER B 1 63 ? -17.219 -4.395 8.938 1 92.38 63 SER B C 1
ATOM 2718 O O . SER B 1 63 ? -16.297 -4.164 9.719 1 92.38 63 SER B O 1
ATOM 2720 N N . THR B 1 64 ? -17.453 -5.551 8.336 1 93.75 64 THR B N 1
ATOM 2721 C CA . THR B 1 64 ? -16.422 -6.578 8.203 1 93.75 64 THR B CA 1
ATOM 2722 C C . THR B 1 64 ? -16.094 -6.824 6.734 1 93.75 64 THR B C 1
ATOM 2724 O O . THR B 1 64 ? -16.984 -6.883 5.891 1 93.75 64 THR B O 1
ATOM 2727 N N . THR B 1 65 ? -14.852 -6.824 6.461 1 94.94 65 THR B N 1
ATOM 2728 C CA . THR B 1 65 ? -14.398 -7.082 5.098 1 94.94 65 THR B CA 1
ATOM 2729 C C . THR B 1 65 ? -13.945 -8.531 4.945 1 94.94 65 THR B C 1
ATOM 2731 O O . THR B 1 65 ? -13.172 -9.031 5.762 1 94.94 65 THR B O 1
ATOM 2734 N N . ILE B 1 66 ? -14.438 -9.188 3.93 1 95.06 66 ILE B N 1
ATOM 2735 C CA . ILE B 1 66 ? -14.047 -10.555 3.607 1 95.06 66 ILE B CA 1
ATOM 2736 C C . ILE B 1 66 ? -13.367 -10.586 2.238 1 95.06 66 ILE B C 1
ATOM 2738 O O . ILE B 1 66 ? -13.977 -10.227 1.229 1 95.06 66 ILE B O 1
ATOM 2742 N N . GLU B 1 67 ? -12.164 -10.992 2.225 1 96.5 67 GLU B N 1
ATOM 2743 C CA . GLU B 1 67 ? -11.391 -11.125 0.992 1 96.5 67 GLU B CA 1
ATOM 2744 C C . GLU B 1 67 ? -11.211 -12.594 0.607 1 96.5 67 GLU B C 1
ATOM 2746 O O . GLU B 1 67 ? -10.664 -13.383 1.381 1 96.5 67 GLU B O 1
ATOM 2751 N N . THR B 1 68 ? -11.688 -12.922 -0.546 1 96.94 68 THR B N 1
ATOM 2752 C CA . THR B 1 68 ? -11.531 -14.281 -1.057 1 96.94 68 THR B CA 1
ATOM 2753 C C . THR B 1 68 ? -10.703 -14.289 -2.338 1 96.94 68 THR B C 1
ATOM 2755 O O . THR B 1 68 ? -11.039 -13.602 -3.307 1 96.94 68 THR B O 1
ATOM 2758 N N . ILE B 1 69 ? -9.672 -15.047 -2.283 1 97.62 69 ILE B N 1
ATOM 2759 C CA . ILE B 1 69 ? -8.805 -15.203 -3.447 1 97.62 69 ILE B CA 1
ATOM 2760 C C . ILE B 1 69 ? -8.93 -16.625 -4 1 97.62 69 ILE B C 1
ATOM 2762 O O . ILE B 1 69 ? -8.719 -17.594 -3.277 1 97.62 69 ILE B O 1
ATOM 2766 N N . LEU B 1 70 ? -9.297 -16.656 -5.211 1 96.88 70 LEU B N 1
ATOM 2767 C CA . LEU B 1 70 ? -9.289 -17.922 -5.93 1 96.88 70 LEU B CA 1
ATOM 2768 C C . LEU B 1 70 ? -8.07 -18.016 -6.844 1 96.88 70 LEU B C 1
ATOM 2770 O O . LEU B 1 70 ? -7.875 -17.172 -7.723 1 96.88 70 LEU B O 1
ATOM 2774 N N . VAL B 1 71 ? -7.309 -19.031 -6.605 1 96.25 71 VAL B N 1
ATOM 2775 C CA . VAL B 1 71 ? -6.043 -19.156 -7.32 1 96.25 71 VAL B CA 1
ATOM 2776 C C . VAL B 1 71 ? -6.059 -20.406 -8.195 1 96.25 71 VAL B C 1
ATOM 2778 O O . VAL B 1 71 ? -6.352 -21.5 -7.711 1 96.25 71 VAL B O 1
ATOM 2781 N N . SER B 1 72 ? -5.801 -20.031 -9.43 1 93 72 SER B N 1
ATOM 2782 C CA . SER B 1 72 ? -5.523 -21.062 -10.43 1 93 72 SER B CA 1
ATOM 2783 C C . SER B 1 72 ? -4.359 -20.656 -11.32 1 93 72 SER B C 1
ATOM 2785 O O . SER B 1 72 ? -4.152 -19.469 -11.594 1 93 72 SER B O 1
ATOM 2787 N N . ILE B 1 73 ? -3.463 -21.625 -11.57 1 89.62 73 ILE B N 1
ATOM 2788 C CA . ILE B 1 73 ? -2.266 -21.281 -12.32 1 89.62 73 ILE B CA 1
ATOM 2789 C C . ILE B 1 73 ? -2.307 -21.953 -13.695 1 89.62 73 ILE B C 1
ATOM 2791 O O . ILE B 1 73 ? -1.984 -21.328 -14.711 1 89.62 73 ILE B O 1
ATOM 2795 N N . CYS B 1 74 ? -2.822 -23.078 -13.75 1 90.44 74 CYS B N 1
ATOM 2796 C CA . CYS B 1 74 ? -2.621 -23.906 -14.945 1 90.44 74 CYS B CA 1
ATOM 2797 C C . CYS B 1 74 ? -3.896 -23.984 -15.773 1 90.44 74 CYS B C 1
ATOM 2799 O O . CYS B 1 74 ? -3.867 -24.422 -16.922 1 90.44 74 CYS B O 1
ATOM 2801 N N . LYS B 1 75 ? -4.977 -23.594 -15.242 1 91 75 LYS B N 1
ATOM 2802 C CA . LYS B 1 75 ? -6.242 -23.594 -15.969 1 91 75 LYS B CA 1
ATOM 2803 C C . LYS B 1 75 ? -7.141 -22.453 -15.5 1 91 75 LYS B C 1
ATOM 2805 O O . LYS B 1 75 ? -7.082 -22.047 -14.344 1 91 75 LYS B O 1
ATOM 2810 N N . LYS B 1 76 ? -7.945 -22 -16.422 1 93 76 LYS B N 1
ATOM 2811 C CA . LYS B 1 76 ? -8.82 -20.875 -16.094 1 93 76 LYS B CA 1
ATOM 2812 C C . LYS B 1 76 ? -9.844 -21.266 -15.031 1 93 76 LYS B C 1
ATOM 2814 O O . LYS B 1 76 ? -10.289 -22.406 -14.984 1 93 76 LYS B O 1
ATOM 2819 N N . LEU B 1 77 ? -10.25 -20.312 -14.289 1 94.88 77 LEU B N 1
ATOM 2820 C CA . LEU B 1 77 ? -11.258 -20.5 -13.25 1 94.88 77 LEU B CA 1
ATOM 2821 C C . LEU B 1 77 ? -12.641 -20.703 -13.859 1 94.88 77 LEU B C 1
ATOM 2823 O O . LEU B 1 77 ? -12.922 -20.188 -14.938 1 94.88 77 LEU B O 1
ATOM 2827 N N . PRO B 1 78 ? -13.391 -21.5 -13.07 1 88.75 78 PRO B N 1
ATOM 2828 C CA . PRO B 1 78 ? -14.758 -21.656 -13.57 1 88.75 78 PRO B CA 1
ATOM 2829 C C . PRO B 1 78 ? -15.562 -20.359 -13.492 1 88.75 78 PRO B C 1
ATOM 2831 O O . PRO B 1 78 ? -15.383 -19.562 -12.57 1 88.75 78 PRO B O 1
ATOM 2834 N N . THR B 1 79 ? -16.156 -20.047 -14.555 1 83.19 79 THR B N 1
ATOM 2835 C CA . THR B 1 79 ? -17.031 -18.859 -14.547 1 83.19 79 THR B CA 1
ATOM 2836 C C . THR B 1 79 ? -18.484 -19.266 -14.32 1 83.19 79 THR B C 1
ATOM 2838 O O . THR B 1 79 ? -18.922 -20.328 -14.773 1 83.19 79 THR B O 1
ATOM 2841 N N . ASP B 1 80 ? -19.047 -18.734 -13.312 1 70.75 80 ASP B N 1
ATOM 2842 C CA . ASP B 1 80 ? -20.469 -18.984 -13.141 1 70.75 80 ASP B CA 1
ATOM 2843 C C . ASP B 1 80 ? -21.25 -18.547 -14.375 1 70.75 80 ASP B C 1
ATOM 2845 O O . ASP B 1 80 ? -21.109 -17.422 -14.852 1 70.75 80 ASP B O 1
ATOM 2849 N N . HIS B 1 81 ? -21.328 -19.438 -15.43 1 57.44 81 HIS B N 1
ATOM 2850 C CA . HIS B 1 81 ? -22.062 -19.219 -16.672 1 57.44 81 HIS B CA 1
ATOM 2851 C C . HIS B 1 81 ? -23.266 -18.328 -16.453 1 57.44 81 HIS B C 1
ATOM 2853 O O . HIS B 1 81 ? -23.812 -17.766 -17.406 1 57.44 81 HIS B O 1
ATOM 2859 N N . GLN B 1 82 ? -23.906 -18.422 -15.273 1 53.47 82 GLN B N 1
ATOM 2860 C CA . GLN B 1 82 ? -25.156 -17.672 -15.25 1 53.47 82 GLN B CA 1
ATOM 2861 C C . GLN B 1 82 ? -24.891 -16.172 -15.164 1 53.47 82 GLN B C 1
ATOM 2863 O O . GLN B 1 82 ? -24.125 -15.719 -14.32 1 53.47 82 GLN B O 1
ATOM 2868 N N . THR B 1 83 ? -24.812 -15.492 -16.219 1 55.16 83 THR B N 1
ATOM 2869 C CA . THR B 1 83 ? -24.719 -14.055 -16.438 1 55.16 83 THR B CA 1
ATOM 2870 C C . THR B 1 83 ? -25.438 -13.297 -15.312 1 55.16 83 THR B C 1
ATOM 2872 O O . THR B 1 83 ? -26.609 -12.945 -15.453 1 55.16 83 THR B O 1
ATOM 2875 N N . GLN B 1 84 ? -25.234 -13.664 -14.156 1 63.28 84 GLN B N 1
ATOM 2876 C CA . GLN B 1 84 ? -25.922 -12.914 -13.117 1 63.28 84 GLN B CA 1
ATOM 2877 C C . GLN B 1 84 ? -25.516 -11.438 -13.125 1 63.28 84 GLN B C 1
ATOM 2879 O O . GLN B 1 84 ? -24.375 -11.109 -13.445 1 63.28 84 GLN B O 1
ATOM 2884 N N . ASN B 1 85 ? -26.547 -10.602 -13.32 1 65.81 85 ASN B N 1
ATOM 2885 C CA . ASN B 1 85 ? -26.438 -9.164 -13.117 1 65.81 85 ASN B CA 1
ATOM 2886 C C . ASN B 1 85 ? -26.938 -8.75 -11.742 1 65.81 85 ASN B C 1
ATOM 2888 O O . ASN B 1 85 ? -28.125 -8.906 -11.445 1 65.81 85 ASN B O 1
ATOM 2892 N N . PRO B 1 86 ? -25.906 -8.406 -10.914 1 72.62 86 PRO B N 1
ATOM 2893 C CA . PRO B 1 86 ? -24.484 -8.133 -11.094 1 72.62 86 PRO B CA 1
ATOM 2894 C C . PRO B 1 86 ? -23.641 -9.406 -11.078 1 72.62 86 PRO B C 1
ATOM 2896 O O . PRO B 1 86 ? -24.062 -10.43 -10.547 1 72.62 86 PRO B O 1
ATOM 2899 N N . PRO B 1 87 ? -22.5 -9.273 -11.75 1 79.75 87 PRO B N 1
ATOM 2900 C CA . PRO B 1 87 ? -21.625 -10.453 -11.766 1 79.75 87 PRO B CA 1
ATOM 2901 C C . PRO B 1 87 ? -21.281 -10.945 -10.367 1 79.75 87 PRO B C 1
ATOM 2903 O O . PRO B 1 87 ? -21.203 -10.148 -9.43 1 79.75 87 PRO B O 1
ATOM 2906 N N . THR B 1 88 ? -21.094 -12.211 -10.25 1 86.81 88 THR B N 1
ATOM 2907 C CA . THR B 1 88 ? -20.766 -12.789 -8.953 1 86.81 88 THR B CA 1
ATOM 2908 C C . THR B 1 88 ? -19.406 -13.5 -9.023 1 86.81 88 THR B C 1
ATOM 2910 O O . THR B 1 88 ? -18.969 -14.109 -8.039 1 86.81 88 THR B O 1
ATOM 2913 N N . SER B 1 89 ? -18.812 -13.414 -10.227 1 91.19 89 SER B N 1
ATOM 2914 C CA . SER B 1 89 ? -17.5 -14.047 -10.406 1 91.19 89 SER B CA 1
ATOM 2915 C C . SER B 1 89 ? -16.641 -13.273 -11.406 1 91.19 89 SER B C 1
ATOM 2917 O O . SER B 1 89 ? -17.141 -12.383 -12.102 1 91.19 89 SER B O 1
ATOM 2919 N N . CYS B 1 90 ? -15.391 -13.648 -11.422 1 94.69 90 CYS B N 1
ATOM 2920 C CA . CYS B 1 90 ? -14.484 -13.07 -12.406 1 94.69 90 CYS B CA 1
ATOM 2921 C C . CYS B 1 90 ? -14.828 -13.547 -13.812 1 94.69 90 CYS B C 1
ATOM 2923 O O . CYS B 1 90 ? -15.453 -14.594 -13.984 1 94.69 90 CYS B O 1
ATOM 2925 N N . PRO B 1 91 ? -14.461 -12.719 -14.781 1 92.94 91 PRO B N 1
ATOM 2926 C CA . PRO B 1 91 ? -14.766 -13.094 -16.172 1 92.94 91 PRO B CA 1
ATOM 2927 C C . PRO B 1 91 ? -13.969 -14.305 -16.641 1 92.94 91 PRO B C 1
ATOM 2929 O O . PRO B 1 91 ? -13.094 -14.797 -15.922 1 92.94 91 PRO B O 1
ATOM 2932 N N . ASP B 1 92 ? -14.312 -14.664 -17.844 1 92.19 92 ASP B N 1
ATOM 2933 C CA . ASP B 1 92 ? -13.625 -15.805 -18.438 1 92.19 92 ASP B CA 1
ATOM 2934 C C . ASP B 1 92 ? -12.133 -15.516 -18.609 1 92.19 92 ASP B C 1
ATOM 2936 O O . ASP B 1 92 ? -11.719 -14.359 -18.656 1 92.19 92 ASP B O 1
ATOM 2940 N N . ARG B 1 93 ? -11.344 -16.656 -18.531 1 93.5 93 ARG B N 1
ATOM 2941 C CA . ARG B 1 93 ? -9.898 -16.625 -18.734 1 93.5 93 ARG B CA 1
ATOM 2942 C C . ARG B 1 93 ? -9.18 -16.094 -17.5 1 93.5 93 ARG B C 1
ATOM 2944 O O . ARG B 1 93 ? -8.031 -15.648 -17.578 1 93.5 93 ARG B O 1
ATOM 2951 N N . THR B 1 94 ? -9.898 -16.078 -16.422 1 95.56 94 THR B N 1
ATOM 2952 C CA . THR B 1 94 ? -9.258 -15.656 -15.188 1 95.56 94 THR B CA 1
ATOM 2953 C C . THR B 1 94 ? -8.555 -16.844 -14.523 1 95.56 94 THR B C 1
ATOM 2955 O O . THR B 1 94 ? -9.102 -17.938 -14.453 1 95.56 94 THR B O 1
ATOM 2958 N N . LEU B 1 95 ? -7.289 -16.562 -14.102 1 96.06 95 LEU B N 1
ATOM 2959 C CA . LEU B 1 95 ? -6.516 -17.562 -13.383 1 96.06 95 LEU B CA 1
ATOM 2960 C C . LEU B 1 95 ? -6.52 -17.281 -11.883 1 96.06 95 LEU B C 1
ATOM 2962 O O . LEU B 1 95 ? -6.52 -18.219 -11.078 1 96.06 95 LEU B O 1
ATOM 2966 N N . VAL B 1 96 ? -6.449 -16.047 -11.594 1 97.44 96 VAL B N 1
ATOM 2967 C CA . VAL B 1 96 ? -6.48 -15.617 -10.195 1 97.44 96 VAL B CA 1
ATOM 2968 C C . VAL B 1 96 ? -7.527 -14.523 -10.023 1 97.44 96 VAL B C 1
ATOM 2970 O O . VAL B 1 96 ? -7.508 -13.516 -10.734 1 97.44 96 VAL B O 1
ATOM 2973 N N . CYS B 1 97 ? -8.414 -14.727 -9.047 1 97.94 97 CYS B N 1
ATOM 2974 C CA . CYS B 1 97 ? -9.547 -13.828 -8.836 1 97.94 97 CYS B CA 1
ATOM 2975 C C . CYS B 1 97 ? -9.609 -13.367 -7.387 1 97.94 97 CYS B C 1
ATOM 2977 O O . CYS B 1 97 ? -9.531 -14.18 -6.465 1 97.94 97 CYS B O 1
ATOM 2979 N N . LEU B 1 98 ? -9.672 -12.102 -7.223 1 98.44 98 LEU B N 1
ATOM 2980 C CA . LEU B 1 98 ? -9.867 -11.5 -5.91 1 98.44 98 LEU B CA 1
ATOM 2981 C C . LEU B 1 98 ? -11.289 -10.977 -5.75 1 98.44 98 LEU B C 1
ATOM 2983 O O . LEU B 1 98 ? -11.734 -10.133 -6.527 1 98.44 98 LEU B O 1
ATOM 2987 N N . LEU B 1 99 ? -12 -11.523 -4.812 1 97.19 99 LEU B N 1
ATOM 2988 C CA . LEU B 1 99 ? -13.359 -11.109 -4.465 1 97.19 99 LEU B CA 1
ATOM 2989 C C . LEU B 1 99 ? -13.391 -10.453 -3.09 1 97.19 99 LEU B C 1
ATOM 2991 O O . LEU B 1 99 ? -12.898 -11.023 -2.113 1 97.19 99 LEU B O 1
ATOM 2995 N N . ILE B 1 100 ? -13.961 -9.289 -3.039 1 96.69 100 ILE B N 1
ATOM 2996 C CA . ILE B 1 100 ? -14.055 -8.578 -1.77 1 96.69 100 ILE B CA 1
ATOM 2997 C C . ILE B 1 100 ? -15.523 -8.414 -1.383 1 96.69 100 ILE B C 1
ATOM 2999 O O . ILE B 1 100 ? -16.312 -7.844 -2.139 1 96.69 100 ILE B O 1
ATOM 3003 N N . TYR B 1 101 ? -15.805 -8.922 -0.211 1 94.69 101 TYR B N 1
ATOM 3004 C CA . TYR B 1 101 ? -17.141 -8.82 0.359 1 94.69 101 TYR B CA 1
ATOM 3005 C C . TYR B 1 101 ? -17.156 -7.879 1.556 1 94.69 101 TYR B C 1
ATOM 3007 O O . TYR B 1 101 ? -16.141 -7.703 2.229 1 94.69 101 TYR B O 1
ATOM 3015 N N . ASN B 1 102 ? -18.25 -7.234 1.699 1 94.06 102 ASN B N 1
ATOM 3016 C CA . ASN B 1 102 ? -18.5 -6.418 2.883 1 94.06 102 ASN B CA 1
ATOM 3017 C C . ASN B 1 102 ? -19.734 -6.887 3.631 1 94.06 102 ASN B C 1
ATOM 3019 O O . ASN B 1 102 ? -20.75 -7.211 3.012 1 94.06 102 ASN B O 1
ATOM 3023 N N . GLU B 1 103 ? -19.578 -6.984 4.945 1 91.88 103 GLU B N 1
ATOM 3024 C CA . GLU B 1 103 ? -20.688 -7.375 5.797 1 91.88 103 GLU B CA 1
ATOM 3025 C C . GLU B 1 103 ? -20.906 -6.367 6.922 1 91.88 103 GLU B C 1
ATOM 3027 O O . GLU B 1 103 ? -19.969 -6.023 7.645 1 91.88 103 GLU B O 1
ATOM 3032 N N . ILE B 1 104 ? -22.047 -5.715 6.988 1 83.38 104 ILE B N 1
ATOM 3033 C CA . ILE B 1 104 ? -22.344 -4.785 8.07 1 83.38 104 ILE B CA 1
ATOM 3034 C C . ILE B 1 104 ? -22.812 -5.555 9.305 1 83.38 104 ILE B C 1
ATOM 3036 O O . ILE B 1 104 ? -23.406 -6.633 9.172 1 83.38 104 ILE B O 1
ATOM 3040 N N . ALA B 1 105 ? -22.406 -4.988 10.492 1 69.12 105 ALA B N 1
ATOM 3041 C CA . ALA B 1 105 ? -22.703 -5.605 11.781 1 69.12 105 ALA B CA 1
ATOM 3042 C C . ALA B 1 105 ? -24.172 -6.031 11.852 1 69.12 105 ALA B C 1
ATOM 3044 O O . ALA B 1 105 ? -25.047 -5.355 11.312 1 69.12 105 ALA B O 1
ATOM 3045 N N . GLY B 1 106 ? -24.438 -7.211 12.336 1 62.41 106 GLY B N 1
ATOM 3046 C CA . GLY B 1 106 ? -25.672 -7.957 12.523 1 62.41 106 GLY B CA 1
ATOM 3047 C C . GLY B 1 106 ? -25.891 -9.039 11.484 1 62.41 106 GLY B C 1
ATOM 3048 O O . GLY B 1 106 ? -26.875 -9.773 11.539 1 62.41 106 GLY B O 1
ATOM 3049 N N . GLY B 1 107 ? -24.875 -9.211 10.586 1 60.97 107 GLY B N 1
ATOM 3050 C CA . GLY B 1 107 ? -24.719 -10.398 9.75 1 60.97 107 GLY B CA 1
ATOM 3051 C C . GLY B 1 107 ? -25.734 -10.469 8.625 1 60.97 107 GLY B C 1
ATOM 3052 O O . GLY B 1 107 ? -25.703 -11.398 7.816 1 60.97 107 GLY B O 1
ATOM 3053 N N . LEU B 1 108 ? -26.625 -9.453 8.5 1 64.62 108 LEU B N 1
ATOM 3054 C CA . LEU B 1 108 ? -27.766 -9.734 7.629 1 64.62 108 LEU B CA 1
ATOM 3055 C C . LEU B 1 108 ? -27.531 -9.141 6.238 1 64.62 108 LEU B C 1
ATOM 3057 O O . LEU B 1 108 ? -28.25 -9.469 5.297 1 64.62 108 LEU B O 1
ATOM 3061 N N . ASP B 1 109 ? -26.281 -8.461 6.102 1 82.12 109 ASP B N 1
ATOM 3062 C CA . ASP B 1 109 ? -26.219 -7.828 4.789 1 82.12 109 ASP B CA 1
ATOM 3063 C C . ASP B 1 109 ? -24.812 -7.941 4.188 1 82.12 109 ASP B C 1
ATOM 3065 O O . ASP B 1 109 ? -24.031 -7.004 4.266 1 82.12 109 ASP B O 1
ATOM 3069 N N . ARG B 1 110 ? -24.609 -9.18 3.613 1 87.94 110 ARG B N 1
ATOM 3070 C CA . ARG B 1 110 ? -23.359 -9.375 2.889 1 87.94 110 ARG B CA 1
ATOM 3071 C C . ARG B 1 110 ? -23.5 -8.945 1.434 1 87.94 110 ARG B C 1
ATOM 3073 O O . ARG B 1 110 ? -24.5 -9.234 0.785 1 87.94 110 ARG B O 1
ATOM 3080 N N . ARG B 1 111 ? -22.484 -8.18 1.027 1 90 111 ARG B N 1
ATOM 3081 C CA . ARG B 1 111 ? -22.516 -7.781 -0.375 1 90 111 ARG B CA 1
ATOM 3082 C C . ARG B 1 111 ? -21.141 -7.953 -1.029 1 90 111 ARG B C 1
ATOM 3084 O O . ARG B 1 111 ? -20.109 -7.746 -0.387 1 90 111 ARG B O 1
ATOM 3091 N N . LEU B 1 112 ? -21.188 -8.414 -2.283 1 92.38 112 LEU B N 1
ATOM 3092 C CA . LEU B 1 112 ? -19.984 -8.477 -3.115 1 92.38 112 LEU B CA 1
ATOM 3093 C C . LEU B 1 112 ? -19.641 -7.098 -3.676 1 92.38 112 LEU B C 1
ATOM 3095 O O . LEU B 1 112 ? -20.312 -6.613 -4.594 1 92.38 112 LEU B O 1
ATOM 3099 N N . GLU B 1 113 ? -18.531 -6.512 -3.17 1 92.69 113 GLU B N 1
ATOM 3100 C CA . GLU B 1 113 ? -18.203 -5.125 -3.475 1 92.69 113 GLU B CA 1
ATOM 3101 C C . GLU B 1 113 ? -17.297 -5.039 -4.699 1 92.69 113 GLU B C 1
ATOM 3103 O O . GLU B 1 113 ? -17.406 -4.102 -5.492 1 92.69 113 GLU B O 1
ATOM 3108 N N . GLN B 1 114 ? -16.453 -5.965 -4.754 1 95.81 114 GLN B N 1
ATOM 3109 C CA . GLN B 1 114 ? -15.422 -5.863 -5.789 1 95.81 114 GLN B CA 1
ATOM 3110 C C . GLN B 1 114 ? -15.102 -7.23 -6.383 1 95.81 114 GLN B C 1
ATOM 3112 O O . GLN B 1 114 ? -15.016 -8.219 -5.656 1 95.81 114 GLN B O 1
ATOM 3117 N N . ILE B 1 115 ? -15 -7.27 -7.637 1 96.25 115 ILE B N 1
ATOM 3118 C CA . ILE B 1 115 ? -14.531 -8.414 -8.406 1 96.25 115 ILE B CA 1
ATOM 3119 C C . ILE B 1 115 ? -13.297 -8.023 -9.211 1 96.25 115 ILE B C 1
ATOM 3121 O O . ILE B 1 115 ? -13.391 -7.266 -10.18 1 96.25 115 ILE B O 1
ATOM 3125 N N . ILE B 1 116 ? -12.133 -8.57 -8.859 1 98.06 116 ILE B N 1
ATOM 3126 C CA . ILE B 1 116 ? -10.875 -8.102 -9.438 1 98.06 116 ILE B CA 1
ATOM 3127 C C . ILE B 1 116 ? -10.133 -9.266 -10.07 1 98.06 116 ILE B C 1
ATOM 3129 O O . ILE B 1 116 ? -9.555 -10.102 -9.367 1 98.06 116 ILE B O 1
ATOM 3133 N N . PRO B 1 117 ? -10.141 -9.32 -11.367 1 97.75 117 PRO B N 1
ATOM 3134 C CA . PRO B 1 117 ? -9.289 -10.312 -12.023 1 97.75 117 PRO B CA 1
ATOM 3135 C C . PRO B 1 117 ? -7.805 -9.953 -11.961 1 97.75 117 PRO B C 1
ATOM 3137 O O . PRO B 1 117 ? -7.301 -9.242 -12.828 1 97.75 117 PRO B O 1
ATOM 3140 N N . VAL B 1 118 ? -7.113 -10.508 -11.047 1 98 118 VAL B N 1
ATOM 3141 C CA . VAL B 1 118 ? -5.742 -10.094 -10.766 1 98 118 VAL B CA 1
ATOM 3142 C C . VAL B 1 118 ? -4.77 -10.953 -11.57 1 98 118 VAL B C 1
ATOM 3144 O O . VAL B 1 118 ? -3.561 -10.711 -11.562 1 98 118 VAL B O 1
ATOM 3147 N N . GLY B 1 119 ? -5.215 -11.953 -12.258 1 96.94 119 GLY B N 1
ATOM 3148 C CA . GLY B 1 119 ? -4.438 -12.789 -13.156 1 96.94 119 GLY B CA 1
ATOM 3149 C C . GLY B 1 119 ? -5.262 -13.375 -14.289 1 96.94 119 GLY B C 1
ATOM 3150 O O . GLY B 1 119 ? -6.27 -14.047 -14.047 1 96.94 119 GLY B O 1
ATOM 3151 N N . LEU B 1 120 ? -4.789 -13.133 -15.492 1 95.62 120 LEU B N 1
ATOM 3152 C CA . LEU B 1 120 ? -5.516 -13.625 -16.656 1 95.62 120 LEU B CA 1
ATOM 3153 C C . LEU B 1 120 ? -4.668 -14.609 -17.453 1 95.62 120 LEU B C 1
ATOM 3155 O O . LEU B 1 120 ? -3.438 -14.531 -17.453 1 95.62 120 LEU B O 1
ATOM 3159 N N . ASP B 1 121 ? -5.434 -15.531 -18 1 91.94 121 ASP B N 1
ATOM 3160 C CA . ASP B 1 121 ? -4.82 -16.453 -18.953 1 91.94 121 ASP B CA 1
ATOM 3161 C C . ASP B 1 121 ? -4.715 -15.812 -20.328 1 91.94 121 ASP B C 1
ATOM 3163 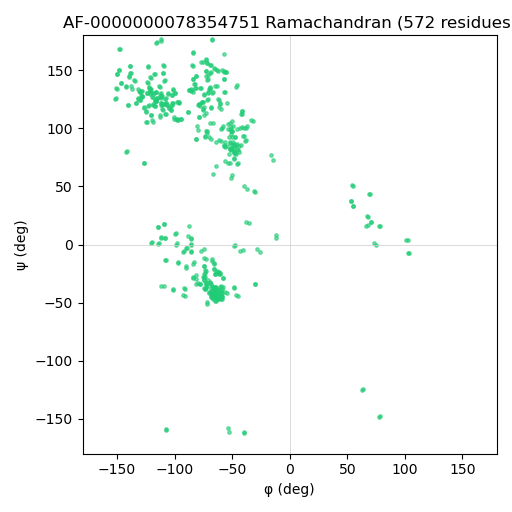O O . ASP B 1 121 ? -5.672 -15.852 -21.109 1 91.94 121 ASP B O 1
ATOM 3167 N N . THR B 1 122 ? -3.594 -15.18 -20.5 1 85.12 122 THR B N 1
ATOM 3168 C CA . THR B 1 122 ? -3.35 -14.586 -21.812 1 85.12 122 THR B CA 1
ATOM 3169 C C . THR B 1 122 ? -2.211 -15.305 -22.531 1 85.12 122 THR B C 1
ATOM 3171 O O . THR B 1 122 ? -1.688 -16.312 -22.031 1 85.12 122 THR B O 1
ATOM 3174 N N . LEU B 1 123 ? -1.985 -14.875 -23.719 1 74.38 123 LEU B N 1
ATOM 3175 C CA . LEU B 1 123 ? -0.917 -15.492 -24.5 1 74.38 123 LEU B CA 1
ATOM 3176 C C . LEU B 1 123 ? 0.433 -15.305 -23.812 1 74.38 123 LEU B C 1
ATOM 3178 O O . LEU B 1 123 ? 1.338 -16.125 -23.984 1 74.38 123 LEU B O 1
ATOM 3182 N N . SER B 1 124 ? 0.534 -14.305 -23 1 72.12 124 SER B N 1
ATOM 3183 C CA . SER B 1 124 ? 1.833 -13.961 -22.438 1 72.12 124 SER B CA 1
ATOM 3184 C C . SER B 1 124 ? 1.864 -14.234 -20.938 1 72.12 124 SER B C 1
ATOM 3186 O O . SER B 1 124 ? 2.842 -13.906 -20.25 1 72.12 124 SER B O 1
ATOM 3188 N N . THR B 1 125 ? 0.929 -14.773 -20.438 1 75.12 125 THR B N 1
ATOM 3189 C CA . THR B 1 125 ? 0.868 -15.023 -19 1 75.12 125 THR B CA 1
ATOM 3190 C C . THR B 1 125 ? 0.306 -16.422 -18.719 1 75.12 125 THR B C 1
ATOM 3192 O O . THR B 1 125 ? -0.58 -16.891 -19.438 1 75.12 125 THR B O 1
ATOM 3195 N N . PRO B 1 126 ? 0.76 -17 -17.703 1 80.62 126 PRO B N 1
ATOM 3196 C CA . PRO B 1 126 ? 1.766 -16.594 -16.719 1 80.62 126 PRO B CA 1
ATOM 3197 C C . PRO B 1 126 ? 3.186 -16.625 -17.281 1 80.62 126 PRO B C 1
ATOM 3199 O O . PRO B 1 126 ? 3.475 -17.391 -18.203 1 80.62 126 PRO B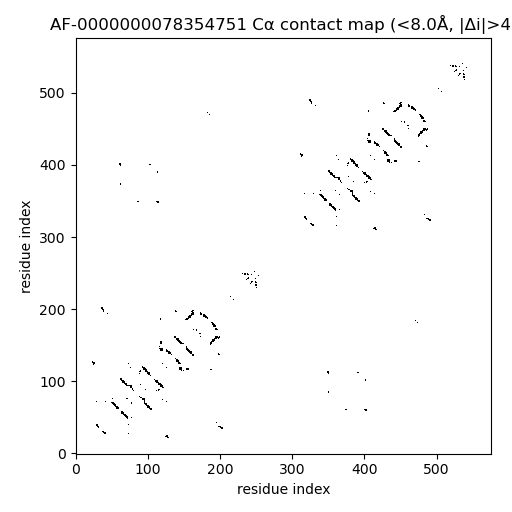 O 1
ATOM 3202 N N . THR B 1 127 ? 3.949 -15.641 -16.781 1 78.38 127 THR B N 1
ATOM 3203 C CA . THR B 1 127 ? 5.367 -15.625 -17.125 1 78.38 127 THR B CA 1
ATOM 3204 C C . THR B 1 127 ? 6.219 -16.016 -15.914 1 78.38 127 THR B C 1
ATOM 3206 O O . THR B 1 127 ? 5.82 -15.805 -14.766 1 78.38 127 THR B O 1
ATOM 3209 N N . TYR B 1 128 ? 7.223 -16.766 -16.297 1 71.94 128 TYR B N 1
ATOM 3210 C CA . TYR B 1 128 ? 8.125 -17.297 -15.273 1 71.94 128 TYR B CA 1
ATOM 3211 C C . TYR B 1 128 ? 9.367 -16.422 -15.141 1 71.94 128 TYR B C 1
ATOM 3213 O O . TYR B 1 128 ? 9.922 -15.953 -16.141 1 71.94 128 TYR B O 1
ATOM 3221 N N . ILE B 1 129 ? 9.531 -15.977 -13.953 1 65.5 129 ILE B N 1
ATOM 3222 C CA . ILE B 1 129 ? 10.82 -15.359 -13.656 1 65.5 129 ILE B CA 1
ATOM 3223 C C . ILE B 1 129 ? 11.508 -16.125 -12.523 1 65.5 129 ILE B C 1
ATOM 3225 O O . ILE B 1 129 ? 10.922 -16.328 -11.461 1 65.5 129 ILE B O 1
ATOM 3229 N N . ALA B 1 130 ? 12.531 -16.875 -12.844 1 62.03 130 ALA B N 1
ATOM 3230 C CA . ALA B 1 130 ? 13.258 -17.609 -11.805 1 62.03 130 ALA B CA 1
ATOM 3231 C C . ALA B 1 130 ? 14.078 -16.656 -10.938 1 62.03 130 ALA B C 1
ATOM 3233 O O . ALA B 1 130 ? 14.805 -15.805 -11.461 1 62.03 130 ALA B O 1
ATOM 3234 N N . LEU B 1 131 ? 13.484 -16.281 -9.805 1 60.62 131 LEU B N 1
ATOM 3235 C CA . LEU B 1 131 ? 14.406 -15.641 -8.867 1 60.62 131 LEU B CA 1
ATOM 3236 C C . LEU B 1 131 ? 15.312 -16.672 -8.211 1 60.62 131 LEU B C 1
ATOM 3238 O O . LEU B 1 131 ? 14.875 -17.797 -7.906 1 60.62 131 LEU B O 1
ATOM 3242 N N . ARG B 1 132 ? 16.547 -16.625 -8.539 1 58.78 132 ARG B N 1
ATOM 3243 C CA . ARG B 1 132 ? 17.547 -17.516 -7.938 1 58.78 132 ARG B CA 1
ATOM 3244 C C . ARG B 1 132 ? 17.484 -17.453 -6.414 1 58.78 132 ARG B C 1
ATOM 3246 O O . ARG B 1 132 ? 16.734 -16.656 -5.852 1 58.78 132 ARG B O 1
ATOM 3253 N N . GLN B 1 133 ? 18.484 -17.859 -5.668 1 54.75 133 GLN B N 1
ATOM 3254 C CA . GLN B 1 133 ? 18.781 -18.281 -4.305 1 54.75 133 GLN B CA 1
ATOM 3255 C C . GLN B 1 133 ? 18.406 -17.219 -3.289 1 54.75 133 GLN B C 1
ATOM 3257 O O . GLN B 1 133 ? 18.844 -16.062 -3.395 1 54.75 133 GLN B O 1
ATOM 3262 N N . ILE B 1 134 ? 17.188 -17.266 -2.928 1 50.84 134 ILE B N 1
ATOM 3263 C CA . ILE B 1 134 ? 17.031 -16.484 -1.701 1 50.84 134 ILE B CA 1
ATOM 3264 C C . ILE B 1 134 ? 17.781 -17.172 -0.564 1 50.84 134 ILE B C 1
ATOM 3266 O O . ILE B 1 134 ? 17.359 -18.219 -0.062 1 50.84 134 ILE B O 1
ATOM 3270 N N . GLY B 1 135 ? 18.906 -16.594 -0.237 1 54.62 135 GLY B N 1
ATOM 3271 C CA . GLY B 1 135 ? 19.828 -17.328 0.608 1 54.62 135 GLY B CA 1
ATOM 3272 C C . GLY B 1 135 ? 20.344 -18.609 -0.036 1 54.62 135 GLY B C 1
ATOM 3273 O O . GLY B 1 135 ? 20.859 -18.578 -1.152 1 54.62 135 GLY B O 1
ATOM 3274 N N . ASN B 1 136 ? 20.156 -19.75 0.693 1 60.06 136 ASN B N 1
ATOM 3275 C CA . ASN B 1 136 ? 20.516 -21.094 0.251 1 60.06 136 ASN B CA 1
ATOM 3276 C C . ASN B 1 136 ? 19.312 -21.844 -0.299 1 60.06 136 ASN B C 1
ATOM 3278 O O . ASN B 1 136 ? 19.391 -23.047 -0.549 1 60.06 136 ASN B O 1
ATOM 3282 N N . GLN B 1 137 ? 18.156 -21 -0.478 1 72.25 137 GLN B N 1
ATOM 3283 C CA . GLN B 1 137 ? 16.969 -21.734 -0.908 1 72.25 137 GLN B CA 1
ATOM 3284 C C . GLN B 1 137 ? 16.562 -21.344 -2.324 1 72.25 137 GLN B C 1
ATOM 3286 O O . GLN B 1 137 ? 16.562 -20.156 -2.672 1 72.25 137 GLN B O 1
ATOM 3291 N N . GLU B 1 138 ? 16.266 -22.328 -3.025 1 78 138 GLU B N 1
ATOM 3292 C CA . GLU B 1 138 ? 15.789 -22.141 -4.391 1 78 138 GLU B CA 1
ATOM 3293 C C . GLU B 1 138 ? 14.383 -21.547 -4.41 1 78 138 GLU B C 1
ATOM 3295 O O . GLU B 1 138 ? 13.547 -21.922 -3.578 1 78 138 GLU B O 1
ATOM 3300 N N . SER B 1 139 ? 14.164 -20.484 -5.203 1 85.25 139 SER B N 1
ATOM 3301 C CA . SER B 1 139 ? 12.82 -19.922 -5.305 1 85.25 139 SER B CA 1
ATOM 3302 C C . SER B 1 139 ? 12.492 -19.531 -6.746 1 85.25 139 SER B C 1
ATOM 3304 O O . SER B 1 139 ? 13.391 -19.25 -7.539 1 85.25 139 SER B O 1
ATOM 3306 N N . VAL B 1 140 ? 11.211 -19.734 -7.02 1 86.44 140 VAL B N 1
ATOM 3307 C CA . VAL B 1 140 ? 10.719 -19.359 -8.344 1 86.44 140 VAL B CA 1
ATOM 3308 C C . VAL B 1 140 ? 9.555 -18.375 -8.195 1 86.44 140 VAL B C 1
ATOM 3310 O O . VAL B 1 140 ? 8.688 -18.547 -7.336 1 86.44 140 VAL B O 1
ATOM 3313 N N . GLN B 1 141 ? 9.57 -17.391 -9.062 1 90.88 141 GLN B N 1
ATOM 3314 C CA . GLN B 1 141 ? 8.453 -16.453 -9.078 1 90.88 141 GLN B CA 1
ATOM 3315 C C . GLN B 1 141 ? 7.676 -16.531 -10.383 1 90.88 141 GLN B C 1
ATOM 3317 O O . GLN B 1 141 ? 8.258 -16.453 -11.469 1 90.88 141 GLN B O 1
ATOM 3322 N N . LEU B 1 142 ? 6.438 -16.719 -10.227 1 91.81 142 LEU B N 1
ATOM 3323 C CA . LEU B 1 142 ? 5.535 -16.641 -11.375 1 91.81 142 LEU B CA 1
ATOM 3324 C C . LEU B 1 142 ? 4.805 -15.305 -11.406 1 91.81 142 LEU B C 1
ATOM 3326 O O . LEU B 1 142 ? 4.309 -14.844 -10.375 1 91.81 142 LEU B O 1
ATOM 3330 N N . THR B 1 143 ? 4.777 -14.711 -12.547 1 93.06 143 THR B N 1
ATOM 3331 C CA . THR B 1 143 ? 4.062 -13.453 -12.742 1 93.06 143 THR B CA 1
ATOM 3332 C C . THR B 1 143 ? 2.865 -13.648 -13.672 1 93.06 143 THR B C 1
ATOM 3334 O O . THR B 1 143 ? 3.012 -14.164 -14.781 1 93.06 143 THR B O 1
ATOM 3337 N N . ILE B 1 144 ? 1.732 -13.219 -13.18 1 94.81 144 ILE B N 1
ATOM 3338 C CA . ILE B 1 144 ? 0.498 -13.344 -13.945 1 94.81 144 ILE B CA 1
ATOM 3339 C C . ILE B 1 144 ? -0.164 -11.977 -14.086 1 94.81 144 ILE B C 1
ATOM 3341 O O . ILE B 1 144 ? -0.694 -11.438 -13.117 1 94.81 144 ILE B O 1
ATOM 3345 N N . LYS B 1 145 ? -0.215 -11.508 -15.281 1 94.19 145 LYS B N 1
ATOM 3346 C CA . LYS B 1 145 ? -0.851 -10.211 -15.523 1 94.19 145 LYS B CA 1
ATOM 3347 C C . LYS B 1 145 ? -2.371 -10.336 -15.5 1 94.19 145 LYS B C 1
ATOM 3349 O O . LYS B 1 145 ? -2.93 -11.297 -16.047 1 94.19 145 LYS B O 1
ATOM 3354 N N . GLY B 1 146 ? -2.947 -9.422 -14.828 1 96.44 146 GLY B N 1
ATOM 3355 C CA . GLY B 1 146 ? -4.398 -9.367 -14.75 1 96.44 146 GLY B CA 1
ATOM 3356 C C . GLY B 1 146 ? -5 -8.234 -15.562 1 96.44 146 GLY B C 1
ATOM 3357 O O . GLY B 1 146 ? -4.398 -7.781 -16.531 1 96.44 146 GLY B O 1
ATOM 3358 N N . SER B 1 147 ? -6.227 -7.887 -15.188 1 96.12 147 SER B N 1
ATOM 3359 C CA . SER B 1 147 ? -6.949 -6.836 -15.898 1 96.12 147 SER B CA 1
ATOM 3360 C C . SER B 1 147 ? -6.57 -5.453 -15.383 1 96.12 147 SER B C 1
ATOM 3362 O O . SER B 1 147 ? -5.859 -5.336 -14.375 1 96.12 147 SER B O 1
ATOM 3364 N N . ILE B 1 148 ? -6.969 -4.469 -16.219 1 96.69 148 ILE B N 1
ATOM 3365 C CA . ILE B 1 148 ? -6.969 -3.115 -15.672 1 96.69 148 ILE B CA 1
ATOM 3366 C C . ILE B 1 148 ? -8.203 -2.91 -14.797 1 96.69 148 ILE B C 1
ATOM 3368 O O . ILE B 1 148 ? -9.328 -3.15 -15.234 1 96.69 148 ILE B O 1
ATOM 3372 N N . TYR B 1 149 ? -7.973 -2.588 -13.57 1 96.75 149 TYR B N 1
ATOM 3373 C CA . TYR B 1 149 ? -9.016 -2.369 -12.578 1 96.75 149 TYR B CA 1
ATOM 3374 C C . TYR B 1 149 ? -8.805 -1.054 -11.836 1 96.75 149 TYR B C 1
ATOM 3376 O O . TYR B 1 149 ? -7.734 -0.823 -11.266 1 96.75 149 TYR B O 1
ATOM 3384 N N . SER B 1 150 ? -9.836 -0.165 -11.859 1 95.44 150 SER B N 1
ATOM 3385 C CA . SER B 1 150 ? -9.719 1.169 -11.273 1 95.44 150 SER B CA 1
ATOM 3386 C C . SER B 1 150 ? -8.5 1.908 -11.82 1 95.44 150 SER B C 1
ATOM 3388 O O . SER B 1 150 ? -7.738 2.502 -11.055 1 95.44 150 SER B O 1
ATOM 3390 N N . ASP B 1 151 ? -8.242 1.701 -13.102 1 95.25 151 ASP B N 1
ATOM 3391 C CA . ASP B 1 151 ? -7.203 2.383 -13.867 1 95.25 151 ASP B CA 1
ATOM 3392 C C . ASP B 1 151 ? -5.812 1.924 -13.438 1 95.25 151 ASP B C 1
ATOM 3394 O O . ASP B 1 151 ? -4.832 2.656 -13.602 1 95.25 151 ASP B O 1
ATOM 3398 N N . ILE B 1 152 ? -5.777 0.814 -12.82 1 96.5 152 ILE B N 1
ATOM 3399 C CA . ILE B 1 152 ? -4.504 0.246 -12.391 1 96.5 152 ILE B CA 1
ATOM 3400 C C . ILE B 1 152 ? -4.344 -1.159 -12.961 1 96.5 152 ILE B C 1
ATOM 3402 O O . ILE B 1 152 ? -5.262 -1.979 -12.883 1 96.5 152 ILE B O 1
ATOM 3406 N N . GLN B 1 153 ? -3.219 -1.445 -13.57 1 97.12 153 GLN B N 1
ATOM 3407 C CA . GLN B 1 153 ? -2.912 -2.783 -14.062 1 97.12 153 GLN B CA 1
ATOM 3408 C C . GLN B 1 153 ? -2.715 -3.762 -12.906 1 97.12 153 GLN B C 1
ATOM 3410 O O . GLN B 1 153 ? -1.827 -3.574 -12.07 1 97.12 153 GLN B O 1
ATOM 3415 N N . GLN B 1 154 ? -3.576 -4.758 -12.883 1 97.56 154 GLN B N 1
ATOM 3416 C CA . GLN B 1 154 ? -3.457 -5.766 -11.836 1 97.56 154 GLN B CA 1
ATOM 3417 C C . GLN B 1 154 ? -2.443 -6.84 -12.219 1 97.56 154 GLN B C 1
ATOM 3419 O O . GLN B 1 154 ? -2.334 -7.211 -13.391 1 97.56 154 GLN B O 1
ATOM 3424 N N . THR B 1 155 ? -1.692 -7.312 -11.266 1 96.69 155 THR B N 1
ATOM 3425 C CA . THR B 1 155 ? -0.702 -8.359 -11.492 1 96.69 155 THR B CA 1
ATOM 3426 C C . THR B 1 155 ? -0.583 -9.266 -10.266 1 96.69 155 THR B C 1
ATOM 3428 O O . THR B 1 155 ? -0.6 -8.781 -9.133 1 96.69 155 THR B O 1
ATOM 3431 N N . THR B 1 156 ? -0.481 -10.523 -10.492 1 97.06 156 THR B N 1
ATOM 3432 C CA . THR B 1 156 ? -0.22 -11.461 -9.406 1 97.06 156 THR B CA 1
ATOM 3433 C C . THR B 1 156 ? 1.221 -11.961 -9.461 1 97.06 156 THR B C 1
ATOM 3435 O O . THR B 1 156 ? 1.705 -12.367 -10.516 1 97.06 156 THR B O 1
ATOM 3438 N N . TYR B 1 157 ? 1.881 -11.898 -8.359 1 95.19 157 TYR B N 1
ATOM 3439 C CA . TYR B 1 157 ? 3.197 -12.5 -8.164 1 95.19 157 TYR B CA 1
ATOM 3440 C C . TYR B 1 157 ? 3.113 -13.719 -7.254 1 95.19 157 TYR B C 1
ATOM 3442 O O . TYR B 1 157 ? 2.795 -13.594 -6.07 1 95.19 157 TYR B O 1
ATOM 3450 N N . LEU B 1 158 ? 3.34 -14.758 -7.809 1 94.75 158 LEU B N 1
ATOM 3451 C CA . LEU B 1 158 ? 3.395 -16 -7.043 1 94.75 158 LEU B CA 1
ATOM 3452 C C . LEU B 1 158 ? 4.84 -16.406 -6.758 1 94.75 158 LEU B C 1
ATOM 3454 O O . LEU B 1 158 ? 5.551 -16.844 -7.66 1 94.75 158 LEU B O 1
ATOM 3458 N N . ASN B 1 159 ? 5.223 -16.266 -5.504 1 92.81 159 ASN B N 1
ATOM 3459 C CA . ASN B 1 159 ? 6.57 -16.594 -5.066 1 92.81 159 ASN B CA 1
ATOM 3460 C C . ASN B 1 159 ? 6.633 -18 -4.457 1 92.81 159 ASN B C 1
ATOM 3462 O O . ASN B 1 159 ? 6.223 -18.203 -3.312 1 92.81 159 ASN B O 1
ATOM 3466 N N . LEU B 1 160 ? 7.199 -18.828 -5.156 1 91.62 160 LEU B N 1
ATOM 3467 C CA . LEU B 1 160 ? 7.301 -20.219 -4.727 1 91.62 160 LEU B CA 1
ATOM 3468 C C . LEU B 1 160 ? 8.695 -20.516 -4.195 1 91.62 160 LEU B C 1
ATOM 3470 O O . LEU B 1 160 ? 9.695 -20.281 -4.879 1 91.62 160 LEU B O 1
ATOM 3474 N N . ILE B 1 161 ? 8.742 -21.094 -3.004 1 88.75 161 ILE B N 1
ATOM 3475 C CA . ILE B 1 161 ? 10.016 -21.359 -2.35 1 88.75 161 ILE B CA 1
ATOM 3476 C C . ILE B 1 161 ? 10.188 -22.859 -2.139 1 88.75 161 ILE B C 1
ATOM 3478 O O . ILE B 1 161 ? 9.305 -23.531 -1.599 1 88.75 161 ILE B O 1
ATOM 3482 N N . CYS B 1 162 ? 11.312 -23.312 -2.541 1 88.62 162 CYS B N 1
ATOM 3483 C CA . CYS B 1 162 ? 11.664 -24.703 -2.295 1 88.62 162 CYS B CA 1
ATOM 3484 C C . CYS B 1 162 ? 12.078 -24.906 -0.845 1 88.62 162 CYS B C 1
ATOM 3486 O O . CYS B 1 162 ? 13 -24.25 -0.357 1 88.62 162 CYS B O 1
ATOM 3488 N N . PRO B 1 163 ? 11.352 -25.812 -0.24 1 84.81 163 PRO B N 1
ATOM 3489 C CA . PRO B 1 163 ? 11.688 -26 1.171 1 84.81 163 PRO B CA 1
ATOM 3490 C C . PRO B 1 163 ? 13.055 -26.656 1.36 1 84.81 163 PRO B C 1
ATOM 3492 O O . PRO B 1 163 ? 13.492 -27.438 0.514 1 84.81 163 PRO B O 1
ATOM 3495 N N . THR B 1 164 ? 13.656 -26.25 2.445 1 77.38 164 THR B N 1
ATOM 3496 C CA . THR B 1 164 ? 14.891 -26.922 2.828 1 77.38 164 THR B CA 1
ATOM 3497 C C . THR B 1 164 ? 14.594 -28.328 3.367 1 77.38 164 THR B C 1
ATOM 3499 O O . THR B 1 164 ? 13.438 -28.656 3.637 1 77.38 164 THR B O 1
ATOM 3502 N N . SER B 1 165 ? 15.695 -29.188 3.328 1 68.75 165 SER B N 1
ATOM 3503 C CA . SER B 1 165 ? 15.539 -30.547 3.828 1 68.75 165 SER B CA 1
ATOM 3504 C C . SER B 1 165 ? 14.867 -30.562 5.199 1 68.75 165 SER B C 1
ATOM 3506 O O . SER B 1 165 ? 14.031 -31.422 5.48 1 68.75 165 SER B O 1
ATOM 3508 N N . LYS B 1 166 ? 15.227 -29.547 5.984 1 62.12 166 LYS B N 1
ATOM 3509 C CA . LYS B 1 166 ? 14.641 -29.469 7.32 1 62.12 166 LYS B CA 1
ATOM 3510 C C . LYS B 1 166 ? 13.172 -29.047 7.254 1 62.12 166 LYS B C 1
ATOM 3512 O O . LYS B 1 166 ? 12.344 -29.562 8.008 1 62.12 166 LYS B O 1
ATOM 3517 N N . GLU B 1 167 ? 12.828 -28.25 6.383 1 63.5 167 GLU B N 1
ATOM 3518 C CA . GLU B 1 167 ? 11.469 -27.734 6.242 1 63.5 167 GLU B CA 1
ATOM 3519 C C . GLU B 1 167 ? 10.57 -28.75 5.539 1 63.5 167 GLU B C 1
ATOM 3521 O O . GLU B 1 167 ? 9.359 -28.797 5.781 1 63.5 167 GLU B O 1
ATOM 3526 N N . ALA B 1 168 ? 11.195 -29.5 4.613 1 59.38 168 ALA B N 1
ATOM 3527 C CA . ALA B 1 168 ? 10.438 -30.469 3.828 1 59.38 168 ALA B CA 1
ATOM 3528 C C . ALA B 1 168 ? 9.781 -31.516 4.727 1 59.38 168 ALA B C 1
ATOM 3530 O O . ALA B 1 168 ? 8.711 -32.031 4.414 1 59.38 168 ALA B O 1
ATOM 3531 N N . VAL B 1 169 ? 10.625 -31.906 5.754 1 55.44 169 VAL B N 1
ATOM 3532 C CA . VAL B 1 169 ? 10.109 -32.938 6.652 1 55.44 169 VAL B CA 1
ATOM 3533 C C . VAL B 1 169 ? 9.055 -32.344 7.578 1 55.44 169 VAL B C 1
ATOM 3535 O O . VAL B 1 169 ? 8.281 -33.062 8.211 1 55.44 169 VAL B O 1
ATOM 3538 N N . SER B 1 170 ? 9.258 -31.094 7.848 1 52.97 170 SER B N 1
ATOM 3539 C CA . SER B 1 170 ? 8.305 -30.562 8.82 1 52.97 170 SER B CA 1
ATOM 3540 C C . SER B 1 170 ? 6.941 -30.328 8.188 1 52.97 170 SER B C 1
ATOM 3542 O O . SER B 1 170 ? 6.844 -30.094 6.98 1 52.97 170 SER B O 1
ATOM 3544 N N . GLU B 1 171 ? 5.941 -30.891 8.664 1 48.66 171 GLU B N 1
ATOM 3545 C CA . GLU B 1 171 ? 4.516 -30.797 8.344 1 48.66 171 GLU B CA 1
ATOM 3546 C C . GLU B 1 171 ? 4.172 -29.422 7.77 1 48.66 171 GLU B C 1
ATOM 3548 O O . GLU B 1 171 ? 3.02 -29.172 7.406 1 48.66 171 GLU B O 1
ATOM 3553 N N . GLU B 1 172 ? 5.227 -28.594 7.766 1 49.03 172 GLU B N 1
ATOM 3554 C CA . GLU B 1 172 ? 4.809 -27.234 7.418 1 49.03 172 GLU B CA 1
ATOM 3555 C C . GLU B 1 172 ? 4.727 -27.047 5.906 1 49.03 172 GLU B C 1
ATOM 3557 O O . GLU B 1 172 ? 4.508 -25.938 5.422 1 49.03 172 GLU B O 1
ATOM 3562 N N . VAL B 1 173 ? 5.344 -27.953 5.156 1 55.28 173 VAL B N 1
ATOM 3563 C CA . VAL B 1 173 ? 5.082 -27.891 3.723 1 55.28 173 VAL B CA 1
ATOM 3564 C C . VAL B 1 173 ? 3.586 -27.719 3.477 1 55.28 173 VAL B C 1
ATOM 3566 O O . VAL B 1 173 ? 2.809 -28.656 3.682 1 55.28 173 VAL B O 1
ATOM 3569 N N . SER B 1 174 ? 3.105 -26.547 3.824 1 61.59 174 SER B N 1
ATOM 3570 C CA . SER B 1 174 ? 1.708 -26.125 3.926 1 61.59 174 SER B CA 1
ATOM 3571 C C . SER B 1 174 ? 1.008 -26.219 2.572 1 61.59 174 SER B C 1
ATOM 3573 O O . SER B 1 174 ? 1.611 -25.938 1.537 1 61.59 174 SER B O 1
ATOM 3575 N N . SER B 1 175 ? -0.023 -27.047 2.477 1 77 175 SER B N 1
ATOM 3576 C CA . SER B 1 175 ? -0.971 -27.125 1.37 1 77 175 SER B CA 1
ATOM 3577 C C . SER B 1 175 ? -1.492 -25.75 0.987 1 77 175 SER B C 1
ATOM 3579 O O . SER B 1 175 ? -2.131 -25.578 -0.055 1 77 175 SER B O 1
ATOM 3581 N N . LYS B 1 176 ? -0.995 -24.781 1.76 1 85.56 176 LYS B N 1
ATOM 3582 C CA . LYS B 1 176 ? -1.483 -23.438 1.483 1 85.56 176 LYS B CA 1
ATOM 3583 C C . LYS B 1 176 ? -0.349 -22.422 1.547 1 85.56 176 LYS B C 1
ATOM 3585 O O . LYS B 1 176 ? 0.679 -22.656 2.182 1 85.56 176 LYS B O 1
ATOM 3590 N N . PRO B 1 177 ? -0.518 -21.344 0.821 1 92.88 177 PRO B N 1
ATOM 3591 C CA . PRO B 1 177 ? 0.48 -20.266 0.873 1 92.88 177 PRO B CA 1
ATOM 3592 C C . PRO B 1 177 ? 0.702 -19.734 2.287 1 92.88 177 PRO B C 1
ATOM 3594 O O . PRO B 1 177 ? -0.213 -19.766 3.113 1 92.88 177 PRO B O 1
ATOM 3597 N N . THR B 1 178 ? 1.925 -19.281 2.561 1 87.12 178 THR B N 1
ATOM 3598 C CA . THR B 1 178 ? 2.303 -18.781 3.875 1 87.12 178 THR B CA 1
ATOM 3599 C C . THR B 1 178 ? 1.914 -17.312 4.023 1 87.12 178 THR B C 1
ATOM 3601 O O . THR B 1 178 ? 1.695 -16.828 5.141 1 87.12 178 THR B O 1
ATOM 3604 N N . ARG B 1 179 ? 1.868 -16.609 2.938 1 91.62 179 ARG B N 1
ATOM 3605 C CA . ARG B 1 179 ? 1.59 -15.18 3.012 1 91.62 179 ARG B CA 1
ATOM 3606 C C . ARG B 1 179 ? 0.887 -14.688 1.749 1 91.62 179 ARG B C 1
ATOM 3608 O O . ARG B 1 179 ? 1.264 -15.062 0.638 1 91.62 179 ARG B O 1
ATOM 3615 N N . THR B 1 180 ? -0.127 -13.914 1.985 1 95.56 180 THR B N 1
ATOM 3616 C CA . THR B 1 180 ? -0.86 -13.281 0.895 1 95.56 180 THR B CA 1
ATOM 3617 C C . THR B 1 180 ? -1.101 -11.805 1.191 1 95.56 180 THR B C 1
ATOM 3619 O O . THR B 1 180 ? -1.615 -11.461 2.256 1 95.56 180 THR B O 1
ATOM 3622 N N . ILE B 1 181 ? -0.631 -10.914 0.317 1 95.19 181 ILE B N 1
ATOM 3623 C CA . ILE B 1 181 ? -0.812 -9.477 0.486 1 95.19 181 ILE B CA 1
ATOM 3624 C C . ILE B 1 181 ? -1.311 -8.859 -0.819 1 95.19 181 ILE B C 1
ATOM 3626 O O . ILE B 1 181 ? -0.689 -9.031 -1.871 1 95.19 181 ILE B O 1
ATOM 3630 N N . TYR B 1 182 ? -2.404 -8.164 -0.752 1 97.31 182 TYR B N 1
ATOM 3631 C CA . TYR B 1 182 ? -2.881 -7.379 -1.885 1 97.31 182 TYR B CA 1
ATOM 3632 C C . TYR B 1 182 ? -2.594 -5.895 -1.679 1 97.31 182 TYR B C 1
ATOM 3634 O O . TYR B 1 182 ? -3.117 -5.277 -0.747 1 97.31 182 TYR B O 1
ATOM 3642 N N . ASP B 1 183 ? -1.789 -5.414 -2.508 1 95.94 183 ASP B N 1
ATOM 3643 C CA . ASP B 1 183 ? -1.483 -3.986 -2.521 1 95.94 183 ASP B CA 1
ATOM 3644 C C . ASP B 1 183 ? -2.363 -3.244 -3.523 1 95.94 183 ASP B C 1
ATOM 3646 O O . ASP B 1 183 ? -2.082 -3.242 -4.723 1 95.94 183 ASP B O 1
ATOM 3650 N N . ARG B 1 184 ? -3.268 -2.51 -3.07 1 94.75 184 ARG B N 1
ATOM 3651 C CA . ARG B 1 184 ? -4.234 -1.829 -3.924 1 94.75 184 ARG B CA 1
ATOM 3652 C C . ARG B 1 184 ? -3.588 -0.663 -4.664 1 94.75 184 ARG B C 1
ATOM 3654 O O . ARG B 1 184 ? -4.023 -0.294 -5.754 1 94.75 184 ARG B O 1
ATOM 3661 N N . ILE B 1 185 ? -2.631 -0.016 -4.051 1 93.5 185 ILE B N 1
ATOM 3662 C CA . ILE B 1 185 ? -1.986 1.149 -4.645 1 93.5 185 ILE B CA 1
ATOM 3663 C C . ILE B 1 185 ? -1.211 0.73 -5.895 1 93.5 185 ILE B C 1
ATOM 3665 O O . ILE B 1 185 ? -1.281 1.396 -6.93 1 93.5 185 ILE B O 1
ATOM 3669 N N . GLN B 1 186 ? -0.615 -0.426 -5.828 1 94.56 186 GLN B N 1
ATOM 3670 C CA . GLN B 1 186 ? 0.203 -0.89 -6.941 1 94.56 186 GLN B CA 1
ATOM 3671 C C . GLN B 1 186 ? -0.584 -1.831 -7.848 1 94.56 186 GLN B C 1
ATOM 3673 O O . GLN B 1 186 ? -0.155 -2.133 -8.961 1 94.56 186 GLN B O 1
ATOM 3678 N N . GLY B 1 187 ? -1.696 -2.332 -7.363 1 97.25 187 GLY B N 1
ATOM 3679 C CA . GLY B 1 187 ? -2.447 -3.338 -8.094 1 97.25 187 GLY B CA 1
ATOM 3680 C C . GLY B 1 187 ? -1.744 -4.68 -8.164 1 97.25 187 GLY B C 1
ATOM 3681 O O . GLY B 1 187 ? -1.69 -5.309 -9.219 1 97.25 187 GLY B O 1
ATOM 3682 N N . SER B 1 188 ? -1.209 -5.066 -7.086 1 97.5 188 SER B N 1
ATOM 3683 C CA . SER B 1 188 ? -0.425 -6.293 -7.098 1 97.5 188 SER B CA 1
ATOM 3684 C C . SER B 1 188 ? -0.846 -7.234 -5.973 1 97.5 188 SER B C 1
ATOM 3686 O O . SER B 1 188 ? -1.011 -6.805 -4.828 1 97.5 188 SER B O 1
ATOM 3688 N N . LEU B 1 189 ? -1.059 -8.438 -6.34 1 98.19 189 LEU B N 1
ATOM 3689 C CA . LEU B 1 189 ? -1.285 -9.508 -5.379 1 98.19 189 LEU B CA 1
ATOM 3690 C C . LEU B 1 189 ? -0.035 -10.367 -5.215 1 98.19 189 LEU B C 1
ATOM 3692 O O . LEU B 1 189 ? 0.437 -10.969 -6.18 1 98.19 189 LEU B O 1
ATOM 3696 N N . ASN B 1 190 ? 0.471 -10.406 -4.004 1 96.81 190 ASN B N 1
ATOM 3697 C CA . ASN B 1 190 ? 1.661 -11.195 -3.709 1 96.81 190 ASN B CA 1
ATOM 3698 C C . ASN B 1 190 ? 1.324 -12.422 -2.869 1 96.81 190 ASN B C 1
ATOM 3700 O O . ASN B 1 190 ? 0.781 -12.297 -1.77 1 96.81 190 ASN B O 1
ATOM 3704 N N . ILE B 1 191 ? 1.638 -13.523 -3.4 1 96.31 191 ILE B N 1
ATOM 3705 C CA . ILE B 1 191 ? 1.432 -14.781 -2.695 1 96.31 191 ILE B CA 1
ATOM 3706 C C . ILE B 1 191 ? 2.771 -15.492 -2.502 1 96.31 191 ILE B C 1
ATOM 3708 O O . ILE B 1 191 ? 3.521 -15.688 -3.461 1 96.31 191 ILE B O 1
ATOM 3712 N N . THR B 1 192 ? 3.113 -15.859 -1.325 1 93.5 192 THR B N 1
ATOM 3713 C CA . THR B 1 192 ? 4.316 -16.625 -1.018 1 93.5 192 THR B CA 1
ATOM 3714 C C . THR B 1 192 ? 3.961 -18.031 -0.548 1 93.5 192 THR B C 1
ATOM 3716 O O . THR B 1 192 ? 3.133 -18.203 0.348 1 93.5 192 THR B O 1
ATOM 3719 N N . TRP B 1 193 ? 4.578 -18.953 -1.129 1 92.12 193 TRP B N 1
ATOM 3720 C CA . TRP B 1 193 ? 4.211 -20.344 -0.905 1 92.12 193 TRP B CA 1
ATOM 3721 C C . TRP B 1 193 ? 5.449 -21.234 -0.828 1 92.12 193 TRP B C 1
ATOM 3723 O O . TRP B 1 193 ? 6.234 -21.297 -1.776 1 92.12 193 TRP B O 1
ATOM 3733 N N . ILE B 1 194 ? 5.629 -21.906 0.302 1 89.12 194 ILE B N 1
ATOM 3734 C CA . ILE B 1 194 ? 6.684 -22.891 0.433 1 89.12 194 ILE B CA 1
ATOM 3735 C C . ILE B 1 194 ? 6.164 -24.266 -0.019 1 89.12 194 ILE B C 1
ATOM 3737 O O . ILE B 1 194 ? 5.258 -24.828 0.6 1 89.12 194 ILE B O 1
ATOM 3741 N N . THR B 1 195 ? 6.719 -24.75 -1.079 1 89.12 195 THR B N 1
ATOM 3742 C CA . THR B 1 195 ? 6.188 -25.969 -1.667 1 89.12 195 THR B CA 1
ATOM 3743 C C . THR B 1 195 ? 7.289 -26.75 -2.365 1 89.12 195 THR B C 1
ATOM 3745 O O . THR B 1 195 ? 8.172 -26.172 -3 1 89.12 195 THR B O 1
ATOM 3748 N N . PRO B 1 196 ? 7.176 -28.016 -2.342 1 86.81 196 PRO B N 1
ATOM 3749 C CA . PRO B 1 196 ? 8.164 -28.844 -3.045 1 86.81 196 PRO B CA 1
ATOM 3750 C C . PRO B 1 196 ? 8.117 -28.641 -4.559 1 86.81 196 PRO B C 1
ATOM 3752 O O . PRO B 1 196 ? 9.102 -28.922 -5.25 1 86.81 196 PRO B O 1
ATOM 3755 N N . THR B 1 197 ? 7.027 -28.156 -5.074 1 87.62 197 THR B N 1
ATOM 3756 C CA . THR B 1 197 ? 6.875 -27.938 -6.508 1 87.62 197 THR B CA 1
ATOM 3757 C C . THR B 1 197 ? 7.832 -26.844 -6.992 1 87.62 197 THR B C 1
ATOM 3759 O O . THR B 1 197 ? 8.055 -26.703 -8.195 1 87.62 197 THR B O 1
ATOM 3762 N N . ALA B 1 198 ? 8.32 -26.125 -6.086 1 88.19 198 ALA B N 1
ATOM 3763 C CA . ALA B 1 198 ? 9.227 -25.047 -6.453 1 88.19 198 ALA B CA 1
ATOM 3764 C C . ALA B 1 198 ? 10.656 -25.547 -6.582 1 88.19 198 ALA B C 1
ATOM 3766 O O . ALA B 1 198 ? 11.562 -24.797 -6.941 1 88.19 198 ALA B O 1
ATOM 3767 N N . CYS B 1 199 ? 10.859 -26.812 -6.227 1 85.75 199 CYS B N 1
ATOM 3768 C CA . CYS B 1 199 ? 12.195 -27.391 -6.359 1 85.75 199 CYS B CA 1
ATOM 3769 C C . CYS B 1 199 ? 12.445 -27.859 -7.785 1 85.75 199 CYS B C 1
ATOM 3771 O O . CYS B 1 199 ? 11.594 -28.547 -8.375 1 85.75 199 CYS B O 1
ATOM 3773 N N . ALA B 1 200 ? 13.57 -27.547 -8.312 1 84.88 200 ALA B N 1
ATOM 3774 C CA . ALA B 1 200 ? 13.898 -27.953 -9.672 1 84.88 200 ALA B CA 1
ATOM 3775 C C . ALA B 1 200 ? 14.156 -29.453 -9.766 1 84.88 200 ALA B C 1
ATOM 3777 O O . ALA B 1 200 ? 14.766 -30.031 -8.867 1 84.88 200 ALA B O 1
ATOM 3778 N N . SER B 1 201 ? 13.422 -30.141 -10.664 1 80.31 201 SER B N 1
ATOM 3779 C CA . SER B 1 201 ? 13.773 -31.531 -10.961 1 80.31 201 SER B CA 1
ATOM 3780 C C . SER B 1 201 ? 14.93 -31.594 -11.953 1 80.31 201 SER B C 1
ATOM 3782 O O . SER B 1 201 ? 14.992 -30.812 -12.898 1 80.31 201 SER B O 1
ATOM 3784 N N . THR B 1 202 ? 16.125 -31.859 -11.461 1 62 202 THR B N 1
ATOM 3785 C CA . THR B 1 202 ? 17.25 -32 -12.383 1 62 202 THR B CA 1
ATOM 3786 C C . THR B 1 202 ? 17.078 -33.281 -13.227 1 62 202 THR B C 1
ATOM 3788 O O . THR B 1 202 ? 16.781 -34.344 -12.703 1 62 202 THR B O 1
ATOM 3791 N N . THR B 1 203 ? 16.5 -33.281 -14.289 1 50.03 203 THR B N 1
ATOM 3792 C CA . THR B 1 203 ? 16.703 -34.438 -15.141 1 50.03 203 THR B CA 1
ATOM 3793 C C . THR B 1 203 ? 18.125 -35 -14.984 1 50.03 203 THR B C 1
ATOM 3795 O O . THR B 1 203 ? 19.094 -34.25 -15.078 1 50.03 203 THR B O 1
ATOM 3798 N N . ASN B 1 204 ? 18.266 -36.156 -14.312 1 40.34 204 ASN B N 1
ATOM 3799 C CA . ASN B 1 204 ? 19.516 -36.906 -14.289 1 40.34 204 ASN B CA 1
ATOM 3800 C C . ASN B 1 204 ? 20.219 -36.875 -15.641 1 40.34 204 ASN B C 1
ATOM 3802 O O . ASN B 1 204 ? 20.109 -37.812 -16.422 1 40.34 204 ASN B O 1
ATOM 3806 N N . GLN B 1 205 ? 20.172 -36.188 -16.609 1 38.41 205 GLN B N 1
ATOM 3807 C CA . GLN B 1 205 ? 21.344 -36.625 -17.359 1 38.41 205 GLN B CA 1
ATOM 3808 C C . GLN B 1 205 ? 22.531 -36.875 -16.438 1 38.41 205 GLN B C 1
ATOM 3810 O O . GLN B 1 205 ? 22.484 -36.531 -15.258 1 38.41 205 GLN B O 1
ATOM 3815 N N . ASN B 1 206 ? 23.938 -36.906 -17.031 1 33.47 206 ASN B N 1
ATOM 3816 C CA . ASN B 1 206 ? 25.25 -37.094 -16.422 1 33.47 206 ASN B CA 1
ATOM 3817 C C . ASN B 1 206 ? 25.438 -36.219 -15.188 1 33.47 206 ASN B C 1
ATOM 3819 O O . ASN B 1 206 ? 25.141 -35.031 -15.227 1 33.47 206 ASN B O 1
ATOM 3823 N N . SER B 1 207 ? 25.125 -36.719 -13.953 1 36.12 207 SER B N 1
ATOM 3824 C CA . SER B 1 207 ? 25.75 -36.25 -12.719 1 36.12 207 SER B CA 1
ATOM 3825 C C . SER B 1 207 ? 26.984 -35.375 -13.016 1 36.12 207 SER B C 1
ATOM 3827 O O . SER B 1 207 ? 28.109 -35.781 -12.695 1 36.12 207 SER B O 1
ATOM 3829 N N . GLY B 1 208 ? 27.234 -35.094 -14.211 1 35.06 208 GLY B N 1
ATOM 3830 C CA . GLY B 1 208 ? 28.453 -34.281 -14.258 1 35.06 208 GLY B CA 1
ATOM 3831 C C . GLY B 1 208 ? 28.438 -33.125 -13.297 1 35.06 208 GLY B C 1
ATOM 3832 O O . GLY B 1 208 ? 27.391 -32.5 -13.086 1 35.06 208 GLY B O 1
ATOM 3833 N N . LYS B 1 209 ? 29.141 -33.312 -12.203 1 38.22 209 LYS B N 1
ATOM 3834 C CA . LYS B 1 209 ? 29.641 -32.312 -11.273 1 38.22 209 LYS B CA 1
ATOM 3835 C C . LYS B 1 209 ? 29.609 -30.906 -11.898 1 38.22 209 LYS B C 1
ATOM 3837 O O . LYS B 1 209 ? 30.297 -30.641 -12.883 1 38.22 209 LYS B O 1
ATOM 3842 N N . SER B 1 210 ? 28.641 -30.359 -11.977 1 37.88 210 SER B N 1
ATOM 3843 C CA . SER B 1 210 ? 28.609 -28.938 -12.289 1 37.88 210 SER B CA 1
ATOM 3844 C C . SER B 1 210 ? 29.766 -28.203 -11.609 1 37.88 210 SER B C 1
ATOM 3846 O O . SER B 1 210 ? 29.703 -27.891 -10.414 1 37.88 210 SER B O 1
ATOM 3848 N N . SER B 1 211 ? 30.906 -28.812 -11.781 1 37.38 211 SER B N 1
ATOM 3849 C CA . SER B 1 211 ? 32.188 -28.156 -11.578 1 37.38 211 SER B CA 1
ATOM 3850 C C . SER B 1 211 ? 32.188 -26.75 -12.172 1 37.38 211 SER B C 1
ATOM 3852 O O . SER B 1 211 ? 33.25 -26.094 -12.219 1 37.38 211 SER B O 1
ATOM 3854 N N . SER B 1 212 ? 31.109 -26.5 -12.82 1 39.16 212 SER B N 1
ATOM 3855 C CA . SER B 1 212 ? 31.266 -25.328 -13.664 1 39.16 212 SER B CA 1
ATOM 3856 C C . SER B 1 212 ? 31.344 -24.047 -12.836 1 39.16 212 SER B C 1
ATOM 3858 O O . SER B 1 212 ? 31.688 -22.984 -13.344 1 39.16 212 SER B O 1
ATOM 3860 N N . THR B 1 213 ? 30.656 -24.172 -11.766 1 45.44 213 THR B N 1
ATOM 3861 C CA . THR B 1 213 ? 30.734 -22.891 -11.062 1 45.44 213 THR B CA 1
ATOM 3862 C C . THR B 1 213 ? 32.188 -22.578 -10.648 1 45.44 213 THR B C 1
ATOM 3864 O O . THR B 1 213 ? 32.531 -21.422 -10.422 1 45.44 213 THR B O 1
ATOM 3867 N N . HIS B 1 214 ? 32.875 -23.75 -10.547 1 47.28 214 HIS B N 1
ATOM 3868 C CA . HIS B 1 214 ? 34.281 -23.672 -10.164 1 47.28 214 HIS B CA 1
ATOM 3869 C C . HIS B 1 214 ? 35.156 -23.141 -11.312 1 47.28 214 HIS B C 1
ATOM 3871 O O . HIS B 1 214 ? 36.25 -22.641 -11.094 1 47.28 214 HIS B O 1
ATOM 3877 N N . THR B 1 215 ? 34.562 -23.312 -12.508 1 51.69 215 THR B N 1
ATOM 3878 C CA . THR B 1 215 ? 35.375 -22.891 -13.648 1 51.69 215 THR B CA 1
ATOM 3879 C C . THR B 1 215 ? 35.438 -21.359 -13.742 1 51.69 215 THR B C 1
ATOM 3881 O O . THR B 1 215 ? 36.469 -20.797 -14.047 1 51.69 215 THR B O 1
ATOM 3884 N N . PHE B 1 216 ? 34.25 -20.828 -13.43 1 53.66 216 PHE B N 1
ATOM 3885 C CA . PHE B 1 216 ? 34.281 -19.375 -13.523 1 53.66 216 PHE B CA 1
ATOM 3886 C C . PHE B 1 216 ? 35.094 -18.766 -12.383 1 53.66 216 PHE B C 1
ATOM 3888 O O . PHE B 1 216 ? 35.906 -17.859 -12.602 1 53.66 216 PHE B O 1
ATOM 3895 N N . GLN B 1 217 ? 34.781 -19.203 -11.234 1 57.06 217 GLN B N 1
ATOM 3896 C CA . GLN B 1 217 ? 35.625 -18.797 -10.109 1 57.06 217 GLN B CA 1
ATOM 3897 C C . GLN B 1 217 ? 37.062 -19.172 -10.336 1 57.06 217 GLN B C 1
ATOM 3899 O O . GLN B 1 217 ? 37.969 -18.391 -10.055 1 57.06 217 GLN B O 1
ATOM 3904 N N . ASN B 1 218 ? 37.219 -20.391 -10.898 1 59.56 218 ASN B N 1
ATOM 3905 C CA . ASN B 1 218 ? 38.594 -20.828 -11.234 1 59.56 218 ASN B CA 1
ATOM 3906 C C . ASN B 1 218 ? 39.156 -20.016 -12.398 1 59.56 218 ASN B C 1
ATOM 3908 O O . ASN B 1 218 ? 40.344 -19.734 -12.438 1 59.56 218 ASN B O 1
ATOM 3912 N N . PHE B 1 219 ? 38.344 -19.656 -13.234 1 68.69 219 PHE B N 1
ATOM 3913 C CA . PHE B 1 219 ? 38.75 -18.812 -14.359 1 68.69 219 PHE B CA 1
ATOM 3914 C C . PHE B 1 219 ? 39.125 -17.422 -13.875 1 68.69 219 PHE B C 1
ATOM 3916 O O . PHE B 1 219 ? 40.156 -16.891 -14.273 1 68.69 219 PHE B O 1
ATOM 3923 N N . ILE B 1 220 ? 38.344 -16.938 -12.984 1 74.44 220 ILE B N 1
ATOM 3924 C CA . ILE B 1 220 ? 38.656 -15.633 -12.43 1 74.44 220 ILE B CA 1
ATOM 3925 C C . ILE B 1 220 ? 39.906 -15.719 -11.586 1 74.44 220 ILE B C 1
ATOM 3927 O O . ILE B 1 220 ? 40.781 -14.852 -11.672 1 74.44 220 ILE B O 1
ATOM 3931 N N . THR B 1 221 ? 39.938 -16.734 -10.812 1 73.44 221 THR B N 1
ATOM 3932 C CA . THR B 1 221 ? 41.156 -16.953 -10.047 1 73.44 221 THR B CA 1
ATOM 3933 C C . THR B 1 221 ? 42.344 -17.125 -10.977 1 73.44 221 THR B C 1
ATOM 3935 O O . THR B 1 221 ? 43.438 -16.578 -10.719 1 73.44 221 THR B O 1
ATOM 3938 N N . PHE B 1 222 ? 42.125 -17.859 -12.086 1 76.31 222 PHE B N 1
ATOM 3939 C CA . PHE B 1 222 ? 43.156 -18.062 -13.078 1 76.31 222 PHE B CA 1
ATOM 3940 C C . PHE B 1 222 ? 43.562 -16.734 -13.719 1 76.31 222 PHE B C 1
ATOM 3942 O O . PHE B 1 222 ? 44.75 -16.438 -13.891 1 76.31 222 PHE B O 1
ATOM 3949 N N . LEU B 1 223 ? 42.656 -15.891 -14.055 1 78.69 223 LEU B N 1
ATOM 3950 C CA . LEU B 1 223 ? 42.906 -14.578 -14.633 1 78.69 223 LEU B CA 1
ATOM 3951 C C . LEU B 1 223 ? 43.625 -13.68 -13.641 1 78.69 223 LEU B C 1
ATOM 3953 O O . LEU B 1 223 ? 44.562 -12.953 -14.008 1 78.69 223 LEU B O 1
ATOM 3957 N N . VAL B 1 224 ? 43.25 -13.82 -12.398 1 80.12 224 VAL B N 1
ATOM 3958 C CA . VAL B 1 224 ? 43.875 -13.039 -11.336 1 80.12 224 VAL B CA 1
ATOM 3959 C C . VAL B 1 224 ? 45.312 -13.516 -11.125 1 80.12 224 VAL B C 1
ATOM 3961 O O . VAL B 1 224 ? 46.25 -12.711 -11.008 1 80.12 224 VAL B O 1
ATOM 3964 N N . VAL B 1 225 ? 45.469 -14.812 -11.164 1 81.38 225 VAL B N 1
ATOM 3965 C CA . VAL B 1 225 ? 46.812 -15.383 -11.023 1 81.38 225 VAL B CA 1
ATOM 3966 C C . VAL B 1 225 ? 47.656 -15.008 -12.234 1 81.38 225 VAL B C 1
ATOM 3968 O O . VAL B 1 225 ? 48.844 -14.625 -12.094 1 81.38 225 VAL B O 1
ATOM 3971 N N . LEU B 1 226 ? 47.125 -15.031 -13.484 1 81.25 226 LEU B N 1
ATOM 3972 C CA . LEU B 1 226 ? 47.812 -14.641 -14.711 1 81.25 226 LEU B CA 1
ATOM 3973 C C . LEU B 1 226 ? 48.188 -13.164 -14.68 1 81.25 226 LEU B C 1
ATOM 3975 O O . LEU B 1 226 ? 49.25 -12.781 -15.125 1 81.25 226 LEU B O 1
ATOM 3979 N N . PHE B 1 227 ? 47.281 -12.406 -14.141 1 80.19 227 PHE B N 1
ATOM 3980 C CA . PHE B 1 227 ? 47.5 -10.977 -13.961 1 80.19 227 PHE B CA 1
ATOM 3981 C C . PHE B 1 227 ? 48.656 -10.719 -13.008 1 80.19 227 PHE B C 1
ATOM 3983 O O . PHE B 1 227 ? 49.562 -9.938 -13.312 1 80.19 227 PHE B O 1
ATOM 3990 N N . PHE B 1 228 ? 48.719 -11.383 -11.867 1 81.81 228 PHE B N 1
ATOM 3991 C CA . PHE B 1 228 ? 49.781 -11.219 -10.914 1 81.81 228 PHE B CA 1
ATOM 3992 C C . PHE B 1 228 ? 51.094 -11.766 -11.477 1 81.81 228 PHE B C 1
ATOM 3994 O O . PHE B 1 228 ? 52.156 -11.18 -11.273 1 81.81 228 PHE B O 1
ATOM 4001 N N . MET B 1 229 ? 51.062 -12.867 -12.227 1 80.69 229 MET B N 1
ATOM 4002 C CA . MET B 1 229 ? 52.25 -13.391 -12.906 1 80.69 229 MET B CA 1
ATOM 4003 C C . MET B 1 229 ? 52.781 -12.383 -13.922 1 80.69 229 MET B C 1
ATOM 4005 O O . MET B 1 229 ? 54 -12.172 -14.016 1 80.69 229 MET B O 1
ATOM 4009 N N . TYR B 1 230 ? 51.906 -11.805 -14.633 1 80.81 230 TYR B N 1
ATOM 4010 C CA . TYR B 1 230 ? 52.281 -10.766 -15.594 1 80.81 230 TYR B CA 1
ATOM 4011 C C . TYR B 1 230 ? 52.938 -9.578 -14.906 1 80.81 230 TYR B C 1
ATOM 4013 O O . TYR B 1 230 ? 53.938 -9.062 -15.375 1 80.81 230 TYR B O 1
ATOM 4021 N N . LEU B 1 231 ? 52.406 -9.188 -13.805 1 80.75 231 LEU B N 1
ATOM 4022 C CA . LEU B 1 231 ? 52.969 -8.07 -13.047 1 80.75 231 LEU B CA 1
ATOM 4023 C C . LEU B 1 231 ? 54.344 -8.422 -12.477 1 80.75 231 LEU B C 1
ATOM 4025 O O . LEU B 1 231 ? 55.25 -7.613 -12.539 1 80.75 231 LEU B O 1
ATOM 4029 N N . ILE B 1 232 ? 54.438 -9.594 -11.922 1 81.31 232 ILE B N 1
ATOM 4030 C CA . ILE B 1 232 ? 55.688 -10.039 -11.289 1 81.31 232 ILE B CA 1
ATOM 4031 C C . ILE B 1 232 ? 56.781 -10.211 -12.344 1 81.31 232 ILE B C 1
ATOM 4033 O O . ILE B 1 232 ? 57.906 -9.742 -12.164 1 81.31 232 ILE B O 1
ATOM 4037 N N . ILE B 1 233 ? 56.406 -10.891 -13.461 1 81.81 233 ILE B N 1
ATOM 4038 C CA . ILE B 1 233 ? 57.375 -11.102 -14.547 1 81.81 233 ILE B CA 1
ATOM 4039 C C . ILE B 1 233 ? 57.75 -9.766 -15.156 1 81.81 233 ILE B C 1
ATOM 4041 O O . ILE B 1 233 ? 58.938 -9.531 -15.453 1 81.81 233 ILE B O 1
ATOM 4045 N N . GLY B 1 234 ? 56.812 -8.969 -15.367 1 78.25 234 GLY B N 1
ATOM 4046 C CA . GLY B 1 234 ? 57.062 -7.625 -15.867 1 78.25 234 GLY B CA 1
ATOM 4047 C C . GLY B 1 234 ? 57.969 -6.812 -14.961 1 78.25 234 GLY B C 1
ATOM 4048 O O . GLY B 1 234 ? 58.875 -6.137 -15.422 1 78.25 234 GLY B O 1
ATOM 4049 N N . MET B 1 235 ? 57.75 -6.84 -13.664 1 79.31 235 MET B N 1
ATOM 4050 C CA . MET B 1 235 ? 58.594 -6.152 -12.68 1 79.31 235 MET B CA 1
ATOM 4051 C C . MET B 1 235 ? 60 -6.727 -12.672 1 79.31 235 MET B C 1
ATOM 4053 O O . MET B 1 235 ? 60.969 -5.98 -12.57 1 79.31 235 MET B O 1
ATOM 4057 N N . TRP B 1 236 ? 60.125 -8.039 -12.703 1 80 236 TRP B N 1
ATOM 4058 C CA . TRP B 1 236 ? 61.406 -8.703 -12.75 1 80 236 TRP B CA 1
ATOM 4059 C C . TRP B 1 236 ? 62.188 -8.32 -14.008 1 80 236 TRP B C 1
ATOM 4061 O O . TRP B 1 236 ? 63.375 -8.023 -13.945 1 80 236 TRP B O 1
ATOM 4071 N N . TYR B 1 237 ? 61.469 -8.336 -15.164 1 80.69 237 TYR B N 1
ATOM 4072 C CA . TYR B 1 237 ? 62.062 -7.949 -16.422 1 80.69 237 TYR B CA 1
ATOM 4073 C C . TYR B 1 237 ? 62.562 -6.504 -16.391 1 80.69 237 TYR B C 1
ATOM 4075 O O . TYR B 1 237 ? 63.656 -6.195 -16.812 1 80.69 237 TYR B O 1
ATOM 4083 N N . ASN B 1 238 ? 61.719 -5.648 -15.867 1 78.75 238 ASN B N 1
ATOM 4084 C CA . ASN B 1 238 ? 62.094 -4.238 -15.773 1 78.75 238 ASN B CA 1
ATOM 4085 C C . ASN B 1 238 ? 63.188 -4.004 -14.758 1 78.75 238 ASN B C 1
ATOM 4087 O O . ASN B 1 238 ? 64.062 -3.15 -14.961 1 78.75 238 ASN B O 1
ATOM 4091 N N . TYR B 1 239 ? 63.188 -4.773 -13.75 1 78.25 239 TYR B N 1
ATOM 4092 C CA . TYR B 1 239 ? 64.25 -4.723 -12.773 1 78.25 239 TYR B CA 1
ATOM 4093 C C . TYR B 1 239 ? 65.562 -5.207 -13.391 1 78.25 239 TYR B C 1
ATOM 4095 O O . TYR B 1 239 ? 66.625 -4.586 -13.203 1 78.25 239 TYR B O 1
ATOM 4103 N N . SER B 1 240 ? 65.5 -6.293 -14.109 1 78.81 240 SER B N 1
ATOM 4104 C CA . SER B 1 240 ? 66.688 -6.91 -14.664 1 78.81 240 SER B CA 1
ATOM 4105 C C . SER B 1 240 ? 67.25 -6.109 -15.852 1 78.81 240 SER B C 1
ATOM 4107 O O . SER B 1 240 ? 68.438 -5.965 -16.016 1 78.81 240 SER B O 1
ATOM 4109 N N . THR B 1 241 ? 66.25 -5.578 -16.656 1 80.88 241 THR B N 1
ATOM 4110 C CA . THR B 1 241 ? 66.688 -4.922 -17.891 1 80.88 241 THR B CA 1
ATOM 4111 C C . THR B 1 241 ? 66.938 -3.43 -17.656 1 80.88 241 THR B C 1
ATOM 4113 O O . THR B 1 241 ? 67.875 -2.84 -18.203 1 80.88 241 THR B O 1
ATOM 4116 N N . TYR B 1 242 ? 66.062 -2.742 -16.953 1 75.88 242 TYR B N 1
ATOM 4117 C CA . TYR B 1 242 ? 66.125 -1.287 -16.875 1 75.88 242 TYR B CA 1
ATOM 4118 C C . TYR B 1 242 ? 66.438 -0.82 -15.469 1 75.88 242 TYR B C 1
ATOM 4120 O O . TYR B 1 242 ? 66.688 0.373 -15.234 1 75.88 242 TYR B O 1
ATOM 4128 N N . GLY B 1 243 ? 66.625 -1.749 -14.453 1 71.56 243 GLY B N 1
ATOM 4129 C CA . GLY B 1 243 ? 67.062 -1.413 -13.094 1 71.56 243 GLY B CA 1
ATOM 4130 C C . GLY B 1 243 ? 66 -0.625 -12.336 1 71.56 243 GLY B C 1
ATOM 4131 O O . GLY B 1 243 ? 66.312 0.111 -11.398 1 71.56 243 GLY B O 1
ATOM 4132 N N . LEU B 1 244 ? 64.75 -0.674 -12.875 1 67.31 244 LEU B N 1
ATOM 4133 C CA . LEU B 1 244 ? 63.688 0.107 -12.289 1 67.31 244 LEU B CA 1
ATOM 4134 C C . LEU B 1 244 ? 63.125 -0.583 -11.047 1 67.31 244 LEU B C 1
ATOM 4136 O O . LEU B 1 244 ? 62.969 -1.805 -11.031 1 67.31 244 LEU B O 1
ATOM 4140 N N . THR B 1 245 ? 63.156 0.021 -9.773 1 71.12 245 THR B N 1
ATOM 4141 C CA . THR B 1 245 ? 62.719 -0.547 -8.508 1 71.12 245 THR B CA 1
ATOM 4142 C C . THR B 1 245 ? 61.438 0.152 -8.031 1 71.12 245 THR B C 1
ATOM 4144 O O . THR B 1 245 ? 61.188 1.311 -8.375 1 71.12 245 THR B O 1
ATOM 4147 N N . GLY B 1 246 ? 60.531 -0.504 -7.195 1 67.12 246 GLY B N 1
ATOM 4148 C CA . GLY B 1 246 ? 59.344 0.057 -6.594 1 67.12 246 GLY B CA 1
ATOM 4149 C C . GLY B 1 246 ? 58.156 0.166 -7.566 1 67.12 246 GLY B C 1
ATOM 4150 O O . GLY B 1 246 ? 57.969 -0.715 -8.406 1 67.12 246 GLY B O 1
ATOM 4151 N N . ILE B 1 247 ? 57.25 1.224 -7.426 1 70.06 247 ILE B N 1
ATOM 4152 C CA . ILE B 1 247 ? 56.062 1.453 -8.234 1 70.06 247 ILE B CA 1
ATOM 4153 C C . ILE B 1 247 ? 56.469 1.751 -9.68 1 70.06 247 ILE B C 1
ATOM 4155 O O . ILE B 1 247 ? 55.719 1.469 -10.609 1 70.06 247 ILE B O 1
ATOM 4159 N N . ASP B 1 248 ? 57.594 2.225 -9.859 1 71.25 248 ASP B N 1
ATOM 4160 C CA . ASP B 1 248 ? 58.125 2.564 -11.188 1 71.25 248 ASP B CA 1
ATOM 4161 C C . ASP B 1 248 ? 58.469 1.307 -11.977 1 71.25 248 ASP B C 1
ATOM 4163 O O . ASP B 1 248 ? 58.656 1.37 -13.195 1 71.25 248 ASP B O 1
ATOM 4167 N N . GLY B 1 249 ? 58.531 0.127 -11.422 1 67.62 249 GLY B N 1
ATOM 4168 C CA . GLY B 1 249 ? 58.875 -1.131 -12.062 1 67.62 249 GLY B CA 1
ATOM 4169 C C . GLY B 1 249 ? 57.688 -1.859 -12.633 1 67.62 249 GLY B C 1
ATOM 4170 O O . GLY B 1 249 ? 57.812 -2.902 -13.273 1 67.62 249 GLY B O 1
ATOM 4171 N N . LEU B 1 250 ? 56.469 -1.341 -12.445 1 73.88 250 LEU B N 1
ATOM 4172 C CA . LEU B 1 250 ? 55.25 -1.995 -12.922 1 73.88 250 LEU B CA 1
ATOM 4173 C C . LEU B 1 250 ? 55.188 -1.951 -14.445 1 73.88 250 LEU B C 1
ATOM 4175 O O . LEU B 1 250 ? 55.5 -0.93 -15.055 1 73.88 250 LEU B O 1
ATOM 4179 N N . PRO B 1 251 ? 54.812 -3.117 -15.172 1 71.94 251 PRO B N 1
ATOM 4180 C CA . PRO B 1 251 ? 54.688 -3.1 -16.641 1 71.94 251 PRO B CA 1
ATOM 4181 C C . PRO B 1 251 ? 53.562 -2.182 -17.125 1 71.94 251 PRO B C 1
ATOM 4183 O O . PRO B 1 251 ? 52.5 -2.133 -16.516 1 71.94 251 PRO B O 1
ATOM 4186 N N . HIS B 1 252 ? 53.781 -1.433 -18.109 1 70.19 252 HIS B N 1
ATOM 4187 C CA . HIS B 1 252 ? 52.875 -0.439 -18.688 1 70.19 252 HIS B CA 1
ATOM 4188 C C . HIS B 1 252 ? 52.406 0.564 -17.641 1 70.19 252 HIS B C 1
ATOM 4190 O O . HIS B 1 252 ? 51.219 0.663 -17.344 1 70.19 252 HIS B O 1
ATOM 4196 N N . LYS B 1 253 ? 53.25 1.12 -16.922 1 72.19 253 LYS B N 1
ATOM 4197 C CA . LYS B 1 253 ? 53.062 2.086 -15.836 1 72.19 253 LYS B CA 1
ATOM 4198 C C . LYS B 1 253 ? 52.094 3.186 -16.234 1 72.19 253 LYS B C 1
ATOM 4200 O O . LYS B 1 253 ? 51.281 3.615 -15.414 1 72.19 253 LYS B O 1
ATOM 4205 N N . THR B 1 254 ? 52.25 3.682 -17.438 1 66.81 254 THR B N 1
ATOM 4206 C CA . THR B 1 254 ? 51.406 4.777 -17.922 1 66.81 254 THR B CA 1
ATOM 4207 C C . THR B 1 254 ? 49.938 4.387 -17.875 1 66.81 254 THR B C 1
ATOM 4209 O O . THR B 1 254 ? 49.062 5.234 -17.641 1 66.81 254 THR B O 1
ATOM 4212 N N . PHE B 1 255 ? 49.719 3.074 -18.188 1 69.25 255 PHE B N 1
ATOM 4213 C CA . PHE B 1 255 ? 48.344 2.598 -18.156 1 69.25 255 PHE B CA 1
ATOM 4214 C C . PHE B 1 255 ? 47.781 2.645 -16.75 1 69.25 255 PHE B C 1
ATOM 4216 O O . PHE B 1 255 ? 46.656 3.139 -16.531 1 69.25 255 PHE B O 1
ATOM 4223 N N . TRP B 1 256 ? 48.562 2.211 -15.773 1 70.12 256 TRP B N 1
ATOM 4224 C CA . TRP B 1 256 ? 48.062 2.121 -14.398 1 70.12 256 TRP B CA 1
ATOM 4225 C C . TRP B 1 256 ? 47.938 3.506 -13.773 1 70.12 256 TRP B C 1
ATOM 4227 O O . TRP B 1 256 ? 47.094 3.723 -12.898 1 70.12 256 TRP B O 1
ATOM 4237 N N . GLU B 1 257 ? 48.688 4.461 -14.25 1 69.81 257 GLU B N 1
ATOM 4238 C CA . GLU B 1 257 ? 48.594 5.844 -13.797 1 69.81 257 GLU B CA 1
ATOM 4239 C C . GLU B 1 257 ? 47.344 6.531 -14.383 1 69.81 257 GLU B C 1
ATOM 4241 O O . GLU B 1 257 ? 46.781 7.426 -13.758 1 69.81 257 GLU B O 1
ATOM 4246 N N . GLU B 1 258 ? 47 6.027 -15.484 1 65.31 258 GLU B N 1
ATOM 4247 C CA . GLU B 1 258 ? 45.844 6.629 -16.172 1 65.31 258 GLU B CA 1
ATOM 4248 C C . GLU B 1 258 ? 44.531 5.965 -15.766 1 65.31 258 GLU B C 1
ATOM 4250 O O . GLU B 1 258 ? 43.469 6.574 -15.859 1 65.31 258 GLU B O 1
ATOM 4255 N N . VAL B 1 259 ? 44.625 4.805 -15.227 1 69.94 259 VAL B N 1
ATOM 4256 C CA . VAL B 1 259 ? 43.438 4.012 -14.914 1 69.94 259 VAL B CA 1
ATOM 4257 C C . VAL B 1 259 ? 42.531 4.773 -13.938 1 69.94 259 VAL B C 1
ATOM 4259 O O . VAL B 1 259 ? 41.312 4.863 -14.125 1 69.94 259 VAL B O 1
ATOM 4262 N N . PRO B 1 260 ? 43.125 5.309 -12.906 1 66.12 260 PRO B N 1
ATOM 4263 C CA . PRO B 1 260 ? 42.25 6.059 -12.016 1 66.12 260 PRO B CA 1
ATOM 4264 C C . PRO B 1 260 ? 41.531 7.223 -12.719 1 66.12 260 PRO B C 1
ATOM 4266 O O . PRO B 1 260 ? 40.375 7.5 -12.445 1 66.12 260 PRO B O 1
ATOM 4269 N N . LYS B 1 261 ? 42.188 7.867 -13.57 1 66.5 261 LYS B N 1
ATOM 4270 C CA . LYS B 1 261 ? 41.625 8.984 -14.312 1 66.5 261 LYS B CA 1
ATOM 4271 C C . LYS B 1 261 ? 40.531 8.508 -15.266 1 66.5 261 LYS B C 1
ATOM 4273 O O . LYS B 1 261 ? 39.469 9.133 -15.367 1 66.5 261 LYS B O 1
ATOM 4278 N N . ILE B 1 262 ? 40.844 7.43 -15.938 1 63.34 262 ILE B N 1
ATOM 4279 C CA . ILE B 1 262 ? 39.875 6.859 -16.875 1 63.34 262 ILE B CA 1
ATOM 4280 C C . ILE B 1 262 ? 38.656 6.34 -16.094 1 63.34 262 ILE B C 1
ATOM 4282 O O . ILE B 1 262 ? 37.5 6.527 -16.531 1 63.34 262 ILE B O 1
ATOM 4286 N N . THR B 1 263 ? 38.906 5.77 -15.008 1 70.44 263 THR B N 1
ATOM 4287 C CA . THR B 1 263 ? 37.812 5.266 -14.18 1 70.44 263 THR B CA 1
ATOM 4288 C C . THR B 1 263 ? 36.938 6.414 -13.664 1 70.44 263 THR B C 1
ATOM 4290 O O . THR B 1 263 ? 35.719 6.316 -13.648 1 70.44 263 THR B O 1
ATOM 4293 N N . GLN B 1 264 ? 37.531 7.434 -13.266 1 68.06 264 GLN B N 1
ATOM 4294 C CA . GLN B 1 264 ? 36.812 8.625 -12.82 1 68.06 264 GLN B CA 1
ATOM 4295 C C . GLN B 1 264 ? 36.031 9.234 -13.961 1 68.06 264 GLN B C 1
ATOM 4297 O O . GLN B 1 264 ? 34.875 9.648 -13.766 1 68.06 264 GLN B O 1
ATOM 4302 N N . GLU B 1 265 ? 36.562 9.352 -15.055 1 66.5 265 GLU B N 1
ATOM 4303 C CA . GLU B 1 265 ? 35.875 9.883 -16.219 1 66.5 265 GLU B CA 1
ATOM 4304 C C . GLU B 1 265 ? 34.719 8.961 -16.641 1 66.5 265 GLU B C 1
ATOM 4306 O O . GLU B 1 265 ? 33.656 9.43 -17.031 1 66.5 265 GLU B O 1
ATOM 4311 N N . PHE B 1 266 ? 35.031 7.758 -16.547 1 64.88 266 PHE B N 1
ATOM 4312 C CA . PHE B 1 266 ? 34 6.766 -16.859 1 64.88 266 PHE B CA 1
ATOM 4313 C C . PHE B 1 266 ? 32.844 6.871 -15.898 1 64.88 266 PHE B C 1
ATOM 4315 O O . PHE B 1 266 ? 31.672 6.848 -16.312 1 64.88 266 PHE B O 1
ATOM 4322 N N . ILE B 1 267 ? 33.125 6.988 -14.742 1 62.59 267 ILE B N 1
ATOM 4323 C CA . ILE B 1 267 ? 32.094 7.156 -13.727 1 62.59 267 ILE B CA 1
ATOM 4324 C C . ILE B 1 267 ? 31.375 8.484 -13.938 1 62.59 267 ILE B C 1
ATOM 4326 O O . ILE B 1 267 ? 30.156 8.547 -13.844 1 62.59 267 ILE B O 1
ATOM 4330 N N . ARG B 1 268 ? 32 9.539 -14.219 1 63.94 268 ARG B N 1
ATOM 4331 C CA . ARG B 1 268 ? 31.438 10.844 -14.5 1 63.94 268 ARG B CA 1
ATOM 4332 C C . ARG B 1 268 ? 30.531 10.781 -15.734 1 63.94 268 ARG B C 1
ATOM 4334 O O . ARG B 1 268 ? 29.453 11.359 -15.75 1 63.94 268 ARG B O 1
ATOM 4341 N N . ASN B 1 269 ? 31.078 10.148 -16.734 1 59.34 269 ASN B N 1
ATOM 4342 C CA . ASN B 1 269 ? 30.297 10.023 -17.953 1 59.34 269 ASN B CA 1
ATOM 4343 C C . ASN B 1 269 ? 29.094 9.109 -17.75 1 59.34 269 ASN B C 1
ATOM 4345 O O . ASN B 1 269 ? 28.031 9.328 -18.344 1 59.34 269 ASN B O 1
ATOM 4349 N N . LEU B 1 270 ? 29.344 8.125 -17.062 1 55.56 270 LEU B N 1
ATOM 4350 C CA . LEU B 1 270 ? 28.234 7.227 -16.766 1 55.56 270 LEU B CA 1
ATOM 4351 C C . LEU B 1 270 ? 27.188 7.918 -15.906 1 55.56 270 LEU B C 1
ATOM 4353 O O . LEU B 1 270 ? 25.984 7.719 -16.094 1 55.56 270 LEU B O 1
ATOM 4357 N N . CYS B 1 271 ? 27.547 8.695 -15.055 1 53.91 271 CYS B N 1
ATOM 4358 C CA . CYS B 1 271 ? 26.609 9.445 -14.227 1 53.91 271 CYS B CA 1
ATOM 4359 C C . CYS B 1 271 ? 26.094 10.672 -14.969 1 53.91 271 CYS B C 1
ATOM 4361 O O . CYS B 1 271 ? 25 11.172 -14.672 1 53.91 271 CYS B O 1
ATOM 4363 N N . GLY B 1 272 ? 26.844 11.352 -15.93 1 50.72 272 GLY B N 1
ATOM 4364 C CA . GLY B 1 272 ? 26.406 12.484 -16.734 1 50.72 272 GLY B CA 1
ATOM 4365 C C . GLY B 1 272 ? 25.516 12.078 -17.891 1 50.72 272 GLY B C 1
ATOM 4366 O O . GLY B 1 272 ? 24.875 12.922 -18.516 1 50.72 272 GLY B O 1
ATOM 4367 N N . SER B 1 273 ? 25.75 10.969 -18.453 1 44.28 273 SER B N 1
ATOM 4368 C CA . SER B 1 273 ? 25.062 10.656 -19.719 1 44.28 273 SER B CA 1
ATOM 4369 C C . SER B 1 273 ? 23.578 10.477 -19.5 1 44.28 273 SER B C 1
ATOM 4371 O O . SER B 1 273 ? 22.828 10.266 -20.453 1 44.28 273 SER B O 1
ATOM 4373 N N . ARG B 1 274 ? 23.031 10.359 -18.391 1 42.34 274 ARG B N 1
ATOM 4374 C CA . ARG B 1 274 ? 21.594 10.125 -18.453 1 42.34 274 ARG B CA 1
ATOM 4375 C C . ARG B 1 274 ? 20.844 11.406 -18.766 1 42.34 274 ARG B C 1
ATOM 4377 O O . ARG B 1 274 ? 19.609 11.414 -18.812 1 42.34 274 ARG B O 1
ATOM 4384 N N . THR B 1 275 ? 21.422 12.609 -18.859 1 38.69 275 THR B N 1
ATOM 4385 C CA . THR B 1 275 ? 20.547 13.734 -19.141 1 38.69 275 THR B CA 1
ATOM 4386 C C . THR B 1 275 ? 20.391 13.922 -20.656 1 38.69 275 THR B C 1
ATOM 4388 O O . THR B 1 275 ? 20 15 -21.109 1 38.69 275 THR B O 1
ATOM 4391 N N . SER B 1 276 ? 20.875 13.055 -21.547 1 34 276 SER B N 1
ATOM 4392 C CA . SER B 1 276 ? 20.797 13.445 -22.953 1 34 276 SER B CA 1
ATOM 4393 C C . SER B 1 276 ? 19.344 13.742 -23.344 1 34 276 SER B C 1
ATOM 4395 O O . SER B 1 276 ? 18.406 13.258 -22.719 1 34 276 SER B O 1
ATOM 4397 N N . SER B 1 277 ? 19.25 14.445 -24.516 1 36.53 277 SER B N 1
ATOM 4398 C CA . SER B 1 277 ? 18.406 15.188 -25.453 1 36.53 277 SER B CA 1
ATOM 4399 C C . SER B 1 277 ? 17.375 14.273 -26.109 1 36.53 277 SER B C 1
ATOM 4401 O O . SER B 1 277 ? 17.734 13.445 -26.969 1 36.53 277 SER B O 1
ATOM 4403 N N . VAL B 1 278 ? 16.469 13.617 -25.438 1 34.97 278 VAL B N 1
ATOM 4404 C CA . VAL B 1 278 ? 15.375 13.078 -26.234 1 34.97 278 VAL B CA 1
ATOM 4405 C C . VAL B 1 278 ? 14.789 14.18 -27.109 1 34.97 278 VAL B C 1
ATOM 4407 O O . VAL B 1 278 ? 14.055 15.055 -26.625 1 34.97 278 VAL B O 1
ATOM 4410 N N . GLN B 1 279 ? 15.594 14.828 -27.953 1 31.53 279 GLN B N 1
ATOM 4411 C CA . GLN B 1 279 ? 14.984 15.648 -28.984 1 31.53 279 GLN B CA 1
ATOM 4412 C C . GLN B 1 279 ? 14.055 14.82 -29.875 1 31.53 279 GLN B C 1
ATOM 4414 O O . GLN B 1 279 ? 14.461 13.789 -30.406 1 31.53 279 GLN B O 1
ATOM 4419 N N . GLY B 1 280 ? 12.781 14.914 -29.672 1 33.56 280 GLY B N 1
ATOM 4420 C CA . GLY B 1 280 ? 11.695 14.438 -30.516 1 33.56 280 GLY B CA 1
ATOM 4421 C C . GLY B 1 280 ? 11.852 14.82 -31.969 1 33.56 280 GLY B C 1
ATOM 4422 O O . GLY B 1 280 ? 11.891 16.016 -32.312 1 33.56 280 GLY B O 1
ATOM 4423 N N . ASN B 1 281 ? 12.648 14.156 -32.781 1 29.84 281 ASN B N 1
ATOM 4424 C CA . ASN B 1 281 ? 12.672 14.227 -34.25 1 29.84 281 ASN B CA 1
ATOM 4425 C C . ASN B 1 281 ? 11.273 14.078 -34.844 1 29.84 281 ASN B C 1
ATOM 4427 O O . ASN B 1 281 ? 10.633 13.039 -34.656 1 29.84 281 ASN B O 1
ATOM 4431 N N . ARG B 1 282 ? 10.539 15.203 -35 1 33.22 282 ARG B N 1
ATOM 4432 C CA . ARG B 1 282 ? 9.359 15.352 -35.844 1 33.22 282 ARG B CA 1
ATOM 4433 C C . ARG B 1 282 ? 9.656 14.938 -37.281 1 33.22 282 ARG B C 1
ATOM 4435 O O . ARG B 1 282 ? 10.5 15.539 -37.938 1 33.22 282 ARG B O 1
ATOM 4442 N N . ALA B 1 283 ? 9.586 13.633 -37.688 1 31.72 283 ALA B N 1
ATOM 4443 C CA . ALA B 1 283 ? 9.633 13.047 -39 1 31.72 283 ALA B CA 1
ATOM 4444 C C . ALA B 1 283 ? 8.734 13.805 -39.969 1 31.72 283 ALA B C 1
ATOM 4446 O O . ALA B 1 283 ? 7.527 13.922 -39.75 1 31.72 283 ALA B O 1
ATOM 4447 N N . ASP B 1 284 ? 9.242 14.859 -40.594 1 30.39 284 ASP B N 1
ATOM 4448 C CA . ASP B 1 284 ? 8.68 15.539 -41.75 1 30.39 284 ASP B CA 1
ATOM 4449 C C . ASP B 1 284 ? 8.461 14.57 -42.906 1 30.39 284 ASP B C 1
ATOM 4451 O O . ASP B 1 284 ? 9.414 13.992 -43.438 1 30.39 284 ASP B O 1
ATOM 4455 N N . TYR B 1 285 ? 7.445 13.656 -42.812 1 31.11 285 TYR B N 1
ATOM 4456 C CA . TYR B 1 285 ? 7.008 12.875 -43.969 1 31.11 285 TYR B CA 1
ATOM 4457 C C . TYR B 1 285 ? 6.711 13.781 -45.156 1 31.11 285 TYR B C 1
ATOM 4459 O O . TYR B 1 285 ? 5.816 14.625 -45.094 1 31.11 285 TYR B O 1
ATOM 4467 N N . THR B 1 286 ? 7.746 14.188 -45.906 1 29.05 286 THR B N 1
ATOM 4468 C CA . THR B 1 286 ? 7.621 14.805 -47.219 1 29.05 286 THR B CA 1
ATOM 4469 C C . THR B 1 286 ? 6.805 13.922 -48.156 1 29.05 286 THR B C 1
ATOM 4471 O O . THR B 1 286 ? 7.031 12.711 -48.219 1 29.05 286 THR B O 1
ATOM 4474 N N . PRO B 1 287 ? 5.676 14.508 -48.688 1 39.12 287 PRO B N 1
ATOM 4475 C CA . PRO B 1 287 ? 4.793 13.961 -49.719 1 39.12 287 PRO B CA 1
ATOM 4476 C C . PRO B 1 287 ? 5.551 13.547 -51 1 39.12 287 PRO B C 1
ATOM 4478 O O . PRO B 1 287 ? 6.246 14.359 -51.594 1 39.12 287 PRO B O 1
ATOM 4481 N N . LEU B 1 288 ? 6.359 12.484 -51 1 25.33 288 LEU B N 1
ATOM 4482 C CA . LEU B 1 288 ? 6.5 12.07 -52.406 1 25.33 288 LEU B CA 1
ATOM 4483 C C . LEU B 1 288 ? 5.195 11.484 -52.938 1 25.33 288 LEU B C 1
ATOM 4485 O O . LEU B 1 288 ? 4.484 10.789 -52.219 1 25.33 288 LEU B O 1
#

Radius of gyration: 33.84 Å; Cα contacts (8 Å, |Δi|>4): 936; chains: 2; bounding box: 97×78×104 Å

Nearest PDB structures (foldseek):
  3udg-assembly2_B  TM=1.893E-01  e=8.300E+00  Deinococcus radiodurans R1 = ATCC 13939 = DSM 20539
  6bhx-assembly1_C  TM=4.065E-01  e=8.253E+00  Bacillus subtilis subsp. subtilis str. 168
  6jdg-assembly1_D  TM=2.854E-01  e=9.237E+00  Pseudomonas aeruginosa PAO1
  3udg-assembly2_B  TM=1.785E-01  e=7.374E+00  Deinococcus radiodurans R1 = ATCC 13939 = DSM 20539

Organism: NCBI:txid1165861

Solvent-accessible surface area (backbone atoms only — not comparable to full-atom values): 32426 Å² total; per-residue (Å²): 134,85,77,76,76,73,77,77,75,73,72,72,76,74,70,76,72,71,74,73,77,71,70,44,59,54,55,93,42,23,43,71,45,96,88,53,44,29,35,57,50,77,69,65,58,54,77,90,52,60,61,43,75,48,73,48,79,43,61,35,50,66,19,33,37,35,40,37,35,39,43,36,87,76,50,60,45,86,48,71,79,68,81,45,88,70,71,89,57,47,60,80,43,22,18,24,34,41,37,35,31,41,30,40,78,85,74,80,49,72,42,78,39,33,56,42,39,29,11,31,62,46,98,72,24,47,23,37,42,77,43,67,59,57,78,96,29,48,27,32,30,38,39,20,48,29,42,75,52,72,90,30,60,19,28,28,38,40,37,27,28,22,56,47,81,73,44,58,70,37,83,64,54,39,98,49,65,77,42,77,48,75,40,76,91,70,22,35,37,40,36,34,29,44,31,71,53,35,40,65,47,64,70,76,60,81,80,61,72,75,54,54,68,53,45,51,55,44,44,49,48,46,51,51,48,51,49,51,49,50,43,51,51,32,24,50,48,31,31,73,72,69,65,34,67,75,82,74,13,42,62,65,46,70,57,64,68,39,41,61,56,50,51,50,49,46,51,50,46,65,69,56,56,76,72,69,80,84,72,81,78,79,79,76,77,71,85,123,133,84,77,77,76,74,77,78,76,76,74,73,75,73,70,76,73,71,74,73,76,72,70,43,58,52,57,94,42,22,43,70,46,96,88,51,43,28,35,57,50,74,70,65,58,54,78,89,53,60,62,43,76,48,75,49,81,43,60,35,50,66,19,34,37,36,40,35,34,39,43,35,87,76,51,61,47,85,47,73,77,68,80,44,89,69,71,88,57,48,61,80,43,20,19,23,34,40,35,35,31,39,30,39,78,85,75,80,50,73,41,79,40,33,55,42,39,30,10,29,62,46,99,70,25,47,21,39,42,77,43,67,57,58,78,95,29,48,29,33,30,37,37,21,49,28,41,76,53,70,90,29,61,19,28,27,38,39,37,27,28,21,54,46,79,73,44,58,72,38,84,63,54,38,99,50,65,80,42,77,48,76,40,76,92,71,23,34,37,40,36,33,28,45,31,71,54,35,40,64,48,64,70,75,60,81,82,61,72,75,52,56,69,51,44,53,56,44,43,48,51,46,50,51,48,52,50,50,49,49,42,51,52,31,24,50,49,30,32,74,72,69,64,34,67,73,83,74,12,43,61,65,48,70,57,66,67,39,41,62,56,50,50,50,49,46,51,48,46,62,69,56,56,75,72,68,79,82,69,80,78,78,79,77,80,70,88,121

Sequence (576 aa):
MAVLATPSLLLLLLSPLLPVTAQDKLVDCKYSSPQGASYDFNNLIDPKSWPLNLTTITSTPPSTTIETILVSICKKLPTDHQTQNPPTSCPDRTLVCLLIYNEIAGGLDRRLEQIIPVGLDTLSTPTYIALRQIGNQESVQLTIKGSIYSDIQQTTYLNLICPTSKEAVSEEVSSKPTRTIYDRIQGSLNITWITPTACASTTNQNSGKSSSTHTFQNFITFLVVLFFMYLIIGMWYNYSTYGLTGIDGLPHKTFWEEVPKITQEFIRNLCGSRTSSVQGNRADYTPLMAVLATPSLLLLLLSPLLPVTAQDKLVDCKYSSPQGASYDFNNLIDPKSWPLNLTTITSTPPSTTIETILVSICKKLPTDHQTQNPPTSCPDRTLVCLLIYNEIAGGLDRRLEQIIPVGLDTLSTPTYIALRQIGNQESVQLTIKGSIYSDIQQTTYLNLICPTSKEAVSEEVSSKPTRTIYDRIQGSLNITWITPTACASTTNQNSGKSSSTHTFQNFITFLVVLFFMYLIIGMWYNYSTYGLTGIDGLPHKTFWEEVPKITQEFIRNLCGSRTSSVQGNRADYTPL